Protein AF-0000000080186618 (afdb_homodimer)

pLDDT: mean 92.24, std 9.26, range [49.34, 98.56]

Foldseek 3Di:
DDLVVLLLVLLVDAALVSNLVSLCVSLVVLPFNKKKKKKWAPLDPVDIDIDMRIPAPPVLVVVCVVVVVCVVALQNVDQQVDQAKDWPDCVSQPDPSSNVNQVVCLVRQFPTWMKGWDADLLGMTMMMITGGSDNDPVVVVSRVVCRVSVNVSSVSSVVSCCVNDVCPHPPCLVPQDADPLLLQLLQVVLVVDDLCRSCVVVVHDSVVSVVSPVVLCVSSVHDDSVVSSVSCSSRNVHDDDDDD/DDLVVLLLVLLVDAALVSNLVSLCVSLVVLPFNKKKKKKWAPLDPVDIDIDMRIPQPPVLVVVCVVVVVCVVALQNVDQQVDQAKDWPDCVSQPDPSSNVNQVVCLVRQFPTWMKGWDADLLGMTMMMITGGSDNDPVVVVSRVVCRVSVNVSSVSSVVSCCVNDVCPHPPPLVPQDADPLLLQLLQVVLVVDDLCRSCVVVVHDSVVSVVSPVVLCVSSVHDDSVVSSVSCSSRVVHDDDDDD

InterPro domains:
  IPR000792 Transcription regulator LuxR, C-terminal [PF00196] (178-231)
  IPR000792 Transcription regulator LuxR, C-terminal [PR00038] (178-192)
  IPR000792 Transcription regulator LuxR, C-terminal [PR00038] (192-208)
  IPR000792 Transcription regulator LuxR, C-terminal [PR00038] (208-220)
  IPR000792 Transcription regulator LuxR, C-terminal [PS50043] (171-236)
  IPR000792 Transcription regulator LuxR, C-terminal [SM00421] (175-232)
  IPR000792 Transcription regulator LuxR, C-terminal [cd06170] (178-234)
  IPR005143 Transcription factor LuxR-like, autoinducer-binding domain [PF03472] (16-161)
  IPR016032 Signal transduction response regulator, C-terminal effector [SSF46894] (162-239)
  IPR036388 Winged helix-like DNA-binding domain superfamily [G3DSA:1.10.10.10] (177-238)
  IPR036693 Transcription factor LuxR-like, autoinducer-binding domain superfamily [G3DSA:3.30.450.80] (2-169)
  IPR036693 Transcription factor LuxR-like, autoinducer-binding domain superfamily [SSF75516] (5-165)

Secondary structure (DSSP, 8-state):
--HHHHHHGGGG--SHHHHHHHHHHHHHHTT-SEEEEEEEE-S-SSS-EEEEEE-S-HHHHHHHHHTTGGGT-HHHHHHHH-SS-EE--GGG--SHHHHHHHHHHHHTT--EEEEEEEE-TTS-EEEEEEEES--SHHHHHHHHHHHHHHHHHHHHHHHHHIIIIITTSSSTTTT----HHHHHHHHHHHTT--HHHHHHHHTS-HHHHHHHHHHHHHHHT-SSHHHHHHHHHHTTSS------/--HHHHHHGGGG--SHHHHHHHHHHHHHHTT-SEEEEEEEE-S-SSS-EEEEEE-S-HHHHHHHHHTTGGGT-HHHHHHHH-SS-EE--GGG--SHHHHHHHHHHHHTT--EEEEEEEE-TTS-EEEEEEEES--SHHHHHHHHHHHHHHHHHHHHHHHHHIIIIITTSSSTTTT----HHHHHHHHHHHTT--HHHHHHHHTS-HHHHHHHHHHHHHHHT-SSHHHHHHHHHHTTSS------

Radius of gyration: 22.99 Å; Cα contacts (8 Å, |Δi|>4): 860; chains: 2; bounding box: 60×66×50 Å

Structure (mmCIF, N/CA/C/O backbone):
data_AF-0000000080186618-model_v1
#
loop_
_entity.id
_entity.type
_entity.pdbx_description
1 polymer 'LuxR family transcriptional regulator, transcriptional activator of the bioluminescence operon'
#
loop_
_atom_site.group_PDB
_atom_site.id
_atom_site.type_symbol
_atom_site.label_atom_id
_atom_site.label_alt_id
_atom_site.label_comp_id
_atom_site.label_asym_id
_atom_site.label_entity_id
_atom_site.label_seq_id
_atom_site.pdbx_PDB_ins_code
_atom_site.Cartn_x
_atom_site.Cartn_y
_atom_site.Cartn_z
_atom_site.occupancy
_atom_site.B_iso_or_equiv
_atom_site.auth_seq_id
_atom_site.auth_comp_id
_atom_site.auth_asym_id
_atom_site.auth_atom_id
_atom_site.pdbx_PDB_model_num
ATOM 1 N N . MET A 1 1 ? -3.467 -18.281 -23.25 1 58.09 1 MET A N 1
ATOM 2 C CA . MET A 1 1 ? -3.029 -16.969 -22.75 1 58.09 1 MET A CA 1
ATOM 3 C C . MET A 1 1 ? -2.457 -17.078 -21.344 1 58.09 1 MET A C 1
ATOM 5 O O . MET A 1 1 ? -3 -17.797 -20.516 1 58.09 1 MET A O 1
ATOM 9 N N . SER A 1 2 ? -1.22 -16.469 -21.062 1 79.06 2 SER A N 1
ATOM 10 C CA . SER A 1 2 ? -0.632 -16.531 -19.734 1 79.06 2 SER A CA 1
ATOM 11 C C . SER A 1 2 ? -1.452 -15.734 -18.719 1 79.06 2 SER A C 1
ATOM 13 O O . SER A 1 2 ? -2.256 -14.883 -19.109 1 79.06 2 SER A O 1
ATOM 15 N N . ASP A 1 3 ? -1.532 -16.156 -17.516 1 83.81 3 ASP A N 1
ATOM 16 C CA . ASP A 1 3 ? -2.209 -15.406 -16.469 1 83.81 3 ASP A CA 1
ATOM 17 C C . ASP A 1 3 ? -1.822 -13.93 -16.516 1 83.81 3 ASP A C 1
ATOM 19 O O . ASP A 1 3 ? -2.678 -13.055 -16.375 1 83.81 3 ASP A O 1
ATOM 23 N N . LEU A 1 4 ? -0.646 -13.773 -16.922 1 89.56 4 LEU A N 1
ATOM 24 C CA . LEU A 1 4 ? -0.181 -12.391 -16.953 1 89.56 4 LEU A CA 1
ATOM 25 C C . LEU A 1 4 ? -0.9 -11.586 -18.031 1 89.56 4 LEU A C 1
ATOM 27 O O . LEU A 1 4 ? -1.335 -10.461 -17.797 1 89.56 4 LEU A O 1
ATOM 31 N N . SER A 1 5 ? -1.007 -12.219 -19.188 1 90.69 5 SER A N 1
ATOM 32 C CA . SER A 1 5 ? -1.693 -11.531 -20.281 1 90.69 5 SER A CA 1
ATOM 33 C C . SER A 1 5 ? -3.15 -11.258 -19.922 1 90.69 5 SER A C 1
ATOM 35 O O . SER A 1 5 ? -3.693 -10.211 -20.297 1 90.69 5 SER A O 1
ATOM 37 N N . LEU A 1 6 ? -3.699 -12.203 -19.281 1 92.62 6 LEU A N 1
ATOM 38 C CA . LEU A 1 6 ? -5.082 -12.047 -18.844 1 92.62 6 LEU A CA 1
ATOM 39 C C . LEU A 1 6 ? -5.219 -10.883 -17.875 1 92.62 6 LEU A C 1
ATOM 41 O O . LEU A 1 6 ? -6.113 -10.055 -18.016 1 92.62 6 LEU A O 1
ATOM 45 N N . PHE A 1 7 ? -4.352 -10.75 -16.906 1 96.62 7 PHE A N 1
ATOM 46 C CA . PHE A 1 7 ? -4.391 -9.672 -15.922 1 96.62 7 PHE A CA 1
ATOM 47 C C . PHE A 1 7 ? -4.051 -8.336 -16.562 1 96.62 7 PHE A C 1
ATOM 49 O O . PHE A 1 7 ? -4.672 -7.316 -16.25 1 96.62 7 PHE A O 1
ATOM 56 N N . GLU A 1 8 ? -3.15 -8.383 -17.5 1 95 8 GLU A N 1
ATOM 57 C CA . GLU A 1 8 ? -2.758 -7.168 -18.203 1 95 8 GLU A CA 1
ATOM 58 C C . GLU A 1 8 ? -3.918 -6.605 -19.031 1 95 8 GLU A C 1
ATOM 60 O O . GLU A 1 8 ? -3.996 -5.395 -19.25 1 95 8 GLU A O 1
ATOM 65 N N . SER A 1 9 ? -4.809 -7.465 -19.438 1 95.94 9 SER A N 1
ATOM 66 C CA . SER A 1 9 ? -5.949 -7.023 -20.234 1 95.94 9 SER A CA 1
ATOM 67 C C . SER A 1 9 ? -6.824 -6.055 -19.438 1 95.94 9 SER A C 1
ATOM 69 O O . SER A 1 9 ? -7.531 -5.23 -20.031 1 95.94 9 SER A O 1
ATOM 71 N N . LEU A 1 10 ? -6.812 -6.129 -18.141 1 97.75 10 LEU A N 1
ATOM 72 C CA . LEU A 1 10 ? -7.578 -5.207 -17.297 1 97.75 10 LEU A CA 1
ATOM 73 C C . LEU A 1 10 ? -7.109 -3.771 -17.5 1 97.75 10 LEU A C 1
ATOM 75 O O . LEU A 1 10 ? -7.902 -2.834 -17.406 1 97.75 10 LEU A O 1
ATOM 79 N N . LEU A 1 11 ? -5.828 -3.645 -17.797 1 96.5 11 LEU A N 1
ATOM 80 C CA . LEU A 1 11 ? -5.246 -2.318 -17.969 1 96.5 11 LEU A CA 1
ATOM 81 C C . LEU A 1 11 ? -5.727 -1.682 -19.266 1 96.5 11 LEU A C 1
ATOM 83 O O . LEU A 1 11 ? -5.582 -0.472 -19.453 1 96.5 11 LEU A O 1
ATOM 87 N N . ASN A 1 12 ? -6.281 -2.467 -20.125 1 95.94 12 ASN A N 1
ATOM 88 C CA . ASN A 1 12 ? -6.766 -1.972 -21.406 1 95.94 12 ASN A CA 1
ATOM 89 C C . ASN A 1 12 ? -8.227 -1.554 -21.328 1 95.94 12 ASN A C 1
ATOM 91 O O . ASN A 1 12 ? -8.766 -0.994 -22.297 1 95.94 12 ASN A O 1
ATOM 95 N N . CYS A 1 13 ? -8.852 -1.823 -20.266 1 96.81 13 CYS A N 1
ATOM 96 C CA . CYS A 1 13 ? -10.242 -1.401 -20.094 1 96.81 13 CYS A CA 1
ATOM 97 C C . CYS A 1 13 ? -10.352 0.119 -20.094 1 96.81 13 CYS A C 1
ATOM 99 O O . CYS A 1 13 ? -9.438 0.812 -19.656 1 96.81 13 CYS A O 1
ATOM 101 N N . ARG A 1 14 ? -11.57 0.608 -20.625 1 94.88 14 ARG A N 1
ATOM 102 C CA . ARG A 1 14 ? -11.734 2.055 -20.734 1 94.88 14 ARG A CA 1
ATOM 103 C C . ARG A 1 14 ? -12.922 2.531 -19.906 1 94.88 14 ARG A C 1
ATOM 105 O O . ARG A 1 14 ? -13.07 3.73 -19.656 1 94.88 14 ARG A O 1
ATOM 112 N N . THR A 1 15 ? -13.734 1.61 -19.5 1 95.25 15 THR A N 1
ATOM 113 C CA . THR A 1 15 ? -14.906 1.963 -18.703 1 95.25 15 THR A CA 1
ATOM 114 C C . THR A 1 15 ? -15.031 1.043 -17.484 1 95.25 15 THR A C 1
ATOM 116 O O . THR A 1 15 ? -14.453 -0.043 -17.469 1 95.25 15 THR A O 1
ATOM 119 N N . VAL A 1 16 ? -15.766 1.511 -16.516 1 96 16 VAL A N 1
ATOM 120 C CA . VAL A 1 16 ? -16.031 0.722 -15.312 1 96 16 VAL A CA 1
ATOM 121 C C . VAL A 1 16 ? -16.797 -0.548 -15.688 1 96 16 VAL A C 1
ATOM 123 O O . VAL A 1 16 ? -16.531 -1.619 -15.133 1 96 16 VAL A O 1
ATOM 126 N N . GLU A 1 17 ? -17.656 -0.453 -16.625 1 97.19 17 GLU A N 1
ATOM 127 C CA . GLU A 1 17 ? -18.438 -1.595 -17.094 1 97.19 17 GLU A CA 1
ATOM 128 C C . GLU A 1 17 ? -17.547 -2.66 -17.719 1 97.19 17 GLU A C 1
ATOM 130 O O . GLU A 1 17 ? -17.703 -3.85 -17.438 1 97.19 17 GLU A O 1
ATOM 135 N N . GLU A 1 18 ? -16.719 -2.203 -18.578 1 97.69 18 GLU A N 1
ATOM 136 C CA . GLU A 1 18 ? -15.75 -3.119 -19.203 1 97.69 18 GLU A CA 1
ATOM 137 C C . GLU A 1 18 ? -14.883 -3.797 -18.141 1 97.69 18 GLU A C 1
ATOM 139 O O . GLU A 1 18 ? -14.641 -5.004 -18.203 1 97.69 18 GLU A O 1
ATOM 144 N N . LEU A 1 19 ? -14.422 -3.008 -17.203 1 98.06 19 LEU A N 1
ATOM 145 C CA . LEU A 1 19 ? -13.594 -3.525 -16.125 1 98.06 19 LEU A CA 1
ATOM 146 C C . LEU A 1 19 ? -14.352 -4.559 -15.305 1 98.06 19 LEU A C 1
ATOM 148 O O . LEU A 1 19 ? -13.812 -5.617 -14.969 1 98.06 19 LEU A O 1
ATOM 152 N N . HIS A 1 20 ? -15.586 -4.27 -14.969 1 98.19 20 HIS A N 1
ATOM 153 C CA . HIS A 1 20 ? -16.438 -5.195 -14.227 1 98.19 20 HIS A CA 1
ATOM 154 C C . HIS A 1 20 ? -16.578 -6.523 -14.961 1 98.19 20 HIS A C 1
ATOM 156 O O . HIS A 1 20 ? -16.391 -7.59 -14.367 1 98.19 20 HIS A O 1
ATOM 162 N N . GLY A 1 21 ? -16.891 -6.441 -16.203 1 98.06 21 GLY A N 1
ATOM 163 C CA . GLY A 1 21 ? -17.062 -7.641 -17.016 1 98.06 21 GLY A CA 1
ATOM 164 C C . GLY A 1 21 ? -15.789 -8.477 -17.109 1 98.06 21 GLY A C 1
ATOM 165 O O . GLY A 1 21 ? -15.828 -9.695 -16.953 1 98.06 21 GLY A O 1
ATOM 166 N N . ASN A 1 22 ? -14.68 -7.84 -17.375 1 98.06 22 ASN A N 1
ATOM 167 C CA . ASN A 1 22 ? -13.406 -8.547 -17.5 1 98.06 22 ASN A CA 1
ATOM 168 C C . ASN A 1 22 ? -12.969 -9.148 -16.172 1 98.06 22 ASN A C 1
ATOM 170 O O . ASN A 1 22 ? -12.477 -10.273 -16.125 1 98.06 22 ASN A O 1
ATOM 174 N N . ALA A 1 23 ? -13.133 -8.391 -15.047 1 98.12 23 ALA A N 1
ATOM 175 C CA . ALA A 1 23 ? -12.773 -8.906 -13.727 1 98.12 23 ALA A CA 1
ATOM 176 C C . ALA A 1 23 ? -13.617 -10.125 -13.375 1 98.12 23 ALA A C 1
ATOM 178 O O . ALA A 1 23 ? -13.094 -11.117 -12.852 1 98.12 23 ALA A O 1
ATOM 179 N N . ALA A 1 24 ? -14.875 -10.062 -13.703 1 98.06 24 ALA A N 1
ATOM 180 C CA . ALA A 1 24 ? -15.766 -11.188 -13.461 1 98.06 24 ALA A CA 1
ATOM 181 C C . ALA A 1 24 ? -15.344 -12.406 -14.273 1 98.06 24 ALA A C 1
ATOM 183 O O . ALA A 1 24 ? -15.32 -13.531 -13.758 1 98.06 24 ALA A O 1
ATOM 184 N N . ALA A 1 25 ? -15.008 -12.188 -15.5 1 97.81 25 ALA A N 1
ATOM 185 C CA . ALA A 1 25 ? -14.586 -13.273 -16.375 1 97.81 25 ALA A CA 1
ATOM 186 C C . ALA A 1 25 ? -13.297 -13.914 -15.883 1 97.81 25 ALA A C 1
ATOM 188 O O . ALA A 1 25 ? -13.164 -15.141 -15.883 1 97.81 25 ALA A O 1
ATOM 189 N N . ILE A 1 26 ? -12.406 -13.125 -15.445 1 97.94 26 ILE A N 1
ATOM 190 C CA . ILE A 1 26 ? -11.133 -13.617 -14.938 1 97.94 26 ILE A CA 1
ATOM 191 C C . ILE A 1 26 ? -11.367 -14.414 -13.648 1 97.94 26 ILE A C 1
ATOM 193 O O . ILE A 1 26 ? -10.828 -15.516 -13.492 1 97.94 26 ILE A O 1
ATOM 197 N N . ALA A 1 27 ? -12.156 -13.859 -12.711 1 97.44 27 ALA A N 1
ATOM 198 C CA . ALA A 1 27 ? -12.492 -14.578 -11.484 1 97.44 27 ALA A CA 1
ATOM 199 C C . ALA A 1 27 ? -13.109 -15.938 -11.789 1 97.44 27 ALA A C 1
ATOM 201 O O . ALA A 1 27 ? -12.742 -16.938 -11.18 1 97.44 27 ALA A O 1
ATOM 202 N N . HIS A 1 28 ? -13.969 -15.961 -12.789 1 97.19 28 HIS A N 1
ATOM 203 C CA . HIS A 1 28 ? -14.625 -17.203 -13.188 1 97.19 28 HIS A CA 1
ATOM 204 C C . HIS A 1 28 ? -13.617 -18.203 -13.742 1 97.19 28 HIS A C 1
ATOM 206 O O . HIS A 1 28 ? -13.688 -19.391 -13.43 1 97.19 28 HIS A O 1
ATOM 212 N N . GLN A 1 29 ? -12.742 -17.719 -14.516 1 96.44 29 GLN A N 1
ATOM 213 C CA . GLN A 1 29 ? -11.719 -18.578 -15.086 1 96.44 29 GLN A CA 1
ATOM 214 C C . GLN A 1 29 ? -10.828 -19.172 -13.992 1 96.44 29 GLN A C 1
ATOM 216 O O . GLN A 1 29 ? -10.305 -20.281 -14.141 1 96.44 29 GLN A O 1
ATOM 221 N N . MET A 1 30 ? -10.711 -18.453 -12.898 1 96.12 30 MET A N 1
ATOM 222 C CA . MET A 1 30 ? -9.875 -18.891 -11.789 1 96.12 30 MET A CA 1
ATOM 223 C C . MET A 1 30 ? -10.656 -19.812 -10.852 1 96.12 30 MET A C 1
ATOM 225 O O . MET A 1 30 ? -10.125 -20.281 -9.852 1 96.12 30 MET A O 1
ATOM 229 N N . GLY A 1 31 ? -11.945 -20.031 -11.125 1 95.81 31 GLY A N 1
ATOM 230 C CA . GLY A 1 31 ? -12.734 -20.984 -10.367 1 95.81 31 GLY A CA 1
ATOM 231 C C . GLY A 1 31 ? -13.609 -20.328 -9.312 1 95.81 31 GLY A C 1
ATOM 232 O O . GLY A 1 31 ? -14.125 -21.016 -8.422 1 95.81 31 GLY A O 1
ATOM 233 N N . PHE A 1 32 ? -13.742 -19.016 -9.375 1 97.88 32 PHE A N 1
ATOM 234 C CA . PHE A 1 32 ? -14.57 -18.297 -8.414 1 97.88 32 PHE A CA 1
ATOM 235 C C . PHE A 1 32 ? -15.852 -17.797 -9.07 1 97.88 32 PHE A C 1
ATOM 237 O O . PHE A 1 32 ? -15.836 -17.375 -10.234 1 97.88 32 PHE A O 1
ATOM 244 N N . GLU A 1 33 ? -16.891 -17.766 -8.344 1 97.94 33 GLU A N 1
ATOM 245 C CA . GLU A 1 33 ? -18.172 -17.297 -8.859 1 97.94 33 GLU A CA 1
ATOM 246 C C . GLU A 1 33 ? -18.359 -15.797 -8.609 1 97.94 33 GLU A C 1
ATOM 248 O O . GLU A 1 33 ? -19.062 -15.117 -9.359 1 97.94 33 GLU A O 1
ATOM 253 N N . HIS A 1 34 ? -17.75 -15.328 -7.551 1 98 34 HIS A N 1
ATOM 254 C CA . HIS A 1 34 ? -17.969 -13.938 -7.164 1 98 34 HIS A CA 1
ATOM 255 C C . HIS A 1 34 ? -16.656 -13.242 -6.848 1 98 34 HIS A C 1
ATOM 257 O O . HIS A 1 34 ? -15.695 -13.883 -6.406 1 98 34 HIS A O 1
ATOM 263 N N . PHE A 1 35 ? -16.672 -11.969 -7.113 1 98.5 35 PHE A N 1
ATOM 264 C CA . PHE A 1 35 ? -15.594 -11.109 -6.652 1 98.5 35 PHE A CA 1
ATOM 265 C C . PHE A 1 35 ? -16.141 -9.797 -6.098 1 98.5 35 PHE A C 1
ATOM 267 O O . PHE A 1 35 ? -17.219 -9.352 -6.5 1 98.5 35 PHE A O 1
ATOM 274 N N . LEU A 1 36 ? -15.5 -9.234 -5.137 1 98.19 36 LEU A N 1
ATOM 275 C CA . LEU A 1 36 ? -15.75 -7.895 -4.629 1 98.19 36 LEU A CA 1
ATOM 276 C C . LEU A 1 36 ? -14.438 -7.145 -4.41 1 98.19 36 LEU A C 1
ATOM 278 O O . LEU A 1 36 ? -13.57 -7.605 -3.664 1 98.19 36 LEU A O 1
ATOM 282 N N . TYR A 1 37 ? -14.273 -6.109 -5.16 1 98.12 37 TYR A N 1
ATOM 283 C CA . TYR A 1 37 ? -13.164 -5.18 -4.977 1 98.12 37 TYR A CA 1
ATOM 284 C C . TYR A 1 37 ? -13.648 -3.871 -4.363 1 98.12 37 TYR A C 1
ATOM 286 O O . TYR A 1 37 ? -14.617 -3.275 -4.836 1 98.12 37 TYR A O 1
ATOM 294 N N . GLY A 1 38 ? -13.008 -3.467 -3.312 1 96.25 38 GLY A N 1
ATOM 295 C CA . GLY A 1 38 ? -13.273 -2.182 -2.684 1 96.25 38 GLY A CA 1
ATOM 296 C C . GLY A 1 38 ? -12.016 -1.371 -2.43 1 96.25 38 GLY A C 1
ATOM 297 O O . GLY A 1 38 ? -10.977 -1.923 -2.053 1 96.25 38 GLY A O 1
ATOM 298 N N . VAL A 1 39 ? -12.156 -0.025 -2.662 1 94 39 VAL A N 1
ATOM 299 C CA . VAL A 1 39 ? -11.016 0.847 -2.391 1 94 39 VAL A CA 1
ATOM 300 C C . VAL A 1 39 ? -11.492 2.094 -1.646 1 94 39 VAL A C 1
ATOM 302 O O . VAL A 1 39 ? -12.594 2.586 -1.882 1 94 39 VAL A O 1
ATOM 305 N N . GLN A 1 40 ? -10.695 2.441 -0.734 1 90.94 40 GLN A N 1
ATOM 306 C CA . GLN A 1 40 ? -10.875 3.688 0.004 1 90.94 40 GLN A CA 1
ATOM 307 C C . GLN A 1 40 ? -9.719 4.648 -0.245 1 90.94 40 GLN A C 1
ATOM 309 O O . GLN A 1 40 ? -8.555 4.246 -0.202 1 90.94 40 GLN A O 1
ATOM 314 N N . VAL A 1 41 ? -10.062 5.898 -0.574 1 87 41 VAL A N 1
ATOM 315 C CA . VAL A 1 41 ? -9.078 6.961 -0.763 1 87 41 VAL A CA 1
ATOM 316 C C . VAL A 1 41 ? -9.297 8.055 0.278 1 87 41 VAL A C 1
ATOM 318 O O . VAL A 1 41 ? -10.422 8.531 0.462 1 87 41 VAL A O 1
ATOM 321 N N . ASN A 1 42 ? -8.18 8.445 0.869 1 81.5 42 ASN A N 1
ATOM 322 C CA . ASN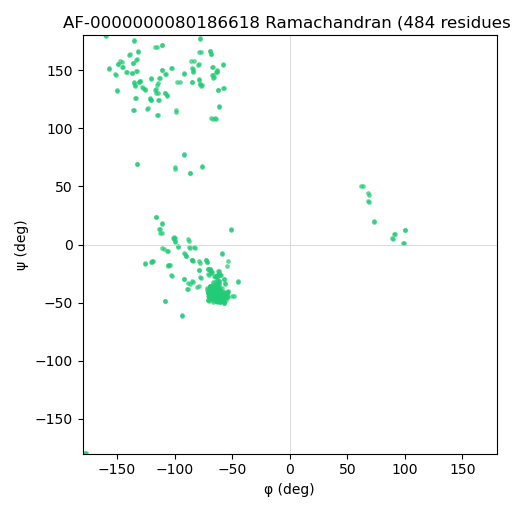 A 1 42 ? -8.273 9.383 1.985 1 81.5 42 ASN A CA 1
ATOM 323 C C . ASN A 1 42 ? -8.289 10.828 1.505 1 81.5 42 ASN A C 1
ATOM 325 O O . ASN A 1 42 ? -7.461 11.633 1.925 1 81.5 42 ASN A O 1
ATOM 329 N N . THR A 1 43 ? -9.305 11.195 0.718 1 78.94 43 THR A N 1
ATOM 330 C CA . THR A 1 43 ? -9.523 12.594 0.356 1 78.94 43 THR A CA 1
ATOM 331 C C . THR A 1 43 ? -9.836 13.43 1.594 1 78.94 43 THR A C 1
ATOM 333 O O . THR A 1 43 ? -9.539 14.625 1.63 1 78.94 43 THR A O 1
ATOM 336 N N . SER A 1 44 ? -10.445 12.805 2.523 1 82.38 44 SER A N 1
ATOM 337 C CA . SER A 1 44 ? -10.734 13.273 3.877 1 82.38 44 SER A CA 1
ATOM 338 C C . SER A 1 44 ? -10.586 12.148 4.895 1 82.38 44 SER A C 1
ATOM 340 O O . SER A 1 44 ? -10.812 10.977 4.57 1 82.38 44 SER A O 1
ATOM 342 N N . LEU A 1 45 ? -10.18 12.578 6.094 1 86.12 45 LEU A N 1
ATOM 343 C CA . LEU A 1 45 ? -10.055 11.555 7.125 1 86.12 45 LEU A CA 1
ATOM 344 C C . LEU A 1 45 ? -11.422 11.188 7.695 1 86.12 45 LEU A C 1
ATOM 346 O O . LEU A 1 45 ? -11.594 10.102 8.25 1 86.12 45 LEU A O 1
ATOM 350 N N . THR A 1 46 ? -12.375 12.047 7.57 1 85 46 THR A N 1
ATOM 351 C CA . THR A 1 46 ? -13.703 11.805 8.133 1 85 46 THR A CA 1
ATOM 352 C C . THR A 1 46 ? -14.68 11.375 7.043 1 85 46 THR A C 1
ATOM 354 O O . THR A 1 46 ? -15.703 10.75 7.336 1 85 46 THR A O 1
ATOM 357 N N . ARG A 1 47 ? -14.477 11.742 5.879 1 86.94 47 ARG A N 1
ATOM 358 C CA . ARG A 1 47 ? -15.336 11.375 4.754 1 86.94 47 ARG A CA 1
ATOM 359 C C . ARG A 1 47 ? -14.508 10.891 3.57 1 86.94 47 ARG A C 1
ATOM 361 O O . ARG A 1 47 ? -14.5 11.516 2.51 1 86.94 47 ARG A O 1
ATOM 368 N N . PRO A 1 48 ? -13.898 9.711 3.723 1 87.62 48 PRO A N 1
ATOM 369 C CA . PRO A 1 48 ? -13.109 9.188 2.607 1 87.62 48 PRO A CA 1
ATOM 370 C C . PRO A 1 48 ? -13.961 8.82 1.396 1 87.62 48 PRO A C 1
ATOM 372 O O . PRO A 1 48 ? -15.164 8.578 1.534 1 87.62 48 PRO A O 1
ATOM 375 N N . TYR A 1 49 ? -13.359 8.891 0.251 1 87.81 49 TYR A N 1
ATOM 376 C CA . TYR A 1 49 ? -14.008 8.383 -0.955 1 87.81 49 TYR A CA 1
ATOM 377 C C . TYR A 1 49 ? -13.914 6.863 -1.017 1 87.81 49 TYR A C 1
ATOM 379 O O . TYR A 1 49 ? -12.875 6.281 -0.697 1 87.81 49 TYR A O 1
ATOM 387 N N . ARG A 1 50 ? -15.008 6.254 -1.416 1 91.12 50 ARG A N 1
ATOM 388 C CA . ARG A 1 50 ? -15.047 4.801 -1.529 1 91.12 50 ARG A CA 1
ATOM 389 C C . ARG A 1 50 ? -15.617 4.371 -2.879 1 91.12 50 ARG A C 1
ATOM 391 O O . ARG A 1 50 ? -16.547 4.996 -3.391 1 91.12 50 ARG A O 1
ATOM 398 N N . PHE A 1 51 ? -15.031 3.379 -3.408 1 93.38 51 PHE A N 1
ATOM 399 C CA . PHE A 1 51 ? -15.492 2.779 -4.656 1 93.38 51 PHE A CA 1
ATOM 400 C C . PHE A 1 51 ? -15.523 1.259 -4.547 1 93.38 51 PHE A C 1
ATOM 402 O O . PHE A 1 51 ? -14.602 0.651 -3.998 1 93.38 51 PHE A O 1
ATOM 409 N N . ILE A 1 52 ? -16.609 0.653 -5.055 1 95.56 52 ILE A N 1
ATOM 410 C CA . ILE A 1 52 ? -16.766 -0.796 -5.012 1 95.56 52 ILE A CA 1
ATOM 411 C C . ILE A 1 52 ? -17.094 -1.321 -6.41 1 95.56 52 ILE A C 1
ATOM 413 O O . ILE A 1 52 ? -17.906 -0.739 -7.125 1 95.56 52 ILE A O 1
ATOM 417 N N . LEU A 1 53 ? -16.469 -2.352 -6.785 1 96.56 53 LEU A N 1
ATOM 418 C CA . LEU A 1 53 ? -16.703 -3.148 -7.98 1 96.56 53 LEU A CA 1
ATOM 419 C C . LEU A 1 53 ? -16.953 -4.609 -7.617 1 96.56 53 LEU A C 1
ATOM 421 O O . LEU A 1 53 ? -16.078 -5.281 -7.078 1 96.56 53 LEU A O 1
ATOM 425 N N . SER A 1 54 ? -18.172 -5.141 -7.918 1 96.94 54 SER A N 1
ATOM 426 C CA . SER A 1 54 ? -18.484 -6.453 -7.363 1 96.94 54 SER A CA 1
ATOM 427 C C . SER A 1 54 ? -19.562 -7.16 -8.188 1 96.94 54 SER A C 1
ATOM 429 O O . SER A 1 54 ? -20.344 -6.516 -8.883 1 96.94 54 SER A O 1
ATOM 431 N N . CYS A 1 55 ? -19.5 -8.422 -8.172 1 97.06 55 CYS A N 1
ATOM 432 C CA . CYS A 1 55 ? -20.609 -9.227 -8.664 1 97.06 55 CYS A CA 1
ATOM 433 C C . CYS A 1 55 ? -21.219 -10.07 -7.547 1 97.06 55 CYS A C 1
ATOM 435 O O . CYS A 1 55 ? -21.688 -11.18 -7.789 1 97.06 55 CYS A O 1
ATOM 437 N N . TYR A 1 56 ? -21.031 -9.625 -6.305 1 97.44 56 TYR A N 1
ATOM 438 C CA . TYR A 1 56 ? -21.734 -10.234 -5.18 1 97.44 56 TYR A CA 1
ATOM 439 C C . TYR A 1 56 ? -23.25 -10.156 -5.363 1 97.44 56 TYR A C 1
ATOM 441 O O . TYR A 1 56 ? -23.75 -9.242 -6.023 1 97.44 56 TYR A O 1
ATOM 449 N N . PRO A 1 57 ? -23.984 -11.094 -4.723 1 97 57 PRO A N 1
ATOM 450 C CA . PRO A 1 57 ? -25.438 -10.945 -4.746 1 97 57 PRO A CA 1
ATOM 451 C C . PRO A 1 57 ? -25.906 -9.609 -4.168 1 97 57 PRO A C 1
ATOM 453 O O . PRO A 1 57 ? -25.453 -9.203 -3.092 1 97 57 PRO A O 1
ATOM 456 N N . GLU A 1 58 ? -26.797 -8.992 -4.848 1 95.88 58 GLU A N 1
ATOM 457 C CA . GLU A 1 58 ? -27.25 -7.656 -4.484 1 95.88 58 GLU A CA 1
ATOM 458 C C . GLU A 1 58 ? -27.875 -7.645 -3.088 1 95.88 58 GLU A C 1
ATOM 460 O O . GLU A 1 58 ? -27.656 -6.711 -2.314 1 95.88 58 GLU A O 1
ATOM 465 N N . GLU A 1 59 ? -28.609 -8.664 -2.779 1 96 59 GLU A N 1
ATOM 466 C CA . GLU A 1 59 ? -29.25 -8.75 -1.473 1 96 59 GLU A CA 1
ATOM 467 C C . GLU A 1 59 ? -28.219 -8.773 -0.347 1 96 59 GLU A C 1
ATOM 469 O O . GLU A 1 59 ? -28.406 -8.133 0.689 1 96 59 GLU A O 1
ATOM 474 N N . TRP A 1 60 ? -27.219 -9.5 -0.597 1 97.56 60 TRP A N 1
ATOM 475 C CA . TRP A 1 60 ? -26.156 -9.562 0.406 1 97.56 60 TRP A CA 1
ATOM 476 C C . TRP A 1 60 ? -25.469 -8.211 0.56 1 97.56 60 TRP A C 1
ATOM 478 O O . TRP A 1 60 ? -25.234 -7.746 1.68 1 97.56 60 TRP A O 1
ATOM 488 N N . ARG A 1 61 ? -25.172 -7.562 -0.531 1 96.19 61 ARG A N 1
ATOM 489 C CA . ARG A 1 61 ? -24.484 -6.27 -0.485 1 96.19 61 ARG A CA 1
ATOM 490 C C . ARG A 1 61 ? -25.312 -5.25 0.292 1 96.19 61 ARG A C 1
ATOM 492 O O . ARG A 1 61 ? -24.781 -4.539 1.15 1 96.19 61 ARG A O 1
ATOM 499 N N . LYS A 1 62 ? -26.562 -5.18 0.016 1 96.25 62 LYS A N 1
ATOM 500 C CA . LYS A 1 62 ? -27.469 -4.262 0.707 1 96.25 62 LYS A CA 1
ATOM 501 C C . LYS A 1 62 ? -27.516 -4.566 2.201 1 96.25 62 LYS A C 1
ATOM 503 O O . LYS A 1 62 ? -27.438 -3.656 3.027 1 96.25 62 LYS A O 1
ATOM 508 N N . HIS A 1 63 ? -27.656 -5.824 2.467 1 97 63 HIS A N 1
ATOM 509 C CA . HIS A 1 63 ? -27.719 -6.262 3.857 1 97 63 HIS A CA 1
ATOM 510 C C . HIS A 1 63 ? -26.422 -5.953 4.598 1 97 63 HIS A C 1
ATOM 512 O O . HIS A 1 63 ? -26.453 -5.434 5.715 1 97 63 HIS A O 1
ATOM 518 N N . TYR A 1 64 ? -25.312 -6.238 3.975 1 96.56 64 TYR A N 1
ATOM 519 C CA . TYR A 1 64 ? -23.984 -6.008 4.531 1 96.56 64 TYR A CA 1
ATOM 520 C C . TYR A 1 64 ? -23.797 -4.543 4.898 1 96.56 64 TYR A C 1
ATOM 522 O O . TYR A 1 64 ? -23.312 -4.227 5.992 1 96.56 64 TYR A O 1
ATOM 530 N N . ASP A 1 65 ? -24.234 -3.643 4.031 1 93.75 65 ASP A N 1
ATOM 531 C CA . ASP A 1 65 ? -24.125 -2.205 4.254 1 93.75 65 ASP A CA 1
ATOM 532 C C . ASP A 1 65 ? -25.078 -1.75 5.359 1 93.75 65 ASP A C 1
ATOM 534 O O . ASP A 1 65 ? -24.688 -0.99 6.25 1 93.75 65 ASP A O 1
ATOM 538 N N . ALA A 1 66 ? -26.281 -2.223 5.32 1 95.5 66 ALA A N 1
ATOM 539 C CA . ALA A 1 66 ? -27.312 -1.813 6.273 1 95.5 66 ALA A CA 1
ATOM 540 C C . ALA A 1 66 ? -26.922 -2.193 7.699 1 95.5 66 ALA A C 1
ATOM 542 O O . ALA A 1 66 ? -27.203 -1.447 8.641 1 95.5 66 ALA A O 1
ATOM 543 N N . GLU A 1 67 ? -26.234 -3.297 7.82 1 95.19 67 GLU A N 1
ATOM 544 C CA . GLU A 1 67 ? -25.891 -3.803 9.141 1 95.19 67 GLU A CA 1
ATOM 545 C C . GLU A 1 67 ? -24.547 -3.244 9.617 1 95.19 67 GLU A C 1
ATOM 547 O O . GLU A 1 67 ? -24.125 -3.488 10.75 1 95.19 67 GLU A O 1
ATOM 552 N N . GLY A 1 68 ? -23.844 -2.588 8.727 1 93.75 68 GLY A N 1
ATOM 553 C CA . GLY A 1 68 ? -22.516 -2.082 9.078 1 93.75 68 GLY A CA 1
ATOM 554 C C . GLY A 1 68 ? -21.5 -3.182 9.297 1 93.75 68 GLY A C 1
ATOM 555 O O . GLY A 1 68 ? -20.672 -3.104 10.211 1 93.75 68 GLY A O 1
ATOM 556 N N . TYR A 1 69 ? -21.531 -4.246 8.539 1 95.25 69 TYR A N 1
ATOM 557 C CA . TYR A 1 69 ? -20.719 -5.434 8.75 1 95.25 69 TYR A CA 1
ATOM 558 C C . TYR A 1 69 ? -19.25 -5.125 8.492 1 95.25 69 TYR A C 1
ATOM 560 O O . TYR A 1 69 ? -18.359 -5.809 9.008 1 95.25 69 TYR A O 1
ATOM 568 N N . ALA A 1 70 ? -18.969 -4.125 7.707 1 93.5 70 ALA A N 1
ATOM 569 C CA . ALA A 1 70 ? -17.578 -3.746 7.441 1 93.5 70 ALA A CA 1
ATOM 570 C C . ALA A 1 70 ? -16.844 -3.445 8.742 1 93.5 70 ALA A C 1
ATOM 572 O O . ALA A 1 70 ? -15.633 -3.676 8.836 1 93.5 70 ALA A O 1
ATOM 573 N N . ASN A 1 71 ? -17.516 -2.986 9.734 1 90.44 71 ASN A N 1
ATOM 574 C CA . ASN A 1 71 ? -16.922 -2.58 11 1 90.44 71 ASN A CA 1
ATOM 575 C C . ASN A 1 71 ? -16.578 -3.785 11.875 1 90.44 71 ASN A C 1
ATOM 577 O O . ASN A 1 71 ? -15.82 -3.668 12.836 1 90.44 71 ASN A O 1
ATOM 581 N N . ILE A 1 72 ? -17.109 -4.922 11.562 1 93.25 72 ILE A N 1
ATOM 582 C CA . ILE A 1 72 ? -16.891 -6.059 12.453 1 93.25 72 ILE A CA 1
ATOM 583 C C . ILE A 1 72 ? -16.312 -7.23 11.672 1 93.25 72 ILE A C 1
ATOM 585 O O . ILE A 1 72 ? -15.844 -8.211 12.258 1 93.25 72 ILE A O 1
ATOM 589 N N . ASP A 1 73 ? -16.375 -7.25 10.336 1 95.88 73 ASP A N 1
ATOM 590 C CA . ASP A 1 73 ? -15.852 -8.305 9.469 1 95.88 73 ASP A CA 1
ATOM 591 C C . ASP A 1 73 ? -14.344 -8.438 9.625 1 95.88 73 ASP A C 1
ATOM 593 O O . ASP A 1 73 ? -13.586 -7.523 9.289 1 95.88 73 ASP A O 1
ATOM 597 N N . PRO A 1 74 ? -13.859 -9.594 10.055 1 95.94 74 PRO A N 1
ATOM 598 C CA . PRO A 1 74 ? -12.43 -9.75 10.289 1 95.94 74 PRO A CA 1
ATOM 599 C C . PRO A 1 74 ? -11.602 -9.711 9.008 1 95.94 74 PRO A C 1
ATOM 601 O O . PRO A 1 74 ? -10.414 -9.398 9.039 1 95.94 74 PRO A O 1
ATOM 604 N N . THR A 1 75 ? -12.242 -10.016 7.867 1 96.69 75 THR A N 1
ATOM 605 C CA . THR A 1 75 ? -11.523 -9.945 6.602 1 96.69 75 THR A CA 1
ATOM 606 C C . THR A 1 75 ? -11.18 -8.5 6.258 1 96.69 75 THR A C 1
ATOM 608 O O . THR A 1 75 ? -10.086 -8.219 5.77 1 96.69 75 THR A O 1
ATOM 611 N N . VAL A 1 76 ? -12.102 -7.621 6.598 1 95.38 76 VAL A N 1
ATOM 612 C CA . VAL A 1 76 ? -11.922 -6.199 6.324 1 95.38 76 VAL A CA 1
ATOM 613 C C . VAL A 1 76 ? -10.844 -5.629 7.246 1 95.38 76 VAL A C 1
ATOM 615 O O . VAL A 1 76 ? -9.914 -4.961 6.789 1 95.38 76 VAL A O 1
ATOM 618 N N . SER A 1 77 ? -10.938 -5.93 8.547 1 92.94 77 SER A N 1
ATOM 619 C CA . SER A 1 77 ? -9.953 -5.422 9.492 1 92.94 77 SER A CA 1
ATOM 620 C C . SER A 1 77 ? -8.562 -5.965 9.195 1 92.94 77 SER A C 1
ATOM 622 O O . SER A 1 77 ? -7.574 -5.238 9.289 1 92.94 77 SER A O 1
ATOM 624 N N . HIS A 1 78 ? -8.484 -7.227 8.836 1 94.94 78 HIS A N 1
ATOM 625 C CA . HIS A 1 78 ? -7.211 -7.844 8.484 1 94.94 78 HIS A CA 1
ATOM 626 C C . HIS A 1 78 ? -6.578 -7.148 7.285 1 94.94 78 HIS A C 1
ATOM 628 O O . HIS A 1 78 ? -5.406 -6.766 7.332 1 94.94 78 HIS A O 1
ATOM 634 N N . CYS A 1 79 ? -7.359 -6.957 6.234 1 95.19 79 CYS A N 1
ATOM 635 C CA . CYS A 1 79 ? -6.832 -6.41 4.988 1 95.19 79 CYS A CA 1
ATOM 636 C C . CYS A 1 79 ? -6.488 -4.934 5.141 1 95.19 79 CYS A C 1
ATOM 638 O O . CYS A 1 79 ? -5.613 -4.418 4.441 1 95.19 79 CYS A O 1
ATOM 640 N N . ALA A 1 80 ? -7.129 -4.273 6.066 1 90.56 80 ALA A N 1
ATOM 641 C CA . ALA A 1 80 ? -6.82 -2.871 6.332 1 90.56 80 ALA A CA 1
ATOM 642 C C . ALA A 1 80 ? -5.445 -2.725 6.977 1 90.56 80 ALA A C 1
ATOM 644 O O . ALA A 1 80 ? -4.773 -1.704 6.797 1 90.56 80 ALA A O 1
ATOM 645 N N . ARG A 1 81 ? -4.949 -3.809 7.574 1 87.88 81 ARG A N 1
ATOM 646 C CA . ARG A 1 81 ? -3.791 -3.629 8.445 1 87.88 81 ARG A CA 1
ATOM 647 C C . ARG A 1 81 ? -2.602 -4.445 7.953 1 87.88 81 ARG A C 1
ATOM 649 O O . ARG A 1 81 ? -1.471 -4.234 8.398 1 87.88 81 ARG A O 1
ATOM 656 N N . THR A 1 82 ? -2.893 -5.359 7.082 1 92.06 82 THR A N 1
ATOM 657 C CA . THR A 1 82 ? -1.825 -6.258 6.652 1 92.06 82 THR A CA 1
ATOM 658 C C . THR A 1 82 ? -1.789 -6.367 5.133 1 92.06 82 THR A C 1
ATOM 660 O O . THR A 1 82 ? -2.732 -5.957 4.453 1 92.06 82 THR A O 1
ATOM 663 N N . SER A 1 83 ? -0.668 -6.926 4.68 1 93.5 83 SER A N 1
ATOM 664 C CA . SER A 1 83 ? -0.508 -7.102 3.238 1 93.5 83 SER A CA 1
ATOM 665 C C . SER A 1 83 ? -0.685 -8.562 2.838 1 93.5 83 SER A C 1
ATOM 667 O O . SER A 1 83 ? -0.639 -8.898 1.652 1 93.5 83 SER A O 1
ATOM 669 N N . ILE A 1 84 ? -0.835 -9.438 3.795 1 96.44 84 ILE A N 1
ATOM 670 C CA . ILE A 1 84 ? -0.957 -10.852 3.461 1 96.44 84 ILE A CA 1
ATOM 671 C C . ILE A 1 84 ? -2.43 -11.211 3.291 1 96.44 84 ILE A C 1
ATOM 673 O O . ILE A 1 84 ? -3.293 -10.68 3.992 1 96.44 84 ILE A O 1
ATOM 677 N N . PRO A 1 85 ? -2.73 -12.133 2.398 1 97.31 85 PRO A N 1
ATOM 678 C CA . PRO A 1 85 ? -4.117 -12.555 2.197 1 97.31 85 PRO A CA 1
ATOM 679 C C . PRO A 1 85 ? -4.676 -13.328 3.391 1 97.31 85 PRO A C 1
ATOM 681 O O . PRO A 1 85 ? -3.916 -13.758 4.266 1 97.31 85 PRO A O 1
ATOM 684 N N . ILE A 1 86 ? -5.98 -13.43 3.387 1 97.31 86 ILE A N 1
ATOM 685 C CA . ILE A 1 86 ? -6.645 -14.18 4.449 1 97.31 86 ILE A CA 1
ATOM 686 C C . ILE A 1 86 ? -7.691 -15.109 3.846 1 97.31 86 ILE A C 1
ATOM 688 O O . ILE A 1 86 ? -8.516 -14.688 3.031 1 97.31 86 ILE A O 1
ATOM 692 N N . ILE A 1 87 ? -7.621 -16.375 4.156 1 97.19 87 ILE A N 1
ATOM 693 C CA . ILE A 1 87 ? -8.609 -17.359 3.736 1 97.19 87 ILE A CA 1
ATOM 694 C C . ILE A 1 87 ? -9.781 -17.375 4.711 1 97.19 87 ILE A C 1
ATOM 696 O O . ILE A 1 87 ? -9.586 -17.281 5.926 1 97.19 87 ILE A O 1
ATOM 700 N N . TRP A 1 88 ? -11.023 -17.5 4.18 1 97 88 TRP A N 1
ATOM 701 C CA . TRP A 1 88 ? -12.234 -17.422 4.996 1 97 88 TRP A CA 1
ATOM 702 C C . TRP A 1 88 ? -12.445 -18.719 5.781 1 97 88 TRP A C 1
ATOM 704 O O . TRP A 1 88 ? -13.453 -19.406 5.598 1 97 88 TRP A O 1
ATOM 714 N N . LYS A 1 89 ? -11.609 -19 6.719 1 94 89 LYS A N 1
ATOM 715 C CA . LYS A 1 89 ? -11.812 -20.125 7.641 1 94 89 LYS A CA 1
ATOM 716 C C . LYS A 1 89 ? -12.711 -19.719 8.805 1 94 89 LYS A C 1
ATOM 718 O O . LYS A 1 89 ? -12.703 -18.562 9.234 1 94 89 LYS A O 1
ATOM 723 N N . ASN A 1 90 ? -13.352 -20.625 9.281 1 91 90 ASN A N 1
ATOM 724 C CA . ASN A 1 90 ? -14.273 -20.344 10.375 1 91 90 ASN A CA 1
ATOM 725 C C . ASN A 1 90 ? -13.539 -19.766 11.586 1 91 90 ASN A C 1
ATOM 727 O O . ASN A 1 90 ? -14.094 -18.953 12.312 1 91 90 ASN A O 1
ATOM 731 N N . GLU A 1 91 ? -12.328 -20.062 11.719 1 92.38 91 GLU A N 1
ATOM 732 C CA . GLU A 1 91 ? -11.539 -19.703 12.891 1 92.38 91 GLU A CA 1
ATOM 733 C C . GLU A 1 91 ? -11.273 -18.203 12.93 1 92.38 91 GLU A C 1
ATOM 735 O O . GLU A 1 91 ? -10.93 -17.641 13.984 1 92.38 91 GLU A O 1
ATOM 740 N N . ILE A 1 92 ? -11.367 -17.547 11.82 1 93.5 92 ILE A N 1
ATOM 741 C CA . ILE A 1 92 ? -11.047 -16.125 11.836 1 93.5 92 ILE A CA 1
ATOM 742 C C . ILE A 1 92 ? -12.281 -15.328 12.266 1 93.5 92 ILE A C 1
ATOM 744 O O . ILE A 1 92 ? -12.172 -14.141 12.594 1 93.5 92 ILE A O 1
ATOM 748 N N . PHE A 1 93 ? -13.461 -16.047 12.258 1 94.62 93 PHE A N 1
ATOM 749 C CA . PHE A 1 93 ? -14.703 -15.414 12.68 1 94.62 93 PHE A CA 1
ATOM 750 C C . PHE A 1 93 ? -15.047 -15.789 14.109 1 94.62 93 PHE A C 1
ATOM 752 O O . PHE A 1 93 ? -16.047 -16.453 14.367 1 94.62 93 PHE A O 1
ATOM 759 N N . LYS A 1 94 ? -14.375 -15.445 15.125 1 89.62 94 LYS A N 1
ATOM 760 C CA . LYS A 1 94 ? -14.414 -15.914 16.516 1 89.62 94 LYS A CA 1
ATOM 761 C C . LYS A 1 94 ? -15.562 -15.258 17.281 1 89.62 94 LYS A C 1
ATOM 763 O O . LYS A 1 94 ? -16.266 -15.922 18.047 1 89.62 94 LYS A O 1
ATOM 768 N N . GLY A 1 95 ? -15.977 -14.055 17.156 1 91.25 95 GLY A N 1
ATOM 769 C CA . GLY A 1 95 ? -17.031 -13.359 17.875 1 91.25 95 GLY A CA 1
ATOM 770 C C . GLY A 1 95 ? -18.422 -13.617 17.297 1 91.25 95 GLY A C 1
ATOM 771 O O . GLY A 1 95 ? -18.547 -14.008 16.141 1 91.25 95 GLY A O 1
ATOM 772 N N . ARG A 1 96 ? -19.391 -13.578 18.266 1 93.75 96 ARG A N 1
ATOM 773 C CA . ARG A 1 96 ? -20.781 -13.812 17.859 1 93.75 96 ARG A CA 1
ATOM 774 C C . ARG A 1 96 ? -21.141 -12.953 16.641 1 93.75 96 ARG A C 1
ATOM 776 O O . ARG A 1 96 ? -21.734 -13.445 15.688 1 93.75 96 ARG A O 1
ATOM 783 N N . LYS A 1 97 ? -20.75 -11.766 16.719 1 94.88 97 LYS A N 1
ATOM 784 C CA . LYS A 1 97 ? -21.094 -10.852 15.633 1 94.88 97 LYS A CA 1
ATOM 785 C C . LYS A 1 97 ? -20.375 -11.227 14.344 1 94.88 97 LYS A C 1
ATOM 787 O O . LYS A 1 97 ? -20.969 -11.219 13.266 1 94.88 97 LYS A O 1
ATOM 792 N N . GLU A 1 98 ? -19.125 -11.57 14.438 1 95.88 98 GLU A N 1
ATOM 793 C CA . GLU A 1 98 ? -18.328 -11.984 13.273 1 95.88 98 GLU A CA 1
ATOM 794 C C . GLU A 1 98 ? -18.875 -13.281 12.68 1 95.88 98 GLU A C 1
ATOM 796 O O . GLU A 1 98 ? -18.922 -13.445 11.461 1 95.88 98 GLU A O 1
ATOM 801 N N . ALA A 1 99 ? -19.281 -14.156 13.586 1 96.19 99 ALA A N 1
ATOM 802 C CA . ALA A 1 99 ? -19.844 -15.43 13.133 1 96.19 99 ALA A CA 1
ATOM 803 C C . ALA A 1 99 ? -21.141 -15.211 12.359 1 96.19 99 ALA A C 1
ATOM 805 O O . ALA A 1 99 ? -21.438 -15.938 11.414 1 96.19 99 ALA A O 1
ATOM 806 N N . ARG A 1 100 ? -21.844 -14.242 12.797 1 96.5 100 ARG A N 1
ATOM 807 C CA . ARG A 1 100 ? -23.062 -13.898 12.086 1 96.5 100 ARG A CA 1
ATOM 808 C C . ARG A 1 100 ? -22.766 -13.453 10.656 1 96.5 100 ARG A C 1
ATOM 810 O O . ARG A 1 100 ? -23.484 -13.836 9.719 1 96.5 100 ARG A O 1
ATOM 817 N N . VAL A 1 101 ? -21.75 -12.625 10.469 1 96.94 101 VAL A N 1
ATOM 818 C CA . VAL A 1 101 ? -21.344 -12.18 9.133 1 96.94 101 VAL A CA 1
ATOM 819 C C . VAL A 1 101 ? -21.062 -13.391 8.25 1 96.94 101 VAL A C 1
ATOM 821 O O . VAL A 1 101 ? -21.547 -13.477 7.121 1 96.94 101 VAL A O 1
ATOM 824 N N . ARG A 1 102 ? -20.297 -14.312 8.812 1 97 102 ARG A N 1
ATOM 825 C CA . ARG A 1 102 ? -19.906 -15.508 8.078 1 97 102 ARG A CA 1
ATOM 826 C C . ARG A 1 102 ? -21.125 -16.344 7.715 1 97 102 ARG A C 1
ATOM 828 O O . ARG A 1 102 ? -21.266 -16.797 6.57 1 97 102 ARG A O 1
ATOM 835 N N . SER A 1 103 ? -21.969 -16.609 8.672 1 97 103 SER A N 1
ATOM 836 C CA . SER A 1 103 ? -23.156 -17.438 8.469 1 97 103 SER A CA 1
ATOM 837 C C . SER A 1 103 ? -24.078 -16.828 7.41 1 97 103 SER A C 1
ATOM 839 O O . SER A 1 103 ? -24.531 -17.547 6.512 1 97 103 SER A O 1
ATOM 841 N N . GLU A 1 104 ? -24.281 -15.57 7.516 1 97.56 104 GLU A N 1
ATOM 842 C CA . GLU A 1 104 ? -25.172 -14.914 6.578 1 97.56 104 GLU A CA 1
ATOM 843 C C . GLU A 1 104 ? -24.562 -14.852 5.18 1 97.56 104 GLU A C 1
ATOM 845 O O . GLU A 1 104 ? -25.281 -14.945 4.18 1 97.56 104 GLU A O 1
ATOM 850 N N . ALA A 1 105 ? -23.281 -14.648 5.066 1 97.25 105 ALA A N 1
ATOM 851 C CA . ALA A 1 105 ? -22.609 -14.703 3.773 1 97.25 105 ALA A CA 1
ATOM 852 C C . ALA A 1 105 ? -22.797 -16.062 3.117 1 97.25 105 ALA A C 1
ATOM 854 O O . ALA A 1 105 ? -23.078 -16.156 1.92 1 97.25 105 ALA A O 1
ATOM 855 N N . LYS A 1 106 ? -22.656 -17.141 3.895 1 96.62 106 LYS A N 1
ATOM 856 C CA . LYS A 1 106 ? -22.828 -18.5 3.395 1 96.62 106 LYS A CA 1
ATOM 857 C C . LYS A 1 106 ? -24.25 -18.719 2.857 1 96.62 106 LYS A C 1
ATOM 859 O O . LYS A 1 106 ? -24.438 -19.359 1.826 1 96.62 106 LYS A O 1
ATOM 864 N N . ASP A 1 107 ? -25.156 -18.156 3.578 1 96.88 107 ASP A N 1
ATOM 865 C CA . ASP A 1 107 ? -26.562 -18.281 3.174 1 96.88 107 ASP A CA 1
ATOM 866 C C . ASP A 1 107 ? -26.797 -17.641 1.806 1 96.88 107 ASP A C 1
ATOM 868 O O . ASP A 1 107 ? -27.75 -18 1.104 1 96.88 107 ASP A O 1
ATOM 872 N N . CYS A 1 108 ? -25.953 -16.766 1.476 1 97.12 108 CYS A N 1
ATOM 873 C CA . CYS A 1 108 ? -26.109 -16.062 0.209 1 97.12 108 CYS A CA 1
ATOM 874 C C . CYS A 1 108 ? -25.188 -16.641 -0.858 1 97.12 108 CYS A C 1
ATOM 876 O O . CYS A 1 108 ? -24.984 -16.031 -1.908 1 97.12 108 CYS A O 1
ATOM 878 N N . GLY A 1 109 ? -24.516 -17.734 -0.534 1 96.06 109 GLY A N 1
ATOM 879 C CA . GLY A 1 109 ? -23.719 -18.438 -1.522 1 96.06 109 GLY A CA 1
ATOM 880 C C . GLY A 1 109 ? -22.25 -18.094 -1.454 1 96.06 109 GLY A C 1
ATOM 881 O O . GLY A 1 109 ? -21.453 -18.562 -2.281 1 96.06 109 GLY A O 1
ATOM 882 N N . LEU A 1 110 ? -21.812 -17.25 -0.552 1 97.56 110 LEU A N 1
ATOM 883 C CA . LEU A 1 110 ? -20.406 -16.906 -0.325 1 97.56 110 LEU A CA 1
ATOM 884 C C . LEU A 1 110 ? -19.797 -17.812 0.737 1 97.56 110 LEU A C 1
ATOM 886 O O . LEU A 1 110 ? -19.516 -17.359 1.854 1 97.56 110 LEU A O 1
ATOM 890 N N . VAL A 1 111 ? -19.484 -18.984 0.324 1 97.44 111 VAL A N 1
ATOM 891 C CA . VAL A 1 111 ? -19.219 -20.047 1.288 1 97.44 111 VAL A CA 1
ATOM 892 C C . VAL A 1 111 ? -17.719 -20.109 1.574 1 97.44 111 VAL A C 1
ATOM 894 O O . VAL A 1 111 ? -17.297 -20.016 2.729 1 97.44 111 VAL A O 1
ATOM 897 N N . SER A 1 112 ? -16.953 -20.375 0.542 1 97.75 112 SER A N 1
ATOM 898 C CA . SER A 1 112 ? -15.508 -20.391 0.666 1 97.75 112 SER A CA 1
ATOM 899 C C . SER A 1 112 ? -14.875 -19.25 -0.127 1 97.75 112 SER A C 1
ATOM 901 O O . SER A 1 112 ? -15.406 -18.828 -1.158 1 97.75 112 SER A O 1
ATOM 903 N N . GLY A 1 113 ? -13.828 -18.703 0.417 1 97.81 113 GLY A N 1
ATOM 904 C CA . GLY A 1 113 ? -13.18 -17.609 -0.285 1 97.81 113 GLY A CA 1
ATOM 905 C C . GLY A 1 113 ? -11.938 -17.094 0.421 1 97.81 113 GLY A C 1
ATOM 906 O O . GLY A 1 113 ? -11.5 -17.672 1.417 1 97.81 113 GLY A O 1
ATOM 907 N N . ALA A 1 114 ? -11.352 -16.125 -0.164 1 98.25 114 ALA A N 1
ATOM 908 C CA . ALA A 1 114 ? -10.18 -15.445 0.386 1 98.25 114 ALA A CA 1
ATOM 909 C C . ALA A 1 114 ? -10.195 -13.961 0.023 1 98.25 114 ALA A C 1
ATOM 911 O O . ALA A 1 114 ? -10.859 -13.555 -0.933 1 98.25 114 ALA A O 1
ATOM 912 N N . SER A 1 115 ? -9.586 -13.219 0.852 1 98.31 115 SER A N 1
ATOM 913 C CA . SER A 1 115 ? -9.469 -11.781 0.626 1 98.31 115 SER A CA 1
ATOM 914 C C . SER A 1 115 ? -8.008 -11.352 0.545 1 98.31 115 SER A C 1
ATOM 916 O O . SER A 1 115 ? -7.16 -11.867 1.283 1 98.31 115 SER A O 1
ATOM 918 N N . PHE A 1 116 ? -7.738 -10.414 -0.332 1 97.94 116 PHE A N 1
ATOM 919 C CA . PHE A 1 116 ? -6.406 -9.922 -0.655 1 97.94 116 PHE A CA 1
ATOM 920 C C . PHE A 1 116 ? -6.332 -8.406 -0.493 1 97.94 116 PHE A C 1
ATOM 922 O O . PHE A 1 116 ? -7.18 -7.68 -1.017 1 97.94 116 PHE A O 1
ATOM 929 N N . SER A 1 117 ? -5.309 -7.965 0.143 1 96.31 117 SER A N 1
ATOM 930 C CA . SER A 1 117 ? -5.188 -6.539 0.418 1 96.31 117 SER A CA 1
ATOM 931 C C . SER A 1 117 ? -4.188 -5.875 -0.524 1 96.31 117 SER A C 1
ATOM 933 O O . SER A 1 117 ? -3.275 -6.531 -1.029 1 96.31 117 SER A O 1
ATOM 935 N N . ILE A 1 118 ? -4.402 -4.645 -0.756 1 95.44 118 ILE A N 1
ATOM 936 C CA . ILE A 1 118 ? -3.436 -3.834 -1.487 1 95.44 118 ILE A CA 1
ATOM 937 C C . ILE A 1 118 ? -3.521 -2.383 -1.018 1 95.44 118 ILE A C 1
ATOM 939 O O . ILE A 1 118 ? -4.613 -1.864 -0.78 1 95.44 118 ILE A O 1
ATOM 943 N N . HIS A 1 119 ? -2.408 -1.873 -0.765 1 91.56 119 HIS A N 1
ATOM 944 C CA . HIS A 1 119 ? -2.275 -0.453 -0.463 1 91.56 119 HIS A CA 1
ATOM 945 C C . HIS A 1 119 ? -1.552 0.284 -1.586 1 91.56 119 HIS A C 1
ATOM 947 O O . HIS A 1 119 ? -0.781 -0.321 -2.334 1 91.56 119 HIS A O 1
ATOM 953 N N . GLY A 1 120 ? -1.91 1.521 -1.708 1 87.19 120 GLY A N 1
ATOM 954 C CA . GLY A 1 120 ? -1.333 2.281 -2.805 1 87.19 120 GLY A CA 1
ATOM 955 C C . GLY A 1 120 ? -0.376 3.363 -2.344 1 87.19 120 GLY A C 1
ATOM 956 O O . GLY A 1 120 ? -0.257 3.623 -1.144 1 87.19 120 GLY A O 1
ATOM 957 N N . SER A 1 121 ? 0.295 3.953 -3.346 1 80.25 121 SER A N 1
ATOM 958 C CA . SER A 1 121 ? 1.314 4.965 -3.084 1 80.25 121 SER A CA 1
ATOM 959 C C . SER A 1 121 ? 0.687 6.281 -2.641 1 80.25 121 SER A C 1
ATOM 961 O O . SER A 1 121 ? 1.37 7.145 -2.09 1 80.25 121 SER A O 1
ATOM 963 N N . ARG A 1 122 ? -0.561 6.402 -2.812 1 76 122 ARG A N 1
ATOM 964 C CA . ARG A 1 122 ? -1.235 7.652 -2.475 1 76 122 ARG A CA 1
ATOM 965 C C . ARG A 1 122 ? -2.143 7.477 -1.262 1 76 122 ARG A C 1
ATOM 967 O O . ARG A 1 122 ? -3.16 8.156 -1.137 1 76 122 ARG A O 1
ATOM 974 N N . GLY A 1 123 ? -1.881 6.438 -0.546 1 76.06 123 GLY A N 1
ATOM 975 C CA . GLY A 1 123 ? -2.607 6.223 0.696 1 76.06 123 GLY A CA 1
ATOM 976 C C . GLY A 1 123 ? -3.889 5.43 0.51 1 76.06 123 GLY A C 1
ATOM 977 O O . GLY A 1 123 ? -4.684 5.297 1.442 1 76.06 123 GLY A O 1
ATOM 978 N N . GLU A 1 124 ? -4.145 4.949 -0.649 1 86.62 124 GLU A N 1
ATOM 979 C CA . GLU A 1 124 ? -5.32 4.117 -0.883 1 86.62 124 GLU A CA 1
ATOM 980 C C . GLU A 1 124 ? -5.207 2.787 -0.143 1 86.62 124 GLU A C 1
ATOM 982 O O . GLU A 1 124 ? -4.109 2.262 0.039 1 86.62 124 GLU A O 1
ATOM 987 N N . ALA A 1 125 ? -6.289 2.334 0.33 1 91.19 125 ALA A N 1
ATOM 988 C CA . ALA A 1 125 ? -6.438 0.986 0.874 1 91.19 125 ALA A CA 1
ATOM 989 C C . ALA A 1 125 ? -7.523 0.211 0.134 1 91.19 125 ALA A C 1
ATOM 991 O O . ALA A 1 125 ? -8.648 0.692 -0.009 1 91.19 125 ALA A O 1
ATOM 992 N N . ALA A 1 126 ? -7.16 -0.909 -0.336 1 95.06 126 ALA A N 1
ATOM 993 C CA . ALA A 1 126 ? -8.102 -1.688 -1.133 1 95.06 126 ALA A CA 1
ATOM 994 C C . ALA A 1 126 ? -8.016 -3.172 -0.793 1 95.06 126 ALA A C 1
ATOM 996 O O . ALA A 1 126 ? -7.062 -3.609 -0.137 1 95.06 126 ALA A O 1
ATOM 997 N N . MET A 1 127 ? -9.047 -3.914 -1.197 1 97.06 127 MET A N 1
ATOM 998 C CA . MET A 1 127 ? -9.047 -5.363 -1.025 1 97.06 127 MET A CA 1
ATOM 999 C C . MET A 1 127 ? -9.875 -6.039 -2.111 1 97.06 127 MET A C 1
ATOM 1001 O O . MET A 1 127 ? -10.852 -5.465 -2.602 1 97.06 127 MET A O 1
ATOM 1005 N N . LEU A 1 128 ? -9.5 -7.168 -2.525 1 98.31 128 LEU A N 1
ATOM 1006 C CA . LEU A 1 128 ? -10.242 -8.062 -3.412 1 98.31 128 LEU A CA 1
ATOM 1007 C C . LEU A 1 128 ? -10.648 -9.336 -2.686 1 98.31 128 LEU A C 1
ATOM 1009 O O . LEU A 1 128 ? -9.812 -10.008 -2.08 1 98.31 128 LEU A O 1
ATOM 1013 N N . SER A 1 129 ? -11.891 -9.625 -2.682 1 98.38 129 SER A N 1
ATOM 1014 C CA . SER A 1 129 ? -12.406 -10.898 -2.182 1 98.38 129 SER A CA 1
ATOM 1015 C C . SER A 1 129 ? -12.898 -11.781 -3.322 1 98.38 129 SER A C 1
ATOM 1017 O O . SER A 1 129 ? -13.625 -11.32 -4.199 1 98.38 129 SER A O 1
ATOM 1019 N N . LEU A 1 130 ? -12.477 -12.961 -3.336 1 98.56 130 LEU A N 1
ATOM 1020 C CA . LEU A 1 130 ? -12.93 -13.984 -4.27 1 98.56 130 LEU A CA 1
ATOM 1021 C C . LEU A 1 130 ? -13.648 -15.109 -3.533 1 98.56 130 LEU A C 1
ATOM 1023 O O . LEU A 1 130 ? -13.203 -15.547 -2.467 1 98.56 130 LEU A O 1
ATOM 1027 N N . SER A 1 131 ? -14.758 -15.547 -4.125 1 98 131 SER A N 1
ATOM 1028 C CA . SER A 1 131 ? -15.523 -16.531 -3.373 1 98 131 SER A CA 1
ATOM 1029 C C . SER A 1 131 ? -16.188 -17.547 -4.301 1 98 131 SER A C 1
ATOM 1031 O O . SER A 1 131 ? -16.328 -17.297 -5.5 1 98 131 SER A O 1
ATOM 1033 N N . THR A 1 132 ? -16.5 -18.719 -3.744 1 97.69 132 THR A N 1
ATOM 1034 C CA . THR A 1 132 ? -17.219 -19.797 -4.391 1 97.69 132 THR A CA 1
ATOM 1035 C C . THR A 1 132 ? -18.281 -20.375 -3.449 1 97.69 132 THR A C 1
ATOM 1037 O O . THR A 1 132 ? -18.172 -20.234 -2.229 1 97.69 132 THR A O 1
ATOM 1040 N N . SER A 1 133 ? -19.266 -20.969 -3.998 1 97.12 133 SER A N 1
ATOM 1041 C CA . SER A 1 133 ? -20.344 -21.594 -3.225 1 97.12 133 SER A CA 1
ATOM 1042 C C . SER A 1 133 ? -19.953 -22.984 -2.748 1 97.12 133 SER A C 1
ATOM 1044 O O . SER A 1 133 ? -20.672 -23.609 -1.969 1 97.12 133 SER A O 1
ATOM 1046 N N . ARG A 1 134 ? -18.812 -23.359 -3.148 1 95.69 134 ARG A N 1
ATOM 1047 C CA . ARG A 1 134 ? -18.344 -24.703 -2.793 1 95.69 134 ARG A CA 1
ATOM 1048 C C . ARG A 1 134 ? -17.875 -24.75 -1.341 1 95.69 134 ARG A C 1
ATOM 1050 O O . ARG A 1 134 ? -17.219 -23.828 -0.861 1 95.69 134 ARG A O 1
ATOM 1057 N N . GLU A 1 135 ? -18.156 -25.703 -0.533 1 90.38 135 GLU A N 1
ATOM 1058 C CA . GLU A 1 135 ? -17.734 -25.875 0.853 1 90.38 135 GLU A CA 1
ATOM 1059 C C . GLU A 1 135 ? -16.797 -27.078 1.001 1 90.38 135 GLU A C 1
ATOM 1061 O O . GLU A 1 135 ? -16.125 -27.234 2.023 1 90.38 135 GLU A O 1
ATOM 1066 N N . SER A 1 136 ? -16.297 -27.719 0.048 1 90.31 136 SER A N 1
ATOM 1067 C CA . SER A 1 136 ? -15.516 -28.938 0.074 1 90.31 136 SER A CA 1
ATOM 1068 C C . SER A 1 136 ? -14.047 -28.656 0.364 1 90.31 136 SER A C 1
ATOM 1070 O O . SER A 1 136 ? -13.594 -27.516 0.265 1 90.31 136 SER A O 1
ATOM 1072 N N . ARG A 1 137 ? -13.359 -29.625 0.833 1 91.44 137 ARG A N 1
ATOM 1073 C CA . ARG A 1 137 ? -11.906 -29.562 0.999 1 91.44 137 ARG A CA 1
ATOM 1074 C C . ARG A 1 137 ? -11.219 -29.234 -0.322 1 91.44 137 ARG A C 1
ATOM 1076 O O . ARG A 1 137 ? -10.227 -28.5 -0.346 1 91.44 137 ARG A O 1
ATOM 1083 N N . GLU A 1 138 ? -11.828 -29.719 -1.283 1 92.62 138 GLU A N 1
ATOM 1084 C CA . GLU A 1 138 ? -11.297 -29.438 -2.615 1 92.62 138 GLU A CA 1
ATOM 1085 C C . GLU A 1 138 ? -11.344 -27.953 -2.924 1 92.62 138 GLU A C 1
ATOM 1087 O O . GLU A 1 138 ? -10.422 -27.406 -3.535 1 92.62 138 GLU A O 1
ATOM 1092 N N . ALA A 1 139 ? -12.391 -27.328 -2.492 1 93.81 139 ALA A N 1
ATOM 1093 C CA . ALA A 1 139 ? -12.516 -25.891 -2.695 1 93.81 139 ALA A CA 1
ATOM 1094 C C . ALA A 1 139 ? -11.43 -25.125 -1.946 1 93.81 139 ALA A C 1
ATOM 1096 O O . ALA A 1 139 ? -10.859 -24.172 -2.471 1 93.81 139 ALA A O 1
ATOM 1097 N N . GLN A 1 140 ? -11.094 -25.578 -0.833 1 92 140 GLN A N 1
ATOM 1098 C CA . GLN A 1 140 ? -10.039 -24.953 -0.034 1 92 140 GLN A CA 1
ATOM 1099 C C . GLN A 1 140 ? -8.68 -25.125 -0.697 1 92 140 GLN A C 1
ATOM 1101 O O . GLN A 1 140 ? -7.887 -24.172 -0.745 1 92 140 GLN A O 1
ATOM 1106 N N . ASP A 1 141 ? -8.453 -26.281 -1.128 1 93.75 141 ASP A N 1
ATOM 1107 C CA . ASP A 1 141 ? -7.199 -26.547 -1.823 1 93.75 141 ASP A CA 1
ATOM 1108 C C . ASP A 1 141 ? -7.07 -25.688 -3.078 1 93.75 141 ASP A C 1
ATOM 1110 O O . ASP A 1 141 ? -5.984 -25.188 -3.395 1 93.75 141 ASP A O 1
ATOM 1114 N N . ASP A 1 142 ? -8.18 -25.547 -3.746 1 94.75 142 ASP A N 1
ATOM 1115 C CA . ASP A 1 142 ? -8.195 -24.719 -4.945 1 94.75 142 ASP A CA 1
ATOM 1116 C C . ASP A 1 142 ? -7.875 -23.266 -4.605 1 94.75 142 ASP A C 1
ATOM 1118 O O . ASP A 1 142 ? -7.117 -22.609 -5.324 1 94.75 142 ASP A O 1
ATOM 1122 N N . ILE A 1 143 ? -8.445 -22.797 -3.57 1 95.62 143 ILE A N 1
ATOM 1123 C CA . ILE A 1 143 ? -8.211 -21.422 -3.133 1 95.62 143 ILE A CA 1
ATOM 1124 C C . ILE A 1 143 ? -6.734 -21.219 -2.807 1 95.62 143 ILE A C 1
ATOM 1126 O O . ILE A 1 143 ? -6.117 -20.25 -3.248 1 95.62 143 ILE A O 1
ATOM 1130 N N . VAL A 1 144 ? -6.16 -22.156 -2.08 1 94.88 144 VAL A N 1
ATOM 1131 C CA . VAL A 1 144 ? -4.754 -22.094 -1.699 1 94.88 144 VAL A CA 1
ATOM 1132 C C . VAL A 1 144 ? -3.881 -22.078 -2.951 1 94.88 144 VAL A C 1
ATOM 1134 O O . VAL A 1 144 ? -2.926 -21.312 -3.041 1 94.88 144 VAL A O 1
ATOM 1137 N N . ALA A 1 145 ? -4.301 -22.875 -3.885 1 94.12 145 ALA A N 1
ATOM 1138 C CA . ALA A 1 145 ? -3.527 -23 -5.117 1 94.12 145 ALA A CA 1
ATOM 1139 C C . ALA A 1 145 ? -3.598 -21.719 -5.941 1 94.12 145 ALA A C 1
ATOM 1141 O O . ALA A 1 145 ? -2.713 -21.453 -6.754 1 94.12 145 ALA A O 1
ATOM 1142 N N . MET A 1 146 ? -4.605 -20.906 -5.742 1 94.94 146 MET A N 1
ATOM 1143 C CA . MET A 1 146 ? -4.844 -19.719 -6.57 1 94.94 146 MET A CA 1
ATOM 1144 C C . MET A 1 146 ? -4.328 -18.453 -5.883 1 94.94 146 MET A C 1
ATOM 1146 O O . MET A 1 146 ? -4.391 -17.375 -6.449 1 94.94 146 MET A O 1
ATOM 1150 N N . MET A 1 147 ? -3.717 -18.578 -4.723 1 95.94 147 MET A N 1
ATOM 1151 C CA . MET A 1 147 ? -3.395 -17.422 -3.887 1 95.94 147 MET A CA 1
ATOM 1152 C C . MET A 1 147 ? -2.438 -16.469 -4.609 1 95.94 147 MET A C 1
ATOM 1154 O O . MET A 1 147 ? -2.652 -15.266 -4.625 1 95.94 147 MET A O 1
ATOM 1158 N N . GLY A 1 148 ? -1.401 -17.078 -5.18 1 96.19 148 GLY A N 1
ATOM 1159 C CA . GLY A 1 148 ? -0.464 -16.25 -5.91 1 96.19 148 GLY A CA 1
ATOM 1160 C C . GLY A 1 148 ? -1.102 -15.516 -7.078 1 96.19 148 GLY A C 1
ATOM 1161 O O . GLY A 1 148 ? -0.919 -14.312 -7.234 1 96.19 148 GLY A O 1
ATOM 1162 N N . ARG A 1 149 ? -1.86 -16.234 -7.867 1 96.25 149 ARG A N 1
ATOM 1163 C CA . ARG A 1 149 ? -2.551 -15.648 -9.008 1 96.25 149 ARG A CA 1
ATOM 1164 C C . ARG A 1 149 ? -3.539 -14.578 -8.562 1 96.25 149 ARG A C 1
ATOM 1166 O O . ARG A 1 149 ? -3.648 -13.523 -9.195 1 96.25 149 ARG A O 1
ATOM 1173 N N . ALA A 1 150 ? -4.219 -14.852 -7.496 1 97.69 150 ALA A N 1
ATOM 1174 C CA . ALA A 1 150 ? -5.223 -13.914 -6.984 1 97.69 150 ALA A CA 1
ATOM 1175 C C . ALA A 1 150 ? -4.57 -12.625 -6.488 1 97.69 150 ALA A C 1
ATOM 1177 O O . ALA A 1 150 ? -5.102 -11.539 -6.695 1 97.69 150 ALA A O 1
ATOM 1178 N N . GLN A 1 151 ? -3.475 -12.797 -5.836 1 97.62 151 GLN A N 1
ATOM 1179 C CA . GLN A 1 151 ? -2.768 -11.609 -5.371 1 97.62 151 GLN A CA 1
ATOM 1180 C C . GLN A 1 151 ? -2.299 -10.75 -6.547 1 97.62 151 GLN A C 1
ATOM 1182 O O . GLN A 1 151 ? -2.402 -9.523 -6.508 1 97.62 151 GLN A O 1
ATOM 1187 N N . LEU A 1 152 ? -1.771 -11.398 -7.531 1 97.5 152 LEU A N 1
ATOM 1188 C CA . LEU A 1 152 ? -1.354 -10.672 -8.727 1 97.5 152 LEU A CA 1
ATOM 1189 C C . LEU A 1 152 ? -2.549 -10.008 -9.398 1 97.5 152 LEU A C 1
ATOM 1191 O O . LEU A 1 152 ? -2.463 -8.852 -9.828 1 97.5 152 LEU A O 1
ATOM 1195 N N . LEU A 1 153 ? -3.645 -10.711 -9.492 1 98.06 153 LEU A N 1
ATOM 1196 C CA . LEU A 1 153 ? -4.875 -10.141 -10.023 1 98.06 153 LEU A CA 1
ATOM 1197 C C . LEU A 1 153 ? -5.254 -8.867 -9.266 1 98.06 153 LEU A C 1
ATOM 1199 O O . LEU A 1 153 ? -5.652 -7.875 -9.875 1 98.06 153 LEU A O 1
ATOM 1203 N N . THR A 1 154 ? -5.145 -8.891 -7.949 1 98.06 154 THR A N 1
ATOM 1204 C CA . THR A 1 154 ? -5.477 -7.746 -7.113 1 98.06 154 THR A CA 1
ATOM 1205 C C . THR A 1 154 ? -4.652 -6.523 -7.516 1 98.06 154 THR A C 1
ATOM 1207 O O . THR A 1 154 ? -5.18 -5.414 -7.602 1 98.06 154 THR A O 1
ATOM 1210 N N . CYS A 1 155 ? -3.41 -6.711 -7.793 1 97.75 155 CYS A N 1
ATOM 1211 C CA . CYS A 1 155 ? -2.529 -5.621 -8.195 1 97.75 155 CYS A CA 1
ATOM 1212 C C . CYS A 1 155 ? -3.008 -4.988 -9.5 1 97.75 155 CYS A C 1
ATOM 1214 O O . CYS A 1 155 ? -3.131 -3.768 -9.594 1 97.75 155 CYS A O 1
ATOM 1216 N N . TYR A 1 156 ? -3.293 -5.789 -10.453 1 98 156 TYR A N 1
ATOM 1217 C CA . TYR A 1 156 ? -3.68 -5.285 -11.766 1 98 156 TYR A CA 1
ATOM 1218 C C . TYR A 1 156 ? -5.062 -4.645 -11.719 1 98 156 TYR A C 1
ATOM 1220 O O . TYR A 1 156 ? -5.305 -3.623 -12.367 1 98 156 TYR A O 1
ATOM 1228 N N . LEU A 1 157 ? -5.953 -5.301 -10.992 1 98.19 157 LEU A N 1
ATOM 1229 C CA . LEU A 1 157 ? -7.281 -4.719 -10.836 1 98.19 157 LEU A CA 1
ATOM 1230 C C . LEU A 1 157 ? -7.195 -3.352 -10.164 1 98.19 157 LEU A C 1
ATOM 1232 O O . LEU A 1 157 ? -7.848 -2.4 -10.602 1 98.19 157 LEU A O 1
ATOM 1236 N N . HIS A 1 158 ? -6.426 -3.258 -9.133 1 96.69 158 HIS A N 1
ATOM 1237 C CA . HIS A 1 158 ? -6.238 -1.985 -8.438 1 96.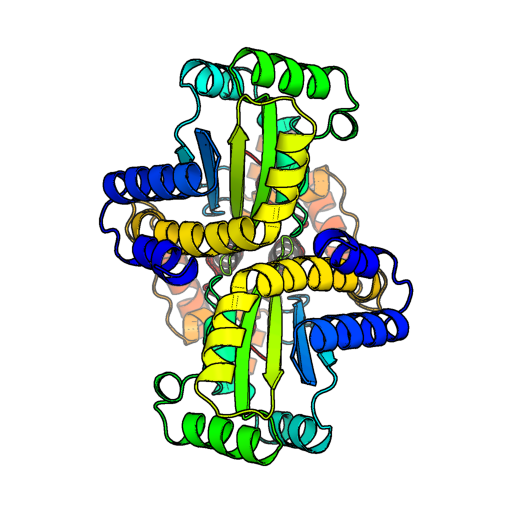69 158 HIS A CA 1
ATOM 1238 C C . HIS A 1 158 ? -5.688 -0.922 -9.383 1 96.69 158 HIS A C 1
ATOM 1240 O O . HIS A 1 158 ? -6.164 0.216 -9.391 1 96.69 158 HIS A O 1
ATOM 1246 N N . GLU A 1 159 ? -4.699 -1.284 -10.172 1 96.12 159 GLU A N 1
ATOM 1247 C CA . GLU A 1 159 ? -4.117 -0.338 -11.117 1 96.12 159 GLU A CA 1
ATOM 1248 C C . GLU A 1 159 ? -5.145 0.124 -12.141 1 96.12 159 GLU A C 1
ATOM 1250 O O . GLU A 1 159 ? -5.188 1.303 -12.5 1 96.12 159 GLU A O 1
ATOM 1255 N N . ALA A 1 160 ? -5.934 -0.775 -12.602 1 96.62 160 ALA A N 1
ATOM 1256 C CA . ALA A 1 160 ? -6.973 -0.426 -13.57 1 96.62 160 ALA A CA 1
ATOM 1257 C C . ALA A 1 160 ? -7.988 0.533 -12.953 1 96.62 160 ALA A C 1
ATOM 1259 O O . ALA A 1 160 ? -8.391 1.513 -13.586 1 96.62 160 ALA A O 1
ATOM 1260 N N . VAL A 1 161 ? -8.398 0.251 -11.734 1 95.06 161 VAL A N 1
ATOM 1261 C CA . VAL A 1 161 ? -9.352 1.11 -11.039 1 95.06 161 VAL A CA 1
ATOM 1262 C C . VAL A 1 161 ? -8.742 2.496 -10.836 1 95.06 161 VAL A C 1
ATOM 1264 O O . VAL A 1 161 ? -9.422 3.51 -11.008 1 95.06 161 VAL A O 1
ATOM 1267 N N . GLN A 1 162 ? -7.492 2.52 -10.453 1 91.12 162 GLN A N 1
ATOM 1268 C CA . GLN A 1 162 ? -6.812 3.803 -10.305 1 91.12 162 GLN A CA 1
ATOM 1269 C C . GLN A 1 162 ? -6.914 4.625 -11.586 1 91.12 162 GLN A C 1
ATOM 1271 O O . GLN A 1 162 ? -7.238 5.812 -11.547 1 91.12 162 GLN A O 1
ATOM 1276 N N . ARG A 1 163 ? -6.695 4.047 -12.648 1 89.31 163 ARG A N 1
ATOM 1277 C CA . ARG A 1 163 ? -6.652 4.727 -13.945 1 89.31 163 ARG A CA 1
ATOM 1278 C C . ARG A 1 163 ? -8.039 5.176 -14.375 1 89.31 163 ARG A C 1
ATOM 1280 O O . ARG A 1 163 ? -8.211 6.285 -14.883 1 89.31 163 ARG A O 1
ATOM 1287 N N . ILE A 1 164 ? -8.992 4.352 -14.18 1 91.44 164 ILE A N 1
ATOM 1288 C CA . ILE A 1 164 ? -10.312 4.574 -14.75 1 91.44 164 ILE A CA 1
ATOM 1289 C C . ILE A 1 164 ? -11.156 5.414 -13.789 1 91.44 164 ILE A C 1
ATOM 1291 O O . ILE A 1 164 ? -11.93 6.273 -14.219 1 91.44 164 ILE A O 1
ATOM 1295 N N . VAL A 1 165 ? -11.008 5.152 -12.516 1 89.44 165 VAL A N 1
ATOM 1296 C CA . VAL A 1 165 ? -11.938 5.711 -11.539 1 89.44 165 VAL A CA 1
ATOM 1297 C C . VAL A 1 165 ? -11.25 6.801 -10.727 1 89.44 165 VAL A C 1
ATOM 1299 O O . VAL A 1 165 ? -11.742 7.93 -10.633 1 89.44 165 VAL A O 1
ATOM 1302 N N . LEU A 1 166 ? -10.102 6.555 -10.227 1 83.62 166 LEU A N 1
ATOM 1303 C CA . LEU A 1 166 ? -9.508 7.434 -9.219 1 83.62 166 LEU A CA 1
ATOM 1304 C C . LEU A 1 166 ? -8.773 8.594 -9.883 1 83.62 166 LEU A C 1
ATOM 1306 O O . LEU A 1 166 ? -8.688 9.68 -9.312 1 83.62 166 LEU A O 1
ATOM 1310 N N . SER A 1 167 ? -8.211 8.445 -11.031 1 76.38 167 SER A N 1
ATOM 1311 C CA . SER A 1 167 ? -7.473 9.508 -11.711 1 76.38 167 SER A CA 1
ATOM 1312 C C . SER A 1 167 ? -8.398 10.359 -12.578 1 76.38 167 SER A C 1
ATOM 1314 O O . SER A 1 167 ? -8.109 11.523 -12.844 1 76.38 167 SER A O 1
ATOM 1316 N N . LYS A 1 168 ? -9.383 9.812 -13.125 1 67.81 168 LYS A N 1
ATOM 1317 C CA . LYS A 1 168 ? -10.266 10.508 -14.055 1 67.81 168 LYS A CA 1
ATOM 1318 C C . LYS A 1 168 ? -11.594 10.867 -13.398 1 67.81 168 LYS A C 1
ATOM 1320 O O . LYS A 1 168 ? -12.336 11.703 -13.914 1 67.81 168 LYS A O 1
ATOM 1325 N N . GLY A 1 169 ? -11.891 10.273 -12.359 1 59.59 169 GLY A N 1
ATOM 1326 C CA . GLY A 1 169 ? -13.203 10.438 -11.758 1 59.59 169 GLY A CA 1
ATOM 1327 C C . GLY A 1 169 ? -13.359 11.734 -10.992 1 59.59 169 GLY A C 1
ATOM 1328 O O . GLY A 1 169 ? -12.516 12.625 -11.086 1 59.59 169 GLY A O 1
ATOM 1329 N N . PRO A 1 170 ? -14.586 11.867 -10.508 1 56.19 170 PRO A N 1
ATOM 1330 C CA . PRO A 1 170 ? -14.992 13.078 -9.797 1 56.19 170 PRO A CA 1
ATOM 1331 C C . PRO A 1 170 ? -14.062 13.414 -8.625 1 56.19 170 PRO A C 1
ATOM 1333 O O . PRO A 1 170 ? -14.164 14.5 -8.047 1 56.19 170 PRO A O 1
ATOM 1336 N N . ILE A 1 171 ? -13.328 12.359 -8.258 1 58.28 171 ILE A N 1
ATOM 1337 C CA . ILE A 1 171 ? -12.453 12.695 -7.137 1 58.28 171 ILE A CA 1
ATOM 1338 C C . ILE A 1 171 ? -11.398 13.703 -7.586 1 58.28 171 ILE A C 1
ATOM 1340 O O . ILE A 1 171 ? -10.688 13.477 -8.562 1 58.28 171 ILE A O 1
ATOM 1344 N N . PRO A 1 172 ? -11.539 14.844 -7.16 1 54.16 172 PRO A N 1
ATOM 1345 C CA . PRO A 1 172 ? -10.727 16.016 -7.516 1 54.16 172 PRO A CA 1
ATOM 1346 C C . PRO A 1 172 ? -9.234 15.758 -7.375 1 54.16 172 PRO A C 1
ATOM 1348 O O . PRO A 1 172 ? -8.438 16.703 -7.352 1 54.16 172 PRO A O 1
ATOM 1351 N N . LEU A 1 173 ? -8.734 14.508 -7.223 1 56.25 173 LEU A N 1
ATOM 1352 C CA . LEU A 1 173 ? -7.301 14.391 -6.965 1 56.25 173 LEU A CA 1
ATOM 1353 C C . LEU A 1 173 ? -6.492 14.836 -8.18 1 56.25 173 LEU A C 1
ATOM 1355 O O . LEU A 1 173 ? -5.402 15.391 -8.031 1 56.25 173 LEU A O 1
ATOM 1359 N N . LYS A 1 174 ? -6.848 14.281 -9.508 1 57.16 174 LYS A N 1
ATOM 1360 C CA . LYS A 1 174 ? -6.031 14.367 -10.711 1 57.16 174 LYS A CA 1
ATOM 1361 C C . LYS A 1 174 ? -5.75 15.828 -11.078 1 57.16 174 LYS A C 1
ATOM 1363 O O . LYS A 1 174 ? -4.75 16.125 -11.734 1 57.16 174 LYS A O 1
ATOM 1368 N N . LYS A 1 175 ? -6.5 16.656 -10.281 1 63.78 175 LYS A N 1
ATOM 1369 C CA . LYS A 1 175 ? -6.336 17.984 -10.891 1 63.78 175 LYS A CA 1
ATOM 1370 C C . LYS A 1 175 ? -5.508 18.891 -9.992 1 63.78 175 LYS A C 1
ATOM 1372 O O . LYS A 1 175 ? -5.215 20.031 -10.359 1 63.78 175 LYS A O 1
ATOM 1377 N N . ILE A 1 176 ? -4.902 18.266 -8.938 1 80.12 176 ILE A N 1
ATOM 1378 C CA . ILE A 1 176 ? -4.168 19.203 -8.094 1 80.12 176 ILE A CA 1
ATOM 1379 C C . ILE A 1 176 ? -2.688 19.172 -8.453 1 80.12 176 ILE A C 1
ATOM 1381 O O . ILE A 1 176 ? -2.039 18.125 -8.375 1 80.12 176 ILE A O 1
ATOM 1385 N N . HIS A 1 177 ? -2.225 20.219 -8.945 1 86.94 177 HIS A N 1
ATOM 1386 C CA . HIS A 1 177 ? -0.817 20.344 -9.312 1 86.94 177 HIS A CA 1
ATOM 1387 C C . HIS A 1 177 ? -0.114 21.391 -8.461 1 86.94 177 HIS A C 1
ATOM 1389 O O . HIS A 1 177 ? -0.444 22.578 -8.523 1 86.94 177 HIS A O 1
ATOM 1395 N N . LEU A 1 178 ? 0.753 20.875 -7.645 1 93.75 178 LEU A N 1
ATOM 1396 C CA . LEU A 1 178 ? 1.595 21.781 -6.867 1 93.75 178 LEU A CA 1
ATOM 1397 C C . LEU A 1 178 ? 2.943 22 -7.547 1 93.75 178 LEU A C 1
ATOM 1399 O O . LEU A 1 178 ? 3.518 21.047 -8.094 1 93.75 178 LEU A O 1
ATOM 1403 N N . THR A 1 179 ? 3.393 23.188 -7.52 1 95.5 179 THR A N 1
ATOM 1404 C CA . THR A 1 179 ? 4.742 23.438 -8.016 1 95.5 179 THR A CA 1
ATOM 1405 C C . THR A 1 179 ? 5.785 22.828 -7.082 1 95.5 179 THR A C 1
ATOM 1407 O O . THR A 1 179 ? 5.473 22.484 -5.941 1 95.5 179 THR A O 1
ATOM 1410 N N . GLU A 1 180 ? 6.984 22.766 -7.57 1 94.5 180 GLU A N 1
ATOM 1411 C CA . GLU A 1 180 ? 8.062 22.188 -6.766 1 94.5 180 GLU A CA 1
ATOM 1412 C C . GLU A 1 180 ? 8.305 23.031 -5.508 1 94.5 180 GLU A C 1
ATOM 1414 O O . GLU A 1 180 ? 8.539 22.469 -4.43 1 94.5 180 GLU A O 1
ATOM 1419 N N . ARG A 1 181 ? 8.219 24.281 -5.66 1 96.38 181 ARG A N 1
ATOM 1420 C CA . ARG A 1 181 ? 8.469 25.156 -4.52 1 96.38 181 ARG A CA 1
ATOM 1421 C C . ARG A 1 181 ? 7.344 25.047 -3.496 1 96.38 181 ARG A C 1
ATOM 1423 O O . ARG A 1 181 ? 7.594 25.094 -2.289 1 96.38 181 ARG A O 1
ATOM 1430 N N . GLU A 1 182 ? 6.129 24.938 -4.004 1 96.94 182 GLU A N 1
ATOM 1431 C CA . GLU A 1 182 ? 5 24.734 -3.105 1 96.94 182 GLU A CA 1
ATOM 1432 C C . GLU A 1 182 ? 5.148 23.438 -2.318 1 96.94 182 GLU A C 1
ATOM 1434 O O . GLU A 1 182 ? 4.938 23.406 -1.104 1 96.94 182 GLU A O 1
ATOM 1439 N N . LYS A 1 183 ? 5.57 22.391 -2.977 1 95.38 183 LYS A N 1
ATOM 1440 C CA . LYS A 1 183 ? 5.789 21.094 -2.338 1 95.38 183 LYS A CA 1
ATOM 1441 C C . LYS A 1 183 ? 6.895 21.188 -1.288 1 95.38 183 LYS A C 1
ATOM 1443 O O . LYS A 1 183 ? 6.75 20.656 -0.184 1 95.38 183 LYS A O 1
ATOM 1448 N N . GLU A 1 184 ? 7.922 21.812 -1.682 1 95.56 184 GLU A N 1
ATOM 1449 C CA . GLU A 1 184 ? 9.062 21.953 -0.778 1 95.56 184 GLU A CA 1
ATOM 1450 C C . GLU A 1 184 ? 8.664 22.688 0.501 1 95.56 184 GLU A C 1
ATOM 1452 O O . GLU A 1 184 ? 9.031 22.266 1.602 1 95.56 184 GLU A O 1
ATOM 1457 N N . CYS A 1 185 ? 8 23.781 0.344 1 97.38 185 CYS A N 1
ATOM 1458 C CA . CYS A 1 185 ? 7.559 24.547 1.504 1 97.38 185 CYS A CA 1
ATOM 1459 C C . CYS A 1 185 ? 6.637 23.719 2.389 1 97.38 185 CYS A C 1
ATOM 1461 O O . CYS A 1 185 ? 6.777 23.719 3.613 1 97.38 185 CYS A O 1
ATOM 1463 N N . LEU A 1 186 ? 5.723 23 1.751 1 96.5 186 LEU A N 1
ATOM 1464 C CA . LEU A 1 186 ? 4.785 22.172 2.496 1 96.5 186 LEU A CA 1
ATOM 1465 C C . LEU A 1 186 ? 5.52 21.047 3.227 1 96.5 186 LEU A C 1
ATOM 1467 O O . LEU A 1 186 ? 5.18 20.719 4.367 1 96.5 186 LEU A O 1
ATOM 1471 N N . LEU A 1 187 ? 6.469 20.516 2.543 1 95.62 187 LEU A N 1
ATOM 1472 C CA . LEU A 1 187 ? 7.258 19.438 3.127 1 95.62 187 LEU A CA 1
ATOM 1473 C C . LEU A 1 187 ? 7.949 19.891 4.406 1 95.62 187 LEU A C 1
ATOM 1475 O O . LEU A 1 187 ? 7.871 19.234 5.438 1 95.62 187 LEU A O 1
ATOM 1479 N N . TRP A 1 188 ? 8.602 21.016 4.363 1 96.62 188 TRP A N 1
ATOM 1480 C CA . TRP A 1 188 ? 9.312 21.516 5.527 1 96.62 188 TRP A CA 1
ATOM 1481 C C . TRP A 1 188 ? 8.336 21.953 6.617 1 96.62 188 TRP A C 1
ATOM 1483 O O . TRP A 1 188 ? 8.625 21.812 7.809 1 96.62 188 TRP A O 1
ATOM 1493 N N . ALA A 1 189 ? 7.219 22.5 6.191 1 96.88 189 ALA A N 1
ATOM 1494 C CA . ALA A 1 189 ? 6.18 22.797 7.18 1 96.88 189 ALA A CA 1
ATOM 1495 C C . ALA A 1 189 ? 5.734 21.531 7.906 1 96.88 189 ALA A C 1
ATOM 1497 O O . ALA A 1 189 ? 5.559 21.531 9.125 1 96.88 189 ALA A O 1
ATOM 1498 N N . ALA A 1 190 ? 5.555 20.469 7.137 1 95.81 190 ALA A N 1
ATOM 1499 C CA . ALA A 1 190 ? 5.16 19.188 7.695 1 95.81 190 ALA A CA 1
ATOM 1500 C C . ALA A 1 190 ? 6.207 18.656 8.68 1 95.81 190 ALA A C 1
ATOM 1502 O O . ALA A 1 190 ? 5.883 17.922 9.602 1 95.81 190 ALA A O 1
ATOM 1503 N N . GLU A 1 191 ? 7.445 19.125 8.484 1 95.25 191 GLU A N 1
ATOM 1504 C CA . GLU A 1 191 ? 8.547 18.75 9.367 1 95.25 191 GLU A CA 1
ATOM 1505 C C . GLU A 1 191 ? 8.641 19.688 10.57 1 95.25 191 GLU A C 1
ATOM 1507 O O . GLU A 1 191 ? 9.609 19.625 11.336 1 95.25 191 GLU A O 1
ATOM 1512 N N . GLY A 1 192 ? 7.699 20.609 10.641 1 96.25 192 GLY A N 1
ATOM 1513 C CA . GLY A 1 192 ? 7.609 21.453 11.82 1 96.25 192 GLY A CA 1
ATOM 1514 C C . GLY A 1 192 ? 8.406 22.734 11.695 1 96.25 192 GLY A C 1
ATOM 1515 O O . GLY A 1 192 ? 8.555 23.484 12.664 1 96.25 192 GLY A O 1
ATOM 1516 N N . LYS A 1 193 ? 8.891 23 10.531 1 97.44 193 LYS A N 1
ATOM 1517 C CA . LYS A 1 193 ? 9.688 24.203 10.359 1 97.44 193 LYS A CA 1
ATOM 1518 C C . LYS A 1 193 ? 8.797 25.438 10.234 1 97.44 193 LYS A C 1
ATOM 1520 O O . LYS A 1 193 ? 7.742 25.391 9.594 1 97.44 193 LYS A O 1
ATOM 1525 N N . THR A 1 194 ? 9.25 26.578 10.828 1 96.38 194 THR A N 1
ATOM 1526 C CA . THR A 1 194 ? 8.547 27.844 10.719 1 96.38 194 THR A CA 1
ATOM 1527 C C . THR A 1 194 ? 8.82 28.5 9.359 1 96.38 194 THR A C 1
ATOM 1529 O O . THR A 1 194 ? 9.734 28.094 8.641 1 96.38 194 THR A O 1
ATOM 1532 N N . GLY A 1 195 ? 7.941 29.5 9.109 1 96.5 195 GLY A N 1
ATOM 1533 C CA . GLY A 1 195 ? 8.18 30.234 7.879 1 96.5 195 GLY A CA 1
ATOM 1534 C C . GLY A 1 195 ? 9.594 30.781 7.773 1 96.5 195 GLY A C 1
ATOM 1535 O O . GLY A 1 195 ? 10.203 30.734 6.703 1 96.5 195 GLY A O 1
ATOM 1536 N N . TRP A 1 196 ? 10.062 31.25 8.828 1 97.44 196 TRP A N 1
ATOM 1537 C CA . TRP A 1 196 ? 11.414 31.781 8.867 1 97.44 196 TRP A CA 1
ATOM 1538 C C . TRP A 1 196 ? 12.453 30.703 8.609 1 97.44 196 TRP A C 1
ATOM 1540 O O . TRP A 1 196 ? 13.383 30.891 7.82 1 97.44 196 TRP A O 1
ATOM 1550 N N . GLU A 1 197 ? 12.344 29.594 9.211 1 97.81 197 GLU A N 1
ATOM 1551 C CA . GLU A 1 197 ? 13.266 28.484 9.023 1 97.81 197 GLU A CA 1
ATOM 1552 C C . GLU A 1 197 ? 13.234 27.969 7.582 1 97.81 197 GLU A C 1
ATOM 1554 O O . GLU A 1 197 ? 14.281 27.719 6.984 1 97.81 197 GLU A O 1
ATOM 1559 N N . ILE A 1 198 ? 12 27.859 7.094 1 97.81 198 ILE A N 1
ATOM 1560 C CA . ILE A 1 198 ? 11.844 27.375 5.723 1 97.81 198 ILE A CA 1
ATOM 1561 C C . ILE A 1 198 ? 12.539 28.344 4.762 1 97.81 198 ILE A C 1
ATOM 1563 O O . ILE A 1 198 ? 13.25 27.922 3.85 1 97.81 198 ILE A O 1
ATOM 1567 N N . ALA A 1 199 ? 12.344 29.625 5.016 1 98.25 199 ALA A N 1
ATOM 1568 C CA . ALA A 1 199 ? 12.984 30.656 4.203 1 98.25 199 ALA A CA 1
ATOM 1569 C C . ALA A 1 199 ? 14.492 30.469 4.164 1 98.25 199 ALA A C 1
ATOM 1571 O O . ALA A 1 199 ? 15.109 30.547 3.098 1 98.25 199 ALA A O 1
ATOM 1572 N N . ASN A 1 200 ? 15.117 30.172 5.203 1 98.06 200 ASN A N 1
ATOM 1573 C CA . ASN A 1 200 ? 16.562 29.969 5.309 1 98.06 200 ASN A CA 1
ATOM 1574 C C . ASN A 1 200 ? 17 28.672 4.637 1 98.06 200 ASN A C 1
ATOM 1576 O O . ASN A 1 200 ? 18.031 28.625 3.977 1 98.06 200 ASN A O 1
ATOM 1580 N N . ILE A 1 201 ? 16.203 27.672 4.766 1 96.56 201 ILE A N 1
ATOM 1581 C CA . ILE A 1 201 ? 16.531 26.359 4.246 1 96.56 201 ILE A CA 1
ATOM 1582 C C . ILE A 1 201 ? 16.547 26.391 2.721 1 96.56 201 ILE A C 1
ATOM 1584 O O . ILE A 1 201 ? 17.469 25.875 2.088 1 96.56 201 ILE A O 1
ATOM 1588 N N . ILE A 1 202 ? 15.43 27.047 2.195 1 95.31 202 ILE A N 1
ATOM 1589 C CA . ILE A 1 202 ? 15.305 26.953 0.746 1 95.31 202 ILE A CA 1
ATOM 1590 C C . ILE A 1 202 ? 15.789 28.25 0.101 1 95.31 202 ILE A C 1
ATOM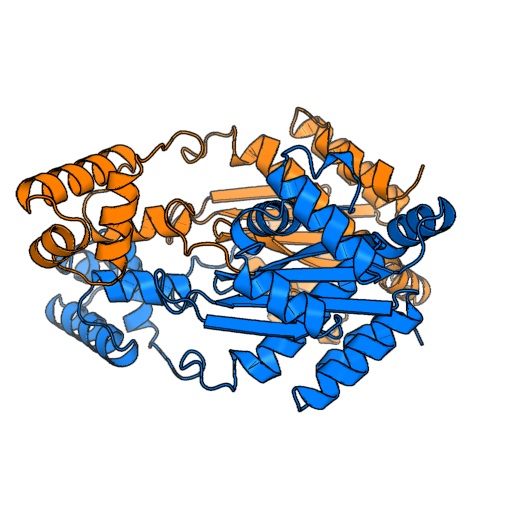 1592 O O . ILE A 1 202 ? 15.68 28.422 -1.114 1 95.31 202 ILE A O 1
ATOM 1596 N N . ARG A 1 203 ? 16.359 29.234 0.834 1 96.62 203 ARG A N 1
ATOM 1597 C CA . ARG A 1 203 ? 17.047 30.453 0.404 1 96.62 203 ARG A CA 1
ATOM 1598 C C . ARG A 1 203 ? 16.109 31.359 -0.371 1 96.62 203 ARG A C 1
ATOM 1600 O O . ARG A 1 203 ? 16.422 31.797 -1.479 1 96.62 203 ARG A O 1
ATOM 1607 N N . ILE A 1 204 ? 14.945 31.578 0.277 1 97.69 204 ILE A N 1
ATOM 1608 C CA . ILE A 1 204 ? 13.992 32.594 -0.203 1 97.69 204 ILE A CA 1
ATOM 1609 C C . ILE A 1 204 ? 13.5 33.406 0.969 1 97.69 204 ILE A C 1
ATOM 1611 O O . ILE A 1 204 ? 13.945 33.25 2.104 1 97.69 204 ILE A O 1
ATOM 1615 N N . SER A 1 205 ? 12.711 34.406 0.656 1 97.94 205 SER A N 1
ATOM 1616 C CA . SER A 1 205 ? 12.211 35.281 1.732 1 97.94 205 SER A CA 1
ATOM 1617 C C . SER A 1 205 ? 11.047 34.594 2.459 1 97.94 205 SER A C 1
ATOM 1619 O O . SER A 1 205 ? 10.352 33.75 1.893 1 97.94 205 SER A O 1
ATOM 1621 N N . GLU A 1 206 ? 10.891 35 3.654 1 97.81 206 GLU A N 1
ATOM 1622 C CA . GLU A 1 206 ? 9.75 34.469 4.414 1 97.81 206 GLU A CA 1
ATOM 1623 C C . GLU A 1 206 ? 8.43 34.844 3.736 1 97.81 206 GLU A C 1
ATOM 1625 O O . GLU A 1 206 ? 7.473 34.062 3.783 1 97.81 206 GLU A O 1
ATOM 1630 N N . ARG A 1 207 ? 8.43 35.969 3.186 1 97.94 207 ARG A N 1
ATOM 1631 C CA . ARG A 1 207 ? 7.238 36.406 2.455 1 97.94 207 ARG A CA 1
ATOM 1632 C C . ARG A 1 207 ? 6.945 35.469 1.294 1 97.94 207 ARG A C 1
ATOM 1634 O O . ARG A 1 207 ? 5.789 35.125 1.043 1 97.94 207 ARG A O 1
ATOM 1641 N N . THR A 1 208 ? 7.91 35.062 0.583 1 98.06 208 THR A N 1
ATOM 1642 C CA . THR A 1 208 ? 7.758 34.125 -0.535 1 98.06 208 THR A CA 1
ATOM 1643 C C . THR A 1 208 ? 7.312 32.75 -0.042 1 98.06 208 THR A C 1
ATOM 1645 O O . THR A 1 208 ? 6.516 32.062 -0.7 1 98.06 208 THR A O 1
ATOM 1648 N N . VAL A 1 209 ? 7.832 32.344 1.078 1 98.19 209 VAL A N 1
ATOM 1649 C C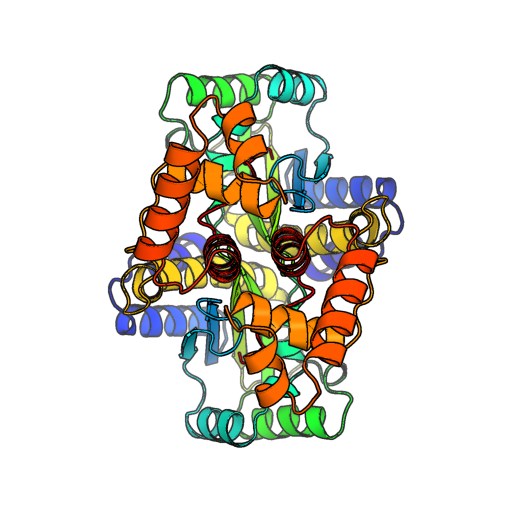A . VAL A 1 209 ? 7.379 31.094 1.68 1 98.19 209 VAL A CA 1
ATOM 1650 C C . VAL A 1 209 ? 5.871 31.156 1.924 1 98.19 209 VAL A C 1
ATOM 1652 O O . VAL A 1 209 ? 5.141 30.219 1.56 1 98.19 209 VAL A O 1
ATOM 1655 N N . THR A 1 210 ? 5.496 32.25 2.557 1 97.56 210 THR A N 1
ATOM 1656 C CA . THR A 1 210 ? 4.082 32.438 2.85 1 97.56 210 THR A CA 1
ATOM 1657 C C . THR A 1 210 ? 3.254 32.406 1.568 1 97.56 210 THR A C 1
ATOM 1659 O O . THR A 1 210 ? 2.176 31.812 1.535 1 97.56 210 THR A O 1
ATOM 1662 N N . PHE A 1 211 ? 3.779 33 0.601 1 97.94 211 PHE A N 1
ATOM 1663 C CA . PHE A 1 211 ? 3.121 33.031 -0.7 1 97.94 211 PHE A CA 1
ATOM 1664 C C . PHE A 1 211 ? 2.955 31.609 -1.235 1 97.94 211 PHE A C 1
ATOM 1666 O O . PHE A 1 211 ? 1.866 31.219 -1.668 1 97.94 211 PHE A O 1
ATOM 1673 N N . HIS A 1 212 ? 3.943 30.734 -1.226 1 98.12 212 HIS A N 1
ATOM 1674 C CA . HIS A 1 212 ? 3.893 29.375 -1.724 1 98.12 212 HIS A CA 1
ATOM 1675 C C . HIS A 1 212 ? 2.922 28.531 -0.908 1 98.12 212 HIS A C 1
ATOM 1677 O O . HIS A 1 212 ? 2.176 27.719 -1.466 1 98.12 212 HIS A O 1
ATOM 1683 N N . LEU A 1 213 ? 2.965 28.703 0.328 1 97.62 213 LEU A N 1
ATOM 1684 C CA . LEU A 1 213 ? 2.082 27.922 1.192 1 97.62 213 LEU A CA 1
ATOM 1685 C C . LEU A 1 213 ? 0.624 28.312 0.964 1 97.62 213 LEU A C 1
ATOM 1687 O O . LEU A 1 213 ? -0.255 27.438 0.961 1 97.62 213 LEU A O 1
ATOM 1691 N N . GLN A 1 214 ? 0.389 29.562 0.848 1 97.38 214 GLN A N 1
ATOM 1692 C CA . GLN A 1 214 ? -0.963 30.031 0.568 1 97.38 214 GLN A CA 1
ATOM 1693 C C . GLN A 1 214 ? -1.458 29.516 -0.778 1 97.38 214 GLN A C 1
ATOM 1695 O O . GLN A 1 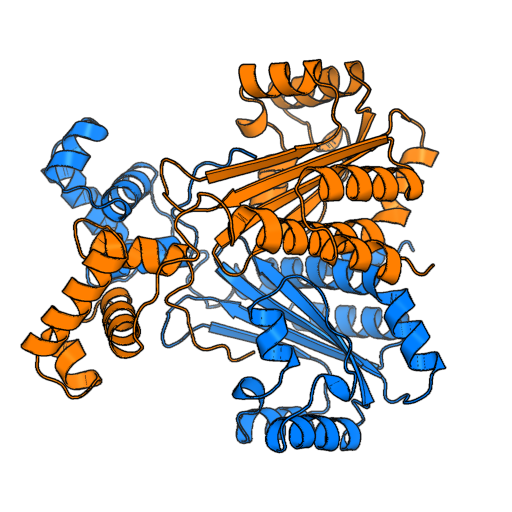214 ? -2.607 29.078 -0.899 1 97.38 214 GLN A O 1
ATOM 1700 N N . ASN A 1 215 ? -0.616 29.578 -1.743 1 97.06 215 ASN A N 1
ATOM 1701 C CA . ASN A 1 215 ? -0.963 29.062 -3.062 1 97.06 215 ASN A CA 1
ATOM 1702 C C . ASN A 1 215 ? -1.266 27.562 -3.016 1 97.06 215 ASN A C 1
ATOM 1704 O O . ASN A 1 215 ? -2.234 27.109 -3.623 1 97.06 215 ASN A O 1
ATOM 1708 N N . ALA A 1 216 ? -0.42 26.844 -2.328 1 96.44 216 ALA A N 1
ATOM 1709 C CA . ALA A 1 216 ? -0.649 25.406 -2.158 1 96.44 216 ALA A CA 1
ATOM 1710 C C . ALA A 1 216 ? -2.004 25.141 -1.509 1 96.44 216 ALA A C 1
ATOM 1712 O O . ALA A 1 216 ? -2.75 24.266 -1.951 1 96.44 216 ALA A O 1
ATOM 1713 N N . GLY A 1 217 ? -2.289 25.906 -0.491 1 95.56 217 GLY A N 1
ATOM 1714 C CA . GLY A 1 217 ? -3.57 25.766 0.182 1 95.56 217 GLY A CA 1
ATOM 1715 C C . GLY A 1 217 ? -4.758 26.016 -0.731 1 95.56 217 GLY A C 1
ATOM 1716 O O . GLY A 1 217 ? -5.742 25.266 -0.69 1 95.56 217 GLY A O 1
ATOM 1717 N N . GLN A 1 218 ? -4.691 27 -1.534 1 94.69 218 GLN A N 1
ATOM 1718 C CA . GLN A 1 218 ? -5.75 27.328 -2.482 1 94.69 218 GLN A CA 1
ATOM 1719 C C . GLN A 1 218 ? -5.953 26.188 -3.486 1 94.69 218 GLN A C 1
ATOM 1721 O O . GLN A 1 218 ? -7.086 25.781 -3.756 1 94.69 218 GLN A O 1
ATOM 1726 N N . LYS A 1 219 ? -4.875 25.719 -3.965 1 92.94 219 LYS A N 1
ATOM 1727 C CA . LYS A 1 219 ? -4.945 24.625 -4.934 1 92.94 219 LYS A CA 1
ATOM 1728 C C . LYS A 1 219 ? -5.523 23.359 -4.301 1 92.94 219 LYS A C 1
ATOM 1730 O O . LYS A 1 219 ? -6.211 22.594 -4.969 1 92.94 219 LYS A O 1
ATOM 1735 N N . LEU A 1 220 ? -5.258 23.172 -3.029 1 91.44 220 LEU A N 1
ATOM 1736 C CA . LEU A 1 220 ? -5.719 22 -2.309 1 91.44 220 LEU A CA 1
ATOM 1737 C C . LEU A 1 220 ? -7.145 22.188 -1.805 1 91.44 220 LEU A C 1
ATOM 1739 O O . LEU A 1 220 ? -7.789 21.234 -1.369 1 91.44 220 LEU A O 1
ATOM 1743 N N . GLY A 1 221 ? -7.637 23.391 -1.82 1 90.62 221 GLY A N 1
ATOM 1744 C CA . GLY A 1 221 ? -8.977 23.672 -1.341 1 90.62 221 GLY A CA 1
ATOM 1745 C C . GLY A 1 221 ? -9.125 23.516 0.16 1 90.62 221 GLY A C 1
ATOM 1746 O O . GLY A 1 221 ? -10.094 22.922 0.634 1 90.62 221 GLY A O 1
ATOM 1747 N N . VAL A 1 222 ? -8.156 24 0.848 1 93.62 222 VAL A N 1
ATOM 1748 C CA . VAL A 1 222 ? -8.133 23.797 2.291 1 93.62 222 VAL A CA 1
ATOM 1749 C C . VAL A 1 222 ? -8.266 25.141 3.014 1 93.62 222 VAL A C 1
ATOM 1751 O O . VAL A 1 222 ? -8.117 26.188 2.4 1 93.62 222 VAL A O 1
ATOM 1754 N N . VAL A 1 223 ? -8.461 25.125 4.305 1 94.56 223 VAL A N 1
ATOM 1755 C CA . VAL A 1 223 ? -8.789 26.344 5.031 1 94.56 223 VAL A CA 1
ATOM 1756 C C . VAL A 1 223 ? -7.57 26.812 5.828 1 94.56 223 VAL A C 1
ATOM 1758 O O . VAL A 1 223 ? -7.523 27.953 6.281 1 94.56 223 VAL A O 1
ATOM 1761 N N . ASN A 1 224 ? -6.629 26 6.062 1 95.38 224 ASN A N 1
ATOM 1762 C CA . ASN A 1 224 ? -5.441 26.391 6.82 1 95.38 224 ASN A CA 1
ATOM 1763 C C . ASN A 1 224 ? -4.273 25.453 6.551 1 95.38 224 ASN A C 1
ATOM 1765 O O . ASN A 1 224 ? -4.406 24.484 5.785 1 95.38 224 ASN A O 1
ATOM 1769 N N . ARG A 1 225 ? -3.131 25.688 7.164 1 94.31 225 ARG A N 1
ATOM 1770 C CA . ARG A 1 225 ? -1.885 24.969 6.898 1 94.31 225 ARG A CA 1
ATOM 1771 C C . ARG A 1 225 ? -1.963 23.531 7.383 1 94.31 225 ARG A C 1
ATOM 1773 O O . ARG A 1 225 ? -1.405 22.625 6.75 1 94.31 225 ARG A O 1
ATOM 1780 N N . GLN A 1 226 ? -2.611 23.344 8.445 1 94.81 226 GLN A N 1
ATOM 1781 C CA . GLN A 1 226 ? -2.75 21.984 8.984 1 94.81 226 GLN A CA 1
ATOM 1782 C C . GLN A 1 226 ? -3.475 21.078 8 1 94.81 226 GLN A C 1
ATOM 1784 O O . GLN A 1 226 ? -3.029 19.953 7.738 1 94.81 226 GLN A O 1
ATOM 1789 N N . GLN A 1 227 ? -4.5 21.594 7.531 1 95.19 227 GLN A N 1
ATOM 1790 C CA . GLN A 1 227 ? -5.262 20.812 6.555 1 95.19 227 GLN A CA 1
ATOM 1791 C C . GLN A 1 227 ? -4.477 20.641 5.258 1 95.19 227 GLN A C 1
ATOM 1793 O O . GLN A 1 227 ? -4.598 19.609 4.594 1 95.19 227 GLN A O 1
ATOM 1798 N N . ALA A 1 228 ? -3.74 21.609 4.887 1 95.06 228 ALA A N 1
ATOM 1799 C CA . ALA A 1 228 ? -2.912 21.516 3.689 1 95.06 228 ALA A CA 1
ATOM 1800 C C . ALA A 1 228 ? -1.915 20.359 3.809 1 95.06 228 ALA A C 1
ATOM 1802 O O . ALA A 1 228 ? -1.756 19.578 2.877 1 95.06 228 ALA A O 1
ATOM 1803 N N . ILE A 1 229 ? -1.305 20.281 4.922 1 94.12 229 ILE A N 1
ATOM 1804 C CA . ILE A 1 229 ? -0.331 19.234 5.18 1 94.12 229 ILE A CA 1
ATOM 1805 C C . ILE A 1 229 ? -1.023 17.875 5.145 1 94.12 229 ILE A C 1
ATOM 1807 O O . ILE A 1 229 ? -0.554 16.938 4.477 1 94.12 229 ILE A O 1
ATOM 1811 N N . SER A 1 230 ? -2.107 17.781 5.82 1 92.44 230 SER A N 1
ATOM 1812 C CA . SER A 1 230 ? -2.863 16.531 5.863 1 92.44 230 SER A CA 1
ATOM 1813 C C . SER A 1 230 ? -3.273 16.094 4.465 1 92.44 230 SER A C 1
ATOM 1815 O O . SER A 1 230 ? -3.049 14.938 4.086 1 92.44 230 SER A O 1
ATOM 1817 N N . ARG A 1 231 ? -3.787 16.969 3.758 1 89.25 231 ARG A N 1
ATOM 1818 C CA . ARG A 1 231 ? -4.277 16.656 2.42 1 89.25 231 ARG A CA 1
ATOM 1819 C C . ARG A 1 231 ? -3.123 16.297 1.485 1 89.25 231 ARG A C 1
ATOM 1821 O O . ARG A 1 231 ? -3.223 15.359 0.696 1 89.25 231 ARG A O 1
ATOM 1828 N N . ALA A 1 232 ? -2.1 17.062 1.52 1 90.12 232 ALA A N 1
ATOM 1829 C CA . ALA A 1 232 ? -0.949 16.828 0.652 1 90.12 232 ALA A CA 1
ATOM 1830 C C . ALA A 1 232 ? -0.333 15.453 0.929 1 90.12 232 ALA A C 1
ATOM 1832 O O . ALA A 1 232 ? 0.04 14.734 -0.001 1 90.12 232 ALA A O 1
ATOM 1833 N N . LEU A 1 233 ? -0.281 15.102 2.174 1 87.94 233 LEU A N 1
ATOM 1834 C CA . LEU A 1 233 ? 0.26 13.797 2.551 1 87.94 233 LEU A CA 1
ATOM 1835 C C . LEU A 1 233 ? -0.678 12.672 2.123 1 8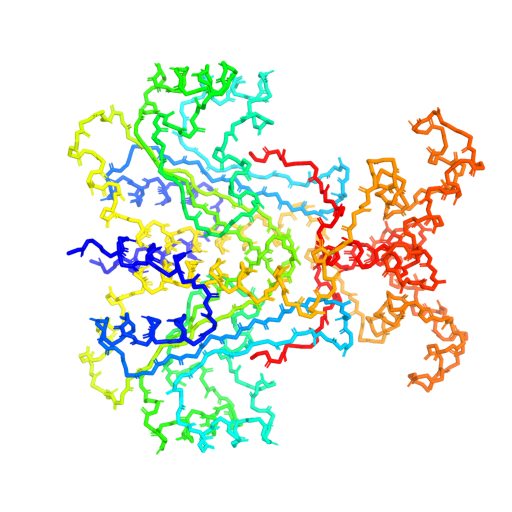7.94 233 LEU A C 1
ATOM 1837 O O . LEU A 1 233 ? -0.238 11.68 1.537 1 87.94 233 LEU A O 1
ATOM 1841 N N . SER A 1 234 ? -1.928 12.891 2.385 1 83.06 234 SER A N 1
ATOM 1842 C CA . SER A 1 234 ? -2.924 11.867 2.096 1 83.06 234 SER A CA 1
ATOM 1843 C C . SER A 1 234 ? -3.021 11.594 0.597 1 83.06 234 SER A C 1
ATOM 1845 O O . SER A 1 234 ? -3.312 10.477 0.182 1 83.06 234 SER A O 1
ATOM 1847 N N . LEU A 1 235 ? -2.691 12.609 -0.157 1 80.44 235 LEU A N 1
ATOM 1848 C CA . LEU A 1 235 ? -2.789 12.484 -1.606 1 80.44 235 LEU A CA 1
ATOM 1849 C C . LEU A 1 235 ? -1.437 12.133 -2.215 1 80.44 235 LEU A C 1
ATOM 1851 O O . LEU A 1 235 ? -1.313 12 -3.436 1 80.44 235 LEU A O 1
ATOM 1855 N N . GLY A 1 236 ? -0.449 12.047 -1.391 1 80.44 236 GLY A N 1
ATOM 1856 C CA . GLY A 1 236 ? 0.876 11.688 -1.869 1 80.44 236 GLY A CA 1
ATOM 1857 C C . GLY A 1 236 ? 1.558 12.805 -2.633 1 80.44 236 GLY A C 1
ATOM 1858 O O . GLY A 1 236 ? 2.422 12.555 -3.475 1 80.44 236 GLY A O 1
ATOM 1859 N N . LEU A 1 237 ? 1.144 13.977 -2.453 1 84.5 237 LEU A N 1
ATOM 1860 C CA . LEU A 1 237 ? 1.719 15.109 -3.174 1 84.5 237 LEU A CA 1
ATOM 1861 C C . LEU A 1 237 ? 3.057 15.523 -2.564 1 84.5 237 LEU A C 1
ATOM 1863 O O . LEU A 1 237 ? 3.875 16.156 -3.227 1 84.5 237 LEU A O 1
ATOM 1867 N N . ILE A 1 238 ? 3.182 15.266 -1.3 1 87.25 238 ILE A N 1
ATOM 1868 C CA . ILE A 1 238 ? 4.477 15.398 -0.644 1 87.25 238 ILE A CA 1
ATOM 1869 C C . ILE A 1 238 ? 4.895 14.055 -0.046 1 87.25 238 ILE A C 1
ATOM 1871 O O . ILE A 1 238 ? 4.09 13.383 0.602 1 87.25 238 ILE A O 1
ATOM 1875 N N . GLU A 1 239 ? 6.012 13.633 -0.432 1 83.44 239 GLU A N 1
ATOM 1876 C CA . GLU A 1 239 ? 6.566 12.344 -0.024 1 83.44 239 GLU A CA 1
ATOM 1877 C C . GLU A 1 239 ? 8.094 12.391 0.03 1 83.44 239 GLU A C 1
ATOM 1879 O O . GLU A 1 239 ? 8.711 13.25 -0.593 1 83.44 239 GLU A O 1
ATOM 1884 N N . PRO A 1 240 ? 8.562 11.461 0.877 1 79.31 240 PRO A N 1
ATOM 1885 C CA . PRO A 1 240 ? 10.031 11.414 0.878 1 79.31 240 PRO A CA 1
ATOM 1886 C C . PRO A 1 240 ? 10.609 11.016 -0.478 1 79.31 240 PRO A C 1
ATOM 1888 O O . PRO A 1 240 ? 9.93 10.359 -1.273 1 79.31 240 PRO A O 1
ATOM 1891 N N . GLN A 1 241 ? 11.758 11.5 -0.744 1 73.19 241 GLN A N 1
ATOM 1892 C CA . GLN A 1 241 ? 12.438 11.07 -1.962 1 73.19 241 GLN A CA 1
ATOM 1893 C C . GLN A 1 241 ? 12.727 9.57 -1.935 1 73.19 241 GLN A C 1
ATOM 1895 O O . GLN A 1 241 ? 13.07 9.023 -0.886 1 73.19 241 GLN A O 1
ATOM 1900 N N . ALA A 1 242 ? 12.383 8.984 -3.045 1 60.62 242 ALA A N 1
ATOM 1901 C CA . ALA A 1 242 ? 12.414 7.531 -3.213 1 60.62 242 ALA A CA 1
ATOM 1902 C C . ALA A 1 242 ? 13.836 7 -3.109 1 60.62 242 ALA A C 1
ATOM 1904 O O . ALA A 1 242 ? 14.773 7.602 -3.641 1 60.62 242 ALA A O 1
ATOM 1905 N N . ILE A 1 243 ? 14.289 6.27 -2.023 1 54.44 243 ILE A N 1
ATOM 1906 C CA . ILE A 1 243 ? 15.656 5.762 -2.104 1 54.44 243 ILE A CA 1
ATOM 1907 C C . ILE A 1 243 ? 15.633 4.246 -2.277 1 54.44 243 ILE A C 1
ATOM 1909 O O . ILE A 1 243 ? 16.688 3.602 -2.307 1 54.44 243 ILE A O 1
ATOM 1913 N N . VAL A 1 244 ? 14.445 3.52 -2.26 1 49.34 244 VAL A N 1
ATOM 1914 C CA . VAL A 1 244 ? 14.961 2.164 -2.395 1 49.34 244 VAL A CA 1
ATOM 1915 C C . VAL A 1 244 ? 15.523 1.962 -3.801 1 49.34 244 VAL A C 1
ATOM 1917 O O . VAL A 1 244 ? 15.07 2.6 -4.754 1 49.34 244 VAL A O 1
ATOM 1920 N N . MET B 1 1 ? 5.555 -29.328 0.206 1 58.19 1 MET B N 1
ATOM 1921 C CA . MET B 1 1 ? 5.027 -28.172 0.916 1 58.19 1 MET B CA 1
ATOM 1922 C C . MET B 1 1 ? 4.422 -27.172 -0.059 1 58.19 1 MET B C 1
ATOM 1924 O O . MET B 1 1 ? 4.98 -26.922 -1.128 1 58.19 1 MET B O 1
ATOM 1928 N N . SER B 1 2 ? 3.148 -26.656 0.208 1 79.25 2 SER B N 1
ATOM 1929 C CA . SER B 1 2 ? 2.527 -25.672 -0.682 1 79.25 2 SER B CA 1
ATOM 1930 C C . SER B 1 2 ? 3.273 -24.344 -0.652 1 79.25 2 SER B C 1
ATOM 1932 O O . SER B 1 2 ? 4.035 -24.078 0.279 1 79.25 2 SER B O 1
ATOM 1934 N N . ASP B 1 3 ? 3.352 -23.641 -1.729 1 84 3 ASP B N 1
ATOM 1935 C CA . ASP B 1 3 ? 3.959 -22.328 -1.77 1 84 3 ASP B CA 1
ATOM 1936 C C . ASP B 1 3 ? 3.492 -21.469 -0.593 1 84 3 ASP B C 1
ATOM 1938 O O . ASP B 1 3 ? 4.293 -20.766 0.025 1 84 3 ASP B O 1
ATOM 1942 N N . LEU B 1 4 ? 2.318 -21.75 -0.241 1 89.69 4 LEU B N 1
ATOM 1943 C CA . LEU B 1 4 ? 1.777 -20.938 0.843 1 89.69 4 LEU B CA 1
ATOM 1944 C C . LEU B 1 4 ? 2.477 -21.25 2.16 1 89.69 4 LEU B C 1
ATOM 1946 O O . LEU B 1 4 ? 2.84 -20.344 2.91 1 89.69 4 LEU B O 1
ATOM 1950 N N . SER B 1 5 ? 2.654 -22.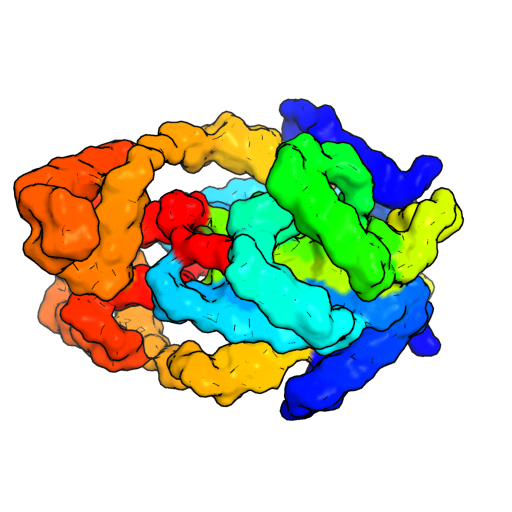547 2.389 1 90.69 5 SER B N 1
ATOM 1951 C CA . SER B 1 5 ? 3.33 -22.938 3.623 1 90.69 5 SER B CA 1
ATOM 1952 C C . SER B 1 5 ? 4.758 -22.406 3.662 1 90.69 5 SER B C 1
ATOM 1954 O O . SER B 1 5 ? 5.25 -22.016 4.723 1 90.69 5 SER B O 1
ATOM 1956 N N . LEU B 1 6 ? 5.344 -22.469 2.543 1 92.62 6 LEU B N 1
ATOM 1957 C CA . LEU B 1 6 ? 6.707 -21.953 2.432 1 92.62 6 LEU B CA 1
ATOM 1958 C C . LEU B 1 6 ? 6.75 -20.453 2.738 1 92.62 6 LEU B C 1
ATOM 1960 O O . LEU B 1 6 ? 7.598 -20 3.51 1 92.62 6 LEU B O 1
ATOM 1964 N N . PHE B 1 7 ? 5.852 -19.656 2.213 1 96.62 7 PHE B N 1
ATOM 1965 C CA . PHE B 1 7 ? 5.805 -18.219 2.445 1 96.62 7 PHE B CA 1
ATOM 1966 C C . PHE B 1 7 ? 5.414 -17.922 3.887 1 96.62 7 PHE B C 1
ATOM 1968 O O . PHE B 1 7 ? 5.969 -17.016 4.508 1 96.62 7 PHE B O 1
ATOM 1975 N N . GLU B 1 8 ? 4.539 -18.734 4.402 1 95.06 8 GLU B N 1
ATOM 1976 C CA . GLU B 1 8 ? 4.102 -18.562 5.781 1 95.06 8 GLU B CA 1
ATOM 1977 C C . GLU B 1 8 ? 5.246 -18.781 6.762 1 95.06 8 GLU B C 1
ATOM 1979 O O . GLU B 1 8 ? 5.27 -18.203 7.848 1 95.06 8 GLU B O 1
ATOM 1984 N N . SER B 1 9 ? 6.188 -19.594 6.371 1 95.94 9 SER B N 1
ATOM 1985 C CA . SER B 1 9 ? 7.324 -19.891 7.242 1 95.94 9 SER B CA 1
ATOM 1986 C C . SER B 1 9 ? 8.133 -18.625 7.531 1 95.94 9 SER B C 1
ATOM 1988 O O . SER B 1 9 ? 8.812 -18.547 8.562 1 95.94 9 SER B O 1
ATOM 1990 N N . LEU B 1 10 ? 8.102 -17.656 6.66 1 97.75 10 LEU B N 1
ATOM 1991 C CA . LEU B 1 10 ? 8.797 -16.391 6.879 1 97.75 10 LEU B CA 1
ATOM 1992 C C . LEU B 1 10 ? 8.258 -15.68 8.117 1 97.75 10 LEU B C 1
ATOM 1994 O O . LEU B 1 10 ? 9 -14.984 8.812 1 97.75 10 LEU B O 1
ATOM 1998 N N . LEU B 1 11 ? 6.98 -15.898 8.367 1 96.5 11 LEU B N 1
ATOM 1999 C CA . LEU B 1 11 ? 6.336 -15.242 9.5 1 96.5 11 LEU B CA 1
ATOM 2000 C C . LEU B 1 11 ? 6.812 -15.844 10.82 1 96.5 11 LEU B C 1
ATOM 2002 O O . LEU B 1 11 ? 6.613 -15.258 11.883 1 96.5 11 LEU B O 1
ATOM 2006 N N . ASN B 1 12 ? 7.426 -16.969 10.75 1 95.94 12 ASN B N 1
ATOM 2007 C CA . ASN B 1 12 ? 7.91 -17.641 11.945 1 95.94 12 ASN B CA 1
ATOM 2008 C C . ASN B 1 12 ? 9.352 -17.25 12.266 1 95.94 12 ASN B C 1
ATOM 2010 O O . ASN B 1 12 ? 9.883 -17.641 13.312 1 95.94 12 ASN B O 1
ATOM 2014 N N . CYS B 1 13 ? 9.961 -16.547 11.414 1 96.75 13 CYS B N 1
ATOM 2015 C CA . CYS B 1 13 ? 11.32 -16.094 11.68 1 96.75 13 CYS B CA 1
ATOM 2016 C C . CYS B 1 13 ? 11.352 -15.141 12.875 1 96.75 13 CYS B C 1
ATOM 2018 O O . CYS B 1 13 ? 10.391 -14.406 13.109 1 96.75 13 CYS B O 1
ATOM 2020 N N . ARG B 1 14 ? 12.539 -15.195 13.617 1 94.81 14 ARG B N 1
ATOM 2021 C CA . ARG B 1 14 ? 12.633 -14.375 14.82 1 94.81 14 ARG B CA 1
ATOM 2022 C C . ARG B 1 14 ? 13.773 -13.367 14.711 1 94.81 14 ARG B C 1
ATOM 2024 O O . ARG B 1 14 ? 13.859 -12.43 15.5 1 94.81 14 ARG B O 1
ATOM 2031 N N . THR B 1 15 ? 14.625 -13.578 13.75 1 95.19 15 THR B N 1
ATOM 2032 C CA . THR B 1 15 ? 15.758 -12.68 13.562 1 95.19 15 THR B CA 1
ATOM 2033 C C . THR B 1 15 ? 15.906 -12.289 12.094 1 95.19 15 THR B C 1
ATOM 2035 O O . THR B 1 15 ? 15.383 -12.977 11.211 1 95.19 15 THR B O 1
ATOM 2038 N N . VAL B 1 16 ? 16.578 -11.195 11.875 1 96.06 16 VAL B N 1
ATOM 2039 C CA . VAL B 1 16 ? 16.859 -10.727 10.523 1 96.06 16 VAL B CA 1
ATOM 2040 C C . VAL B 1 16 ? 17.703 -11.766 9.781 1 96.06 16 VAL B C 1
ATOM 2042 O O . VAL B 1 16 ? 17.484 -12.008 8.586 1 96.06 16 VAL B O 1
ATOM 2045 N N . GLU B 1 17 ? 18.578 -12.391 10.461 1 97.12 17 GLU B N 1
ATOM 2046 C CA . GLU B 1 17 ? 19.438 -13.422 9.875 1 97.12 17 GLU B CA 1
ATOM 2047 C C . GLU B 1 17 ? 18.625 -14.617 9.406 1 97.12 17 GLU B C 1
ATOM 2049 O O . GLU B 1 17 ? 18.828 -15.125 8.297 1 97.12 17 GLU B O 1
ATOM 2054 N N . GLU B 1 18 ? 17.781 -15.047 10.281 1 97.62 18 GLU B N 1
ATOM 2055 C CA . GLU B 1 18 ? 16.891 -16.141 9.914 1 97.62 18 GLU B CA 1
ATOM 2056 C C . GLU B 1 18 ? 16.031 -15.789 8.703 1 97.62 18 GLU B C 1
ATOM 2058 O O . GLU B 1 18 ? 15.852 -16.609 7.801 1 97.62 18 GLU B O 1
ATOM 2063 N N . LEU B 1 19 ? 15.492 -14.594 8.734 1 98 19 LEU B N 1
ATOM 2064 C CA . LEU B 1 19 ? 14.664 -14.117 7.637 1 98 19 LEU B CA 1
ATOM 2065 C C . LEU B 1 19 ? 15.453 -14.07 6.336 1 98 19 LEU B C 1
ATOM 2067 O O . LEU B 1 19 ? 14.969 -14.492 5.285 1 98 19 LEU B O 1
ATOM 2071 N N . HIS B 1 20 ? 16.672 -13.562 6.383 1 98.19 20 HIS B N 1
ATOM 2072 C CA . HIS B 1 20 ? 17.547 -13.508 5.219 1 98.19 20 HIS B CA 1
ATOM 2073 C C . HIS B 1 20 ? 17.781 -14.898 4.637 1 98.19 20 HIS B C 1
ATOM 2075 O O . HIS B 1 20 ? 17.641 -15.102 3.432 1 98.19 20 HIS B O 1
ATOM 2081 N N . GLY B 1 21 ? 18.109 -15.812 5.492 1 98 21 GLY B N 1
ATOM 2082 C CA . GLY B 1 21 ? 18.359 -17.172 5.051 1 98 21 GLY B CA 1
ATOM 2083 C C . GLY B 1 21 ? 17.141 -17.828 4.426 1 98 21 GLY B C 1
ATOM 2084 O O . GLY B 1 21 ? 17.234 -18.453 3.369 1 98 21 GLY B O 1
ATOM 2085 N N . ASN B 1 22 ? 16 -17.703 5.066 1 98.06 22 ASN B N 1
ATOM 2086 C CA . ASN B 1 22 ? 14.773 -18.312 4.555 1 98.06 22 ASN B CA 1
ATOM 2087 C C . ASN B 1 22 ? 14.336 -17.656 3.246 1 98.06 22 ASN B C 1
ATOM 2089 O O . ASN B 1 22 ? 13.906 -18.359 2.32 1 98.06 22 ASN B O 1
ATOM 2093 N N . ALA B 1 23 ? 14.43 -16.297 3.139 1 98.12 23 ALA B N 1
ATOM 2094 C CA . ALA B 1 23 ? 14.078 -15.602 1.908 1 98.12 23 ALA B CA 1
ATOM 2095 C C . ALA B 1 23 ? 14.969 -16.031 0.751 1 98.12 23 ALA B C 1
ATOM 2097 O O . ALA B 1 23 ? 14.492 -16.266 -0.361 1 98.12 23 ALA B O 1
ATOM 2098 N N . ALA B 1 24 ? 16.234 -16.188 1.043 1 98.06 24 ALA B N 1
ATOM 2099 C CA . ALA B 1 24 ? 17.188 -16.656 0.031 1 98.06 24 ALA B CA 1
ATOM 2100 C C . ALA B 1 24 ? 16.844 -18.078 -0.431 1 98.06 24 ALA B C 1
ATOM 2102 O O . ALA B 1 24 ? 16.859 -18.359 -1.629 1 98.06 24 ALA B O 1
ATOM 2103 N N . ALA B 1 25 ? 16.516 -18.906 0.496 1 97.81 25 ALA B N 1
ATOM 2104 C CA . ALA B 1 25 ? 16.172 -20.297 0.178 1 97.81 25 ALA B CA 1
ATOM 2105 C C . ALA B 1 25 ? 14.914 -20.375 -0.67 1 97.81 25 ALA B C 1
ATOM 2107 O O . ALA B 1 25 ? 14.844 -21.141 -1.632 1 97.81 25 ALA B O 1
ATOM 2108 N N . ILE B 1 26 ? 13.977 -19.578 -0.344 1 97.88 26 ILE B N 1
ATOM 2109 C CA . ILE B 1 26 ? 12.719 -19.562 -1.083 1 97.88 26 ILE B CA 1
ATOM 2110 C C . ILE B 1 26 ? 12.961 -19.031 -2.496 1 97.88 26 ILE B C 1
ATOM 2112 O O . ILE B 1 26 ? 12.477 -19.609 -3.473 1 97.88 26 ILE B O 1
ATOM 2116 N N . ALA B 1 27 ? 13.703 -17.906 -2.625 1 97.38 27 ALA B N 1
ATOM 2117 C CA . ALA B 1 27 ? 14.047 -17.359 -3.938 1 97.38 27 ALA B CA 1
ATOM 2118 C C . ALA B 1 27 ? 14.742 -18.422 -4.797 1 97.38 27 ALA B C 1
ATOM 2120 O O . ALA B 1 27 ? 14.414 -18.578 -5.977 1 97.38 27 ALA B O 1
ATOM 2121 N N . HIS B 1 28 ? 15.625 -19.172 -4.176 1 97.12 28 HIS B N 1
ATOM 2122 C CA . HIS B 1 28 ? 16.359 -20.219 -4.883 1 97.12 28 HIS B CA 1
ATOM 2123 C C . HIS B 1 28 ? 15.414 -21.328 -5.352 1 97.12 28 HIS B C 1
ATOM 2125 O O . HIS B 1 28 ? 15.539 -21.812 -6.477 1 97.12 28 HIS B O 1
ATOM 2131 N N . GLN B 1 29 ? 14.539 -21.672 -4.512 1 96.38 29 GLN B N 1
ATOM 2132 C CA . GLN B 1 29 ? 13.57 -22.703 -4.867 1 96.38 29 GLN B CA 1
ATOM 2133 C C . GLN B 1 29 ? 12.688 -22.25 -6.027 1 96.38 29 GLN B C 1
ATOM 2135 O O . GLN B 1 29 ? 12.227 -23.078 -6.82 1 96.38 29 GLN B O 1
ATOM 2140 N N . MET B 1 30 ? 12.508 -20.969 -6.145 1 96.12 30 MET B N 1
ATOM 2141 C CA . MET B 1 30 ? 11.664 -20.422 -7.203 1 96.12 30 MET B CA 1
ATOM 2142 C C . MET B 1 30 ? 12.477 -20.203 -8.477 1 96.12 30 MET B C 1
ATOM 2144 O O . MET B 1 30 ? 11.938 -19.734 -9.484 1 96.12 30 MET B O 1
ATOM 2148 N N . GLY B 1 31 ? 13.773 -20.484 -8.453 1 95.69 31 GLY B N 1
ATOM 2149 C CA . GLY B 1 31 ? 14.602 -20.438 -9.648 1 95.69 31 GLY B CA 1
ATOM 2150 C C . GLY B 1 31 ? 15.414 -19.172 -9.766 1 95.69 31 GLY B C 1
ATOM 2151 O O . GLY B 1 31 ? 15.945 -18.859 -10.836 1 95.69 31 GLY B O 1
ATOM 2152 N N . PHE B 1 32 ? 15.469 -18.406 -8.688 1 97.88 32 PHE B N 1
ATOM 2153 C CA . PHE B 1 32 ? 16.234 -17.156 -8.703 1 97.88 32 PHE B CA 1
ATOM 2154 C C . PHE B 1 32 ? 17.516 -17.297 -7.867 1 97.88 32 PHE B C 1
ATOM 2156 O O . PHE B 1 32 ? 17.5 -17.969 -6.836 1 97.88 32 PHE B O 1
ATOM 2163 N N . GLU B 1 33 ? 18.531 -16.656 -8.266 1 97.94 33 GLU B N 1
ATOM 2164 C CA . GLU B 1 33 ? 19.797 -16.703 -7.547 1 97.94 33 GLU B CA 1
ATOM 2165 C C . GLU B 1 33 ? 19.891 -15.57 -6.523 1 97.94 33 GLU B C 1
ATOM 2167 O O . GLU B 1 33 ? 20.578 -15.695 -5.508 1 97.94 33 GLU B O 1
ATOM 2172 N N . HIS B 1 34 ? 19.234 -14.477 -6.832 1 98 34 HIS B N 1
ATOM 2173 C CA . HIS B 1 34 ? 19.375 -13.297 -5.98 1 98 34 HIS B CA 1
ATOM 2174 C C . HIS B 1 34 ? 18.016 -12.688 -5.66 1 98 34 HIS B C 1
ATOM 2176 O O . HIS B 1 34 ? 17.078 -12.805 -6.453 1 98 34 HIS B O 1
ATOM 2182 N N . PHE B 1 35 ? 17.969 -12.102 -4.496 1 98.5 35 PHE B N 1
ATOM 2183 C CA . PHE B 1 35 ? 16.828 -11.266 -4.137 1 98.5 35 PHE B CA 1
ATOM 2184 C C . PHE B 1 35 ? 17.297 -9.992 -3.438 1 98.5 35 PHE B C 1
ATOM 2186 O O . PHE B 1 35 ? 18.359 -9.977 -2.805 1 98.5 35 PHE B O 1
ATOM 2193 N N . LEU B 1 36 ? 16.594 -8.922 -3.617 1 98.25 36 LEU B N 1
ATOM 2194 C CA . LEU B 1 36 ? 16.766 -7.68 -2.871 1 98.25 36 LEU B CA 1
ATOM 2195 C C . LEU B 1 36 ? 15.406 -7.113 -2.455 1 98.25 36 LEU B C 1
ATOM 2197 O O . LEU B 1 36 ? 14.547 -6.855 -3.303 1 98.25 36 LEU B O 1
ATOM 2201 N N . TYR B 1 37 ? 15.211 -7.074 -1.174 1 98.12 37 TYR B N 1
ATOM 2202 C CA . TYR B 1 37 ? 14.047 -6.414 -0.589 1 98.12 37 TYR B CA 1
ATOM 2203 C C . TYR B 1 37 ? 14.445 -5.102 0.071 1 98.12 37 TYR B C 1
ATOM 2205 O O . TYR B 1 37 ? 15.391 -5.055 0.859 1 98.12 37 TYR B O 1
ATOM 2213 N N . GLY B 1 38 ? 13.766 -4.059 -0.284 1 96.25 38 GLY B N 1
ATOM 2214 C CA . GLY B 1 38 ? 13.945 -2.758 0.341 1 96.25 38 GLY B CA 1
ATOM 2215 C C . GLY B 1 38 ? 12.641 -2.123 0.786 1 96.25 38 GLY B C 1
ATOM 2216 O O . GLY B 1 38 ? 11.625 -2.221 0.091 1 96.25 38 GLY B O 1
ATOM 2217 N N . VAL B 1 39 ? 12.719 -1.473 1.999 1 94.06 39 VAL B N 1
ATOM 2218 C CA . VAL B 1 39 ? 11.531 -0.78 2.484 1 94.06 39 VAL B CA 1
ATOM 2219 C C . VAL B 1 39 ? 11.914 0.598 3.018 1 94.06 39 VAL B C 1
ATOM 2221 O O . VAL B 1 39 ? 13 0.771 3.584 1 94.06 39 VAL B O 1
ATOM 2224 N N . GLN B 1 40 ? 11.094 1.496 2.695 1 90.88 40 GLN B N 1
ATOM 2225 C CA . GLN B 1 40 ? 11.18 2.852 3.229 1 90.88 40 GLN B CA 1
ATOM 2226 C C . GLN B 1 40 ? 9.977 3.182 4.105 1 90.88 40 GLN B C 1
ATOM 2228 O O . GLN B 1 40 ? 8.836 2.91 3.73 1 90.88 40 GLN B O 1
ATOM 2233 N N . VAL B 1 41 ? 10.258 3.695 5.309 1 86.88 41 VAL B N 1
ATOM 2234 C CA . VAL B 1 41 ? 9.219 4.141 6.238 1 86.88 41 VAL B CA 1
ATOM 2235 C C . VAL B 1 41 ? 9.352 5.641 6.477 1 86.88 41 VAL B C 1
ATOM 2237 O O . VAL B 1 41 ? 10.438 6.141 6.77 1 86.88 41 VAL B O 1
ATOM 2240 N N . ASN B 1 42 ? 8.203 6.285 6.398 1 81.25 42 ASN B N 1
ATOM 2241 C CA . ASN B 1 42 ? 8.203 7.746 6.461 1 81.25 42 ASN B CA 1
ATOM 2242 C C . ASN B 1 42 ? 8.156 8.242 7.902 1 81.25 42 ASN B C 1
ATOM 2244 O O . ASN B 1 42 ? 7.27 9.023 8.258 1 81.25 42 ASN B O 1
ATOM 2248 N N . THR B 1 43 ? 9.172 7.906 8.703 1 78.56 43 THR B N 1
ATOM 2249 C CA . THR B 1 43 ? 9.32 8.484 10.031 1 78.56 43 THR B CA 1
ATOM 2250 C C . THR B 1 43 ? 9.547 9.992 9.945 1 78.56 43 THR B C 1
ATOM 2252 O O . THR B 1 43 ? 9.18 10.727 10.867 1 78.56 43 THR B O 1
ATOM 2255 N N . SER B 1 44 ? 10.164 10.383 8.906 1 82.31 44 SER B N 1
ATOM 2256 C CA . SER B 1 44 ? 10.391 11.758 8.453 1 82.31 44 SER B CA 1
ATOM 2257 C C . SER B 1 44 ? 10.273 11.867 6.938 1 82.31 44 SER B C 1
ATOM 2259 O O . SER B 1 44 ? 10.578 10.914 6.219 1 82.31 44 SER B O 1
ATOM 2261 N N . LEU B 1 45 ? 9.812 13.047 6.543 1 85.88 45 LEU B N 1
ATOM 2262 C CA . LEU B 1 45 ? 9.719 13.234 5.098 1 85.88 45 LEU B CA 1
ATOM 2263 C C . LEU B 1 45 ? 11.086 13.547 4.5 1 85.88 45 LEU B C 1
ATOM 2265 O O . LEU B 1 45 ? 11.305 13.336 3.305 1 85.88 45 LEU B O 1
ATOM 2269 N N . THR B 1 46 ? 12 14.023 5.285 1 84.88 46 THR B N 1
ATOM 2270 C CA . THR B 1 46 ? 13.312 14.398 4.785 1 84.88 46 THR B CA 1
ATOM 2271 C C . THR B 1 46 ? 14.352 13.328 5.137 1 84.88 46 THR B C 1
ATOM 2273 O O . THR B 1 46 ? 15.398 13.242 4.492 1 84.88 46 THR B O 1
ATOM 2276 N N . ARG B 1 47 ? 14.148 12.617 6.137 1 86.81 47 ARG B N 1
ATOM 2277 C CA . ARG B 1 47 ? 15.055 11.555 6.562 1 86.81 47 ARG B CA 1
ATOM 2278 C C . ARG B 1 47 ? 14.297 10.273 6.867 1 86.81 47 ARG B C 1
ATOM 2280 O O . ARG B 1 47 ? 14.273 9.812 8.016 1 86.81 47 ARG B O 1
ATOM 2287 N N . PRO B 1 48 ? 13.758 9.641 5.816 1 87.5 48 PRO B N 1
ATOM 2288 C CA . PRO B 1 48 ? 13.031 8.391 6.062 1 87.5 48 PRO B CA 1
ATOM 2289 C C . PRO B 1 48 ? 13.938 7.262 6.535 1 87.5 48 PRO B C 1
ATOM 2291 O O . PRO B 1 48 ? 15.148 7.293 6.301 1 87.5 48 PRO B O 1
ATOM 2294 N N . TYR B 1 49 ? 13.367 6.363 7.27 1 87.75 49 TYR B N 1
ATOM 2295 C CA . TYR B 1 49 ? 14.07 5.133 7.621 1 87.75 49 TYR B CA 1
ATOM 2296 C C . TYR B 1 49 ? 14.062 4.148 6.457 1 87.75 49 TYR B C 1
ATOM 2298 O O . TYR B 1 49 ? 13.047 3.988 5.773 1 87.75 49 TYR B O 1
ATOM 2306 N N . ARG B 1 50 ? 15.195 3.525 6.254 1 91.12 50 ARG B N 1
ATOM 2307 C CA . ARG B 1 50 ? 15.32 2.547 5.176 1 91.12 50 ARG B CA 1
ATOM 2308 C C . ARG B 1 50 ? 15.945 1.252 5.684 1 91.12 50 ARG B C 1
ATOM 2310 O O . ARG B 1 50 ? 16.859 1.28 6.512 1 91.12 50 ARG B O 1
ATOM 2317 N N . PHE B 1 51 ? 15.422 0.196 5.207 1 93.44 51 PHE B N 1
ATOM 2318 C CA . PHE B 1 51 ? 15.953 -1.128 5.516 1 93.44 51 PHE B CA 1
ATOM 2319 C C . PHE B 1 51 ? 16.062 -1.977 4.254 1 93.44 51 PHE B C 1
ATOM 2321 O O . PHE B 1 51 ? 15.156 -1.972 3.418 1 93.44 51 PHE B O 1
ATOM 2328 N N . ILE B 1 52 ? 17.188 -2.693 4.125 1 95.56 52 ILE B N 1
ATOM 2329 C CA . ILE B 1 52 ? 17.422 -3.549 2.967 1 95.56 52 ILE B CA 1
ATOM 2330 C C . ILE B 1 52 ? 17.797 -4.953 3.428 1 95.56 52 ILE B C 1
ATOM 2332 O O . ILE B 1 52 ? 18.609 -5.113 4.348 1 95.56 52 ILE B O 1
ATOM 2336 N N . LEU B 1 53 ? 17.234 -5.914 2.842 1 96.62 53 LEU B N 1
ATOM 2337 C CA . LEU B 1 53 ? 17.547 -7.332 2.963 1 96.62 53 LEU B CA 1
ATOM 2338 C C . LEU B 1 53 ? 17.875 -7.938 1.6 1 96.62 53 LEU B C 1
ATOM 2340 O O . LEU B 1 53 ? 17.016 -7.973 0.715 1 96.62 53 LEU B O 1
ATOM 2344 N N . SER B 1 54 ? 19.125 -8.445 1.404 1 97 54 SER B N 1
ATOM 2345 C CA . SER B 1 54 ? 19.484 -8.805 0.038 1 97 54 SER B CA 1
ATOM 2346 C C . SER B 1 54 ? 20.609 -9.828 0.018 1 97 54 SER B C 1
ATOM 2348 O O . SER B 1 54 ? 21.375 -9.945 0.981 1 97 54 SER B O 1
ATOM 2350 N N . CYS B 1 55 ? 20.625 -10.602 -0.989 1 97.06 55 CYS B N 1
ATOM 2351 C CA . CYS B 1 55 ? 21.797 -11.422 -1.285 1 97.06 55 CYS B CA 1
ATOM 2352 C C . CYS B 1 55 ? 22.422 -11.031 -2.625 1 97.06 55 CYS B C 1
ATOM 2354 O O . CYS B 1 55 ? 22.953 -11.883 -3.334 1 97.06 55 CYS B O 1
ATOM 2356 N N . TYR B 1 56 ? 22.172 -9.789 -3.049 1 97.44 56 TYR B N 1
ATOM 2357 C CA . TYR B 1 56 ? 22.875 -9.242 -4.207 1 97.44 56 TYR B CA 1
ATOM 2358 C C . TYR B 1 56 ? 24.391 -9.258 -3.988 1 97.44 56 TYR B C 1
ATOM 2360 O O . TYR B 1 56 ? 24.859 -9.188 -2.852 1 97.44 56 TYR B O 1
ATOM 2368 N N . PRO B 1 57 ? 25.156 -9.289 -5.098 1 96.94 57 PRO B N 1
ATOM 2369 C CA . PRO B 1 57 ? 26.594 -9.141 -4.93 1 96.94 57 PRO B CA 1
ATOM 2370 C C . PRO B 1 57 ? 26.969 -7.84 -4.227 1 96.94 57 PRO B C 1
ATOM 2372 O O . PRO B 1 57 ? 26.469 -6.77 -4.59 1 96.94 57 PRO B O 1
ATOM 2375 N N . GLU B 1 58 ? 27.859 -7.934 -3.291 1 95.81 58 GLU B N 1
ATOM 2376 C CA . GLU B 1 58 ? 28.234 -6.793 -2.457 1 95.81 58 GLU B CA 1
ATOM 2377 C C . GLU B 1 58 ? 28.812 -5.66 -3.301 1 95.81 58 GLU B C 1
ATOM 2379 O O . GLU B 1 58 ? 28.531 -4.488 -3.055 1 95.81 58 GLU B O 1
ATOM 2384 N N . GLU B 1 59 ? 29.578 -6.012 -4.273 1 96 59 GLU B N 1
ATOM 2385 C CA . GLU B 1 59 ? 30.203 -5.012 -5.137 1 96 59 GLU B CA 1
ATOM 2386 C C . GLU B 1 59 ? 29.141 -4.199 -5.879 1 96 59 GLU B C 1
ATOM 2388 O O . GLU B 1 59 ? 29.266 -2.979 -6.02 1 96 59 GLU B O 1
ATOM 2393 N N . TRP B 1 60 ? 28.188 -4.902 -6.328 1 97.5 60 TRP B N 1
ATOM 2394 C CA . TRP B 1 60 ? 27.109 -4.211 -7.023 1 97.5 60 TRP B CA 1
ATOM 2395 C C . TRP B 1 60 ? 26.344 -3.287 -6.074 1 97.5 60 TRP B C 1
ATOM 2397 O O . TRP B 1 60 ? 26.062 -2.135 -6.414 1 97.5 60 TRP B O 1
ATOM 2407 N N . ARG B 1 61 ? 26.047 -3.762 -4.898 1 96.25 61 ARG B N 1
ATOM 2408 C CA . ARG B 1 61 ? 25.297 -2.959 -3.93 1 96.25 61 ARG B CA 1
ATOM 2409 C C . ARG B 1 61 ? 26.047 -1.675 -3.594 1 96.25 61 ARG B C 1
ATOM 2411 O O . ARG B 1 61 ? 25.453 -0.592 -3.584 1 96.25 61 ARG B O 1
ATOM 2418 N N . LYS B 1 62 ? 27.297 -1.777 -3.324 1 96.25 62 LYS B N 1
ATOM 2419 C CA . LYS B 1 62 ? 28.125 -0.62 -3.012 1 96.25 62 LYS B CA 1
ATOM 2420 C C . LYS B 1 62 ? 28.156 0.365 -4.176 1 96.25 62 LYS B C 1
ATOM 2422 O O . LYS B 1 62 ? 28 1.571 -3.982 1 96.25 62 LYS B O 1
ATOM 2427 N N . HIS B 1 63 ? 28.359 -0.197 -5.328 1 97 63 HIS B N 1
ATOM 2428 C CA . HIS B 1 63 ? 28.406 0.624 -6.535 1 97 63 HIS B CA 1
ATOM 2429 C C . HIS B 1 63 ? 27.078 1.328 -6.789 1 97 63 HIS B C 1
ATOM 2431 O O . HIS B 1 63 ? 27.062 2.527 -7.074 1 97 63 HIS B O 1
ATOM 2437 N N . TYR B 1 64 ? 26 0.592 -6.664 1 96.5 64 TYR B N 1
ATOM 2438 C CA . TYR B 1 64 ? 24.656 1.102 -6.863 1 96.5 64 TYR B CA 1
ATOM 2439 C C . TYR B 1 64 ? 24.375 2.289 -5.949 1 96.5 64 TYR B C 1
ATOM 2441 O O . TYR B 1 64 ? 23.859 3.316 -6.395 1 96.5 64 TYR B O 1
ATOM 2449 N N . ASP B 1 65 ? 24.781 2.199 -4.691 1 93.81 65 ASP B N 1
ATOM 2450 C CA . ASP B 1 65 ? 24.594 3.26 -3.707 1 93.81 65 ASP B CA 1
ATOM 2451 C C . ASP B 1 65 ? 25.484 4.457 -4.012 1 93.81 65 ASP B C 1
ATOM 2453 O O . ASP B 1 65 ? 25.047 5.605 -3.975 1 93.81 65 ASP B O 1
ATOM 2457 N N . ALA B 1 66 ? 26.719 4.195 -4.316 1 95.56 66 ALA B N 1
ATOM 2458 C CA . ALA B 1 66 ? 27.703 5.246 -4.559 1 95.56 66 ALA B CA 1
ATOM 2459 C C . ALA B 1 66 ? 27.297 6.109 -5.754 1 95.56 66 ALA B C 1
ATOM 2461 O O . ALA B 1 66 ? 27.516 7.324 -5.75 1 95.56 66 ALA B O 1
ATOM 2462 N N . GLU B 1 67 ? 26.656 5.484 -6.719 1 95.19 67 GLU B N 1
ATOM 2463 C CA . GLU B 1 67 ? 26.297 6.191 -7.945 1 95.19 67 GLU B CA 1
ATOM 2464 C C . GLU B 1 67 ? 24.922 6.836 -7.836 1 95.19 67 GLU B C 1
ATOM 2466 O O . GLU B 1 67 ? 24.5 7.555 -8.742 1 95.19 67 GLU B O 1
ATOM 2471 N N . GLY B 1 68 ? 24.203 6.504 -6.789 1 93.75 68 GLY B N 1
ATOM 2472 C CA . GLY B 1 68 ? 22.844 7.023 -6.645 1 93.75 68 GLY B CA 1
ATOM 2473 C C . GLY B 1 68 ? 21.891 6.453 -7.664 1 93.75 68 GLY B C 1
ATOM 2474 O O . GLY B 1 68 ? 21.031 7.176 -8.195 1 93.75 68 GLY B O 1
ATOM 2475 N N . TYR B 1 69 ? 22 5.207 -8.039 1 95.25 69 TYR B N 1
ATOM 2476 C CA . TYR B 1 69 ? 21.25 4.59 -9.117 1 95.25 69 TYR B CA 1
ATOM 2477 C C . TYR B 1 69 ? 19.766 4.492 -8.75 1 95.25 69 TYR B C 1
ATOM 2479 O O . TYR B 1 69 ? 18.906 4.43 -9.633 1 95.25 69 TYR B O 1
ATOM 2487 N N . ALA B 1 70 ? 19.453 4.484 -7.492 1 93.5 70 ALA B N 1
ATOM 2488 C CA . ALA B 1 70 ? 18.062 4.434 -7.07 1 93.5 70 ALA B CA 1
ATOM 2489 C C . ALA B 1 70 ? 17.266 5.598 -7.66 1 93.5 70 ALA B C 1
ATOM 2491 O O . ALA B 1 70 ? 16.078 5.469 -7.934 1 93.5 70 ALA B O 1
ATOM 2492 N N . ASN B 1 71 ? 17.891 6.699 -7.895 1 90.5 71 ASN B N 1
ATOM 2493 C CA . ASN B 1 71 ? 17.234 7.91 -8.375 1 90.5 71 ASN B CA 1
ATOM 2494 C C . ASN B 1 71 ? 16.953 7.832 -9.875 1 90.5 71 ASN B C 1
ATOM 2496 O O . ASN B 1 71 ? 16.156 8.617 -10.398 1 90.5 71 ASN B O 1
ATOM 2500 N N . ILE B 1 72 ? 17.547 6.914 -10.555 1 93.25 72 ILE B N 1
ATOM 2501 C CA . ILE B 1 72 ? 17.375 6.902 -12 1 93.25 72 ILE B CA 1
ATOM 2502 C C . ILE B 1 72 ? 16.875 5.531 -12.445 1 93.25 72 ILE B C 1
ATOM 2504 O O . ILE B 1 72 ? 16.453 5.359 -13.594 1 93.25 72 ILE B O 1
ATOM 2508 N N . ASP B 1 73 ? 16.969 4.469 -11.641 1 95.88 73 ASP B N 1
ATOM 2509 C CA . ASP B 1 73 ? 16.531 3.113 -11.938 1 95.88 73 ASP B CA 1
ATOM 2510 C C . ASP B 1 73 ? 15.023 3.07 -12.188 1 95.88 73 ASP B C 1
ATOM 2512 O O . ASP B 1 73 ? 14.227 3.332 -11.273 1 95.88 73 ASP B O 1
ATOM 2516 N N . PRO B 1 74 ? 14.602 2.672 -13.367 1 95.94 74 PRO B N 1
ATOM 2517 C CA . PRO B 1 74 ? 13.172 2.686 -13.672 1 95.94 74 PRO B CA 1
ATOM 2518 C C . PRO B 1 74 ? 12.383 1.659 -12.867 1 95.94 74 PRO B C 1
ATOM 2520 O O . PRO B 1 74 ? 11.172 1.815 -12.672 1 95.94 74 PRO B O 1
ATOM 2523 N N . THR B 1 75 ? 13.055 0.602 -12.391 1 96.69 75 THR B N 1
ATOM 2524 C CA . THR B 1 75 ? 12.367 -0.385 -11.57 1 96.69 75 THR B CA 1
ATOM 2525 C C . THR B 1 75 ? 11.953 0.223 -10.234 1 96.69 75 THR B C 1
ATOM 2527 O O . THR B 1 75 ? 10.859 -0.04 -9.734 1 96.69 75 THR B O 1
ATOM 2530 N N . VAL B 1 76 ? 12.828 1.083 -9.727 1 95.31 76 VAL B N 1
ATOM 2531 C CA . VAL B 1 76 ? 12.57 1.737 -8.453 1 95.31 76 VAL B CA 1
ATOM 2532 C C . VAL B 1 76 ? 11.445 2.756 -8.609 1 95.31 76 VAL B C 1
ATOM 2534 O O . VAL B 1 76 ? 10.492 2.764 -7.824 1 95.31 76 VAL B O 1
ATOM 2537 N N . SER B 1 77 ? 11.531 3.598 -9.648 1 93 77 SER B N 1
ATOM 2538 C CA . SER B 1 77 ? 10.5 4.605 -9.867 1 93 77 SER B CA 1
ATOM 2539 C C . SER B 1 77 ? 9.148 3.959 -10.141 1 93 77 SER B C 1
ATOM 2541 O O . SER B 1 77 ? 8.117 4.43 -9.656 1 93 77 SER B O 1
ATOM 2543 N N . HIS B 1 78 ? 9.133 2.893 -10.906 1 95.06 78 HIS B N 1
ATOM 2544 C CA . HIS B 1 78 ? 7.906 2.164 -11.203 1 95.06 78 HIS B CA 1
ATOM 2545 C C . HIS B 1 78 ? 7.27 1.619 -9.93 1 95.06 78 HIS B C 1
ATOM 2547 O O . HIS B 1 78 ? 6.082 1.834 -9.68 1 95.06 78 HIS B O 1
ATOM 2553 N N . CYS B 1 79 ? 8.062 0.953 -9.102 1 95.31 79 CYS B N 1
ATOM 2554 C CA . CYS B 1 79 ? 7.547 0.288 -7.91 1 95.31 79 CYS B CA 1
ATOM 2555 C C . CYS B 1 79 ? 7.113 1.306 -6.863 1 95.31 79 CYS B C 1
ATOM 2557 O O . CYS B 1 79 ? 6.227 1.031 -6.055 1 95.31 79 CYS B O 1
ATOM 2559 N N . ALA B 1 80 ? 7.695 2.473 -6.902 1 90.62 80 ALA B N 1
ATOM 2560 C CA . ALA B 1 80 ? 7.309 3.535 -5.98 1 90.62 80 ALA B CA 1
ATOM 2561 C C . ALA B 1 80 ? 5.91 4.059 -6.297 1 90.62 80 ALA B C 1
ATOM 2563 O O . ALA B 1 80 ? 5.191 4.512 -5.406 1 90.62 80 ALA B O 1
ATOM 2564 N N . ARG B 1 81 ? 5.453 3.834 -7.535 1 88.06 81 ARG B N 1
ATOM 2565 C CA . ARG B 1 81 ? 4.27 4.57 -7.961 1 88.06 81 ARG B CA 1
ATOM 2566 C C . ARG B 1 81 ? 3.137 3.615 -8.328 1 88.06 81 ARG B C 1
ATOM 2568 O O . ARG B 1 81 ? 1.986 4.035 -8.469 1 88.06 81 ARG B O 1
ATOM 2575 N N . THR B 1 82 ? 3.498 2.383 -8.492 1 92.19 82 THR B N 1
ATOM 2576 C CA . THR B 1 82 ? 2.49 1.437 -8.961 1 92.19 82 THR B CA 1
ATOM 2577 C C . THR B 1 82 ? 2.49 0.178 -8.102 1 92.19 82 THR B C 1
ATOM 2579 O O . THR B 1 82 ? 3.416 -0.046 -7.316 1 92.19 82 THR B O 1
ATOM 2582 N N . SER B 1 83 ? 1.418 -0.59 -8.305 1 93.62 83 SER B N 1
ATOM 2583 C CA . SER B 1 83 ? 1.296 -1.831 -7.543 1 93.62 83 SER B CA 1
ATOM 2584 C C . SER B 1 83 ? 1.565 -3.047 -8.422 1 93.62 83 SER B C 1
ATOM 2586 O O . SER B 1 83 ? 1.564 -4.18 -7.941 1 93.62 83 SER B O 1
ATOM 2588 N N . ILE B 1 84 ? 1.744 -2.834 -9.695 1 96.5 84 ILE B N 1
ATOM 2589 C CA . ILE B 1 84 ? 1.95 -3.973 -10.586 1 96.5 84 ILE B CA 1
ATOM 2590 C C . ILE B 1 84 ? 3.443 -4.25 -10.727 1 96.5 84 ILE B C 1
ATOM 2592 O O . ILE B 1 84 ? 4.258 -3.324 -10.719 1 96.5 84 ILE B O 1
ATOM 2596 N N . PRO B 1 85 ? 3.818 -5.496 -10.898 1 97.31 85 PRO B N 1
ATOM 2597 C CA . PRO B 1 85 ? 5.23 -5.844 -11.078 1 97.31 85 PRO B CA 1
ATOM 2598 C C . PRO B 1 85 ? 5.797 -5.344 -12.406 1 97.31 85 PRO B C 1
ATOM 2600 O O . PRO B 1 85 ? 5.039 -4.949 -13.289 1 97.31 85 PRO B O 1
ATOM 2603 N N . ILE B 1 86 ? 7.109 -5.348 -12.445 1 97.38 86 ILE B N 1
ATOM 2604 C CA . ILE B 1 86 ? 7.785 -4.941 -13.672 1 97.38 86 ILE B CA 1
ATOM 2605 C C . ILE B 1 86 ? 8.898 -5.934 -14 1 97.38 86 ILE B C 1
ATOM 2607 O O . ILE B 1 86 ? 9.719 -6.262 -13.141 1 97.38 86 ILE B O 1
ATOM 2611 N N . ILE B 1 87 ? 8.891 -6.484 -15.188 1 97.19 87 ILE B N 1
ATOM 2612 C CA . ILE B 1 87 ? 9.938 -7.375 -15.672 1 97.19 87 ILE B CA 1
ATOM 2613 C C . ILE B 1 87 ? 11.086 -6.555 -16.25 1 97.19 87 ILE B C 1
ATOM 2615 O O . ILE B 1 87 ? 10.859 -5.551 -16.938 1 97.19 87 ILE B O 1
ATOM 2619 N N . TRP B 1 88 ? 12.344 -6.984 -15.992 1 97 88 TRP B N 1
ATOM 2620 C CA . TRP B 1 88 ? 13.531 -6.238 -16.406 1 97 88 TRP B CA 1
ATOM 2621 C C . TRP B 1 88 ? 13.789 -6.406 -17.906 1 97 88 TRP B C 1
ATOM 2623 O O . TRP B 1 88 ? 14.836 -6.922 -18.297 1 97 88 TRP B O 1
ATOM 2633 N N . LYS B 1 89 ? 12.938 -5.895 -18.734 1 94 89 LYS B N 1
ATOM 2634 C CA . LYS B 1 89 ? 13.172 -5.855 -20.172 1 94 89 LYS B CA 1
ATOM 2635 C C . LYS B 1 89 ? 14.023 -4.648 -20.562 1 94 89 LYS B C 1
ATOM 2637 O O . LYS B 1 89 ? 13.938 -3.594 -19.922 1 94 89 LYS B O 1
ATOM 2642 N N . ASN B 1 90 ? 14.703 -4.809 -21.562 1 90.94 90 ASN B N 1
ATOM 2643 C CA . ASN B 1 90 ? 15.578 -3.727 -22 1 90.94 90 ASN B CA 1
ATOM 2644 C C . ASN B 1 90 ? 14.781 -2.461 -22.312 1 90.94 90 ASN B C 1
ATOM 2646 O O . ASN B 1 90 ? 15.273 -1.349 -22.109 1 90.94 90 ASN B O 1
ATOM 2650 N N . GLU B 1 91 ? 13.594 -2.596 -22.656 1 92.31 91 GLU B N 1
ATOM 2651 C CA . GLU B 1 91 ? 12.758 -1.491 -23.109 1 92.31 91 GLU B CA 1
ATOM 2652 C C . GLU B 1 91 ? 12.406 -0.548 -21.969 1 92.31 91 GLU B C 1
ATOM 2654 O O . GLU B 1 91 ? 12.008 0.595 -22.203 1 92.31 91 GLU B O 1
ATOM 2659 N N . ILE B 1 92 ? 12.492 -1.011 -20.766 1 93.56 92 ILE B N 1
ATOM 2660 C CA . ILE B 1 92 ? 12.102 -0.134 -19.672 1 93.56 92 ILE B CA 1
ATOM 2661 C C . ILE B 1 92 ? 13.273 0.757 -19.281 1 93.56 92 ILE B C 1
ATOM 2663 O O . ILE B 1 92 ? 13.102 1.744 -18.562 1 93.56 92 ILE B O 1
ATOM 2667 N N . PHE B 1 93 ? 14.484 0.367 -19.812 1 94.62 93 PHE B N 1
ATOM 2668 C CA . PHE B 1 93 ? 15.688 1.148 -19.547 1 94.62 93 PHE B CA 1
ATOM 2669 C C . PHE B 1 93 ? 16.016 2.057 -20.734 1 94.62 93 PHE B C 1
ATOM 2671 O O . PHE B 1 93 ? 17.047 1.894 -21.375 1 94.62 93 PHE B O 1
ATOM 2678 N N . LYS B 1 94 ? 15.289 3.012 -21.125 1 89.19 94 LYS B N 1
ATOM 2679 C CA . LYS B 1 94 ? 15.32 3.807 -22.344 1 89.19 94 LYS B CA 1
ATOM 2680 C C . LYS B 1 94 ? 16.406 4.883 -22.281 1 89.19 94 LYS B C 1
ATOM 2682 O O . LYS B 1 94 ? 17.125 5.098 -23.25 1 89.19 94 LYS B O 1
ATOM 2687 N N . GLY B 1 95 ? 16.781 5.566 -21.25 1 91.12 95 GLY B N 1
ATOM 2688 C CA . GLY B 1 95 ? 17.781 6.613 -21.109 1 91.12 95 GLY B CA 1
ATOM 2689 C C . GLY B 1 95 ? 19.188 6.078 -20.906 1 91.12 95 GLY B C 1
ATOM 2690 O O . GLY B 1 95 ? 19.375 4.93 -20.5 1 91.12 95 GLY B O 1
ATOM 2691 N N . ARG B 1 96 ? 20.141 6.93 -21.438 1 93.62 96 ARG B N 1
ATOM 2692 C CA . ARG B 1 96 ? 21.531 6.531 -21.328 1 93.62 96 ARG B CA 1
ATOM 2693 C C . ARG B 1 96 ? 21.875 6.141 -19.891 1 93.62 96 ARG B C 1
ATOM 2695 O O . ARG B 1 96 ? 22.516 5.113 -19.656 1 93.62 96 ARG B O 1
ATOM 2702 N N . LYS B 1 97 ? 21.438 6.91 -19.016 1 94.81 97 LYS B N 1
ATOM 2703 C CA . LYS B 1 97 ? 21.75 6.652 -17.609 1 94.81 97 LYS B CA 1
ATOM 2704 C C . LYS B 1 97 ? 21.078 5.371 -17.125 1 94.81 97 LYS B C 1
ATOM 2706 O O . LYS B 1 97 ? 21.703 4.562 -16.438 1 94.81 97 LYS B O 1
ATOM 2711 N N . GLU B 1 98 ? 19.844 5.152 -17.5 1 95.81 98 GLU B N 1
ATOM 2712 C CA . GLU B 1 98 ? 19.109 3.945 -17.125 1 95.81 98 GLU B CA 1
ATOM 2713 C C . GLU B 1 98 ? 19.734 2.705 -17.766 1 95.81 98 GLU B C 1
ATOM 2715 O O . GLU B 1 98 ? 19.828 1.651 -17.125 1 95.81 98 GLU B O 1
ATOM 2720 N N . ALA B 1 99 ? 20.172 2.895 -19 1 96.12 99 ALA B N 1
ATOM 2721 C CA . ALA B 1 99 ? 20.812 1.784 -19.688 1 96.12 99 ALA B CA 1
ATOM 2722 C C . ALA B 1 99 ? 22.109 1.381 -19 1 96.12 99 ALA B C 1
ATOM 2724 O O . ALA B 1 99 ? 22.469 0.202 -18.969 1 96.12 99 ALA B O 1
ATOM 2725 N N . ARG B 1 100 ? 22.75 2.367 -18.5 1 96.5 100 ARG B N 1
ATOM 2726 C CA . ARG B 1 100 ? 23.984 2.092 -17.75 1 96.5 100 ARG B CA 1
ATOM 2727 C C . ARG B 1 100 ? 23.688 1.238 -16.531 1 96.5 100 ARG B C 1
ATOM 2729 O O . ARG B 1 100 ? 24.438 0.305 -16.219 1 96.5 100 ARG B O 1
ATOM 2736 N N . VAL B 1 101 ? 22.625 1.542 -15.781 1 96.88 101 VAL B N 1
ATOM 2737 C CA . VAL B 1 101 ? 22.234 0.753 -14.617 1 96.88 101 VAL B CA 1
ATOM 2738 C C . VAL B 1 101 ? 22.031 -0.705 -15.031 1 96.88 101 VAL B C 1
ATOM 2740 O O . VAL B 1 101 ? 22.562 -1.614 -14.375 1 96.88 101 VAL B O 1
ATOM 2743 N N . ARG B 1 102 ? 21.312 -0.874 -16.125 1 96.94 102 ARG B N 1
ATOM 2744 C CA . ARG B 1 102 ? 21 -2.213 -16.609 1 96.94 102 ARG B CA 1
ATOM 2745 C C . ARG B 1 102 ? 22.266 -2.957 -17.016 1 96.94 102 ARG B C 1
ATOM 2747 O O . ARG B 1 102 ? 22.453 -4.117 -16.656 1 96.94 102 ARG B O 1
ATOM 2754 N N . SER B 1 103 ? 23.109 -2.32 -17.781 1 96.94 103 SER B N 1
ATOM 2755 C CA . SER B 1 103 ? 24.344 -2.93 -18.266 1 96.94 103 SER B CA 1
ATOM 2756 C C . SER B 1 103 ? 25.25 -3.34 -17.125 1 96.94 103 SER B C 1
ATOM 2758 O O . SER B 1 103 ? 25.781 -4.457 -17.109 1 96.94 103 SER B O 1
ATOM 2760 N N . GLU B 1 104 ? 25.391 -2.467 -16.203 1 97.56 104 GLU B N 1
ATOM 2761 C CA . GLU B 1 104 ? 26.281 -2.744 -15.07 1 97.56 104 GLU B CA 1
ATOM 2762 C C . GLU B 1 104 ? 25.703 -3.836 -14.172 1 97.56 104 GLU B C 1
ATOM 2764 O O . GLU B 1 104 ? 26.438 -4.633 -13.602 1 97.56 104 GLU B O 1
ATOM 2769 N N . ALA B 1 105 ? 24.406 -3.867 -13.984 1 97.25 105 ALA B N 1
ATOM 2770 C CA . ALA B 1 105 ? 23.766 -4.949 -13.242 1 97.25 105 ALA B CA 1
ATOM 2771 C C . ALA B 1 105 ? 24.047 -6.301 -13.898 1 97.25 105 ALA B C 1
ATOM 2773 O O . ALA B 1 105 ? 24.359 -7.277 -13.211 1 97.25 105 ALA B O 1
ATOM 2774 N N . LYS B 1 106 ? 23.938 -6.363 -15.227 1 96.56 106 LYS B N 1
ATOM 2775 C CA . LYS B 1 106 ? 24.203 -7.59 -15.977 1 96.56 106 LYS B CA 1
ATOM 2776 C C . LYS B 1 106 ? 25.641 -8.062 -15.766 1 96.56 106 LYS B C 1
ATOM 2778 O O . LYS B 1 106 ? 25.891 -9.258 -15.633 1 96.56 106 LYS B O 1
ATOM 2783 N N . ASP B 1 107 ? 26.516 -7.102 -15.758 1 96.81 107 ASP B N 1
ATOM 2784 C CA . ASP B 1 107 ? 27.922 -7.414 -15.562 1 96.81 107 ASP B CA 1
ATOM 2785 C C . ASP B 1 107 ? 28.156 -8.078 -14.203 1 96.81 107 ASP B C 1
ATOM 2787 O O . ASP B 1 107 ? 29.141 -8.805 -14.023 1 96.81 107 ASP B O 1
ATOM 2791 N N . CYS B 1 108 ? 27.281 -7.848 -13.328 1 97.06 108 CYS B N 1
ATOM 2792 C CA . CYS B 1 108 ? 27.422 -8.391 -11.984 1 97.06 108 CYS B CA 1
ATOM 2793 C C . CYS B 1 108 ? 26.562 -9.641 -11.812 1 97.06 108 CYS B C 1
ATOM 2795 O O . CYS B 1 108 ? 26.344 -10.102 -10.688 1 97.06 108 CYS B O 1
ATOM 2797 N N . GLY B 1 109 ? 25.938 -10.094 -12.883 1 96 109 GLY B N 1
ATOM 2798 C CA . GLY B 1 109 ? 25.219 -11.344 -12.844 1 96 109 GLY B CA 1
ATOM 2799 C C . GLY B 1 109 ? 23.719 -11.156 -12.656 1 96 109 GLY B C 1
ATOM 2800 O O . GLY B 1 109 ? 22.969 -12.133 -12.531 1 96 109 GLY B O 1
ATOM 2801 N N . LEU B 1 110 ? 23.219 -9.953 -12.57 1 97.5 110 LEU B N 1
ATOM 2802 C CA . LEU B 1 110 ? 21.797 -9.633 -12.477 1 97.5 110 LEU B CA 1
ATOM 2803 C C . LEU B 1 110 ? 21.203 -9.398 -13.859 1 97.5 110 LEU B C 1
ATOM 2805 O O . LEU B 1 110 ? 20.875 -8.266 -14.211 1 97.5 110 LEU B O 1
ATOM 2809 N N . VAL B 1 111 ? 20.969 -10.469 -14.523 1 97.44 111 VAL B N 1
ATOM 2810 C CA . VAL B 1 111 ? 20.719 -10.383 -15.961 1 97.44 111 VAL B CA 1
ATOM 2811 C C . VAL B 1 111 ? 19.219 -10.281 -16.234 1 97.44 111 VAL B C 1
ATOM 2813 O O . VAL B 1 111 ? 18.766 -9.344 -16.891 1 97.44 111 VAL B O 1
ATOM 2816 N N . SER B 1 112 ? 18.516 -11.297 -15.812 1 97.69 112 SER B N 1
ATOM 2817 C CA . SER B 1 112 ? 17.062 -11.289 -15.945 1 97.69 112 SER B CA 1
ATOM 2818 C C . SER B 1 112 ? 16.391 -11.234 -14.578 1 97.69 112 SER B C 1
ATOM 2820 O O . SER B 1 112 ? 16.922 -11.766 -13.602 1 97.69 112 SER B O 1
ATOM 2822 N N . GLY B 1 113 ? 15.312 -10.516 -14.516 1 97.81 113 GLY B N 1
ATOM 2823 C CA . GLY B 1 113 ? 14.617 -10.422 -13.242 1 97.81 113 GLY B CA 1
ATOM 2824 C C . GLY B 1 113 ? 13.336 -9.617 -13.312 1 97.81 113 GLY B C 1
ATOM 2825 O O . GLY B 1 113 ? 12.906 -9.227 -14.398 1 97.81 113 GLY B O 1
ATOM 2826 N N . ALA B 1 114 ? 12.711 -9.516 -12.211 1 98.25 114 ALA B N 1
ATOM 2827 C CA . ALA B 1 114 ? 11.492 -8.727 -12.047 1 98.25 114 ALA B CA 1
ATOM 2828 C C . ALA B 1 114 ? 11.438 -8.086 -10.656 1 98.25 114 ALA B C 1
ATOM 2830 O O . ALA B 1 114 ? 12.109 -8.555 -9.727 1 98.25 114 ALA B O 1
ATOM 2831 N N . SER B 1 115 ? 10.766 -7.012 -10.617 1 98.31 115 SER B N 1
ATOM 2832 C CA . SER B 1 115 ? 10.578 -6.305 -9.352 1 98.31 115 SER B CA 1
ATOM 2833 C C . SER B 1 115 ? 9.094 -6.176 -9.008 1 98.31 115 SER B C 1
ATOM 2835 O O . SER B 1 115 ? 8.266 -5.961 -9.891 1 98.31 115 SER B O 1
ATOM 2837 N N . PHE B 1 116 ? 8.805 -6.293 -7.723 1 97.94 116 PHE B N 1
ATOM 2838 C CA . PHE B 1 116 ? 7.453 -6.309 -7.172 1 97.94 116 PHE B CA 1
ATOM 2839 C C . PHE B 1 116 ? 7.293 -5.246 -6.09 1 97.94 116 PHE B C 1
ATOM 2841 O O . PHE B 1 116 ? 8.109 -5.16 -5.172 1 97.94 116 PHE B O 1
ATOM 2848 N N . SER B 1 117 ? 6.234 -4.527 -6.18 1 96.31 117 SER B N 1
ATOM 2849 C CA . SER B 1 117 ? 6.023 -3.434 -5.238 1 96.31 117 SER B CA 1
ATOM 2850 C C . SER B 1 117 ? 5.023 -3.818 -4.156 1 96.31 117 SER B C 1
ATOM 2852 O O . SER B 1 117 ? 4.16 -4.672 -4.375 1 96.31 117 SER B O 1
ATOM 2854 N N . ILE B 1 118 ? 5.18 -3.23 -3.039 1 95.5 118 ILE B N 1
ATOM 2855 C CA . ILE B 1 118 ? 4.191 -3.35 -1.973 1 95.5 118 ILE B CA 1
ATOM 2856 C C . ILE B 1 118 ? 4.191 -2.08 -1.125 1 95.5 118 ILE B C 1
ATOM 2858 O O . ILE B 1 118 ? 5.25 -1.514 -0.844 1 95.5 118 ILE B O 1
ATOM 2862 N N . HIS B 1 119 ? 3.045 -1.618 -0.901 1 91.69 119 HIS B N 1
ATOM 2863 C CA . HIS B 1 119 ? 2.83 -0.505 0.016 1 91.69 119 HIS B CA 1
ATOM 2864 C C . HIS B 1 119 ? 2.096 -0.96 1.273 1 91.69 119 HIS B C 1
ATOM 2866 O O . HIS B 1 119 ? 1.379 -1.964 1.25 1 91.69 119 HIS B O 1
ATOM 2872 N N . GLY B 1 120 ? 2.389 -0.27 2.318 1 87.25 120 GLY B N 1
ATOM 2873 C CA . GLY B 1 120 ? 1.801 -0.684 3.584 1 87.25 120 GLY B CA 1
ATOM 2874 C C . GLY B 1 120 ? 0.773 0.299 4.113 1 87.25 120 GLY B C 1
ATOM 2875 O O . GLY B 1 120 ? 0.607 1.389 3.562 1 87.25 120 GLY B O 1
ATOM 2876 N N . SER B 1 121 ? 0.098 -0.145 5.18 1 80 121 SER B N 1
ATOM 2877 C CA . SER B 1 121 ? -0.986 0.629 5.777 1 80 121 SER B CA 1
ATOM 2878 C C . SER B 1 121 ? -0.451 1.838 6.535 1 80 121 SER B C 1
ATOM 2880 O O . SER B 1 121 ? -1.2 2.768 6.84 1 80 121 SER B O 1
ATOM 2882 N N . ARG B 1 122 ? 0.794 1.862 6.77 1 75.75 122 ARG B N 1
ATOM 2883 C CA . ARG B 1 122 ? 1.383 2.949 7.547 1 75.75 122 ARG B CA 1
ATOM 2884 C C . ARG B 1 122 ? 2.264 3.834 6.668 1 75.75 122 ARG B C 1
ATOM 2886 O O . ARG B 1 122 ? 3.223 4.438 7.152 1 75.75 122 ARG B O 1
ATOM 2893 N N . GLY B 1 123 ? 2.057 3.709 5.395 1 76.25 123 GLY B N 1
ATOM 2894 C CA . GLY B 1 123 ? 2.764 4.578 4.469 1 76.25 123 GLY B CA 1
ATOM 2895 C C . GLY B 1 123 ? 4.094 4.008 4.012 1 76.25 123 GLY B C 1
ATOM 2896 O O . GLY B 1 123 ? 4.871 4.691 3.344 1 76.25 123 GLY B O 1
ATOM 2897 N N . GLU B 1 124 ? 4.41 2.816 4.395 1 86.62 124 GLU B N 1
ATOM 2898 C CA . GLU B 1 124 ? 5.641 2.182 3.926 1 86.62 124 GLU B CA 1
ATOM 2899 C C . GLU B 1 124 ? 5.586 1.919 2.422 1 86.62 124 GLU B C 1
ATOM 2901 O O . GLU B 1 124 ? 4.516 1.673 1.867 1 86.62 124 GLU B O 1
ATOM 2906 N N . ALA B 1 125 ? 6.672 2.061 1.813 1 91.19 125 ALA B N 1
ATOM 2907 C CA . ALA B 1 125 ? 6.883 1.659 0.425 1 91.19 125 ALA B CA 1
ATOM 2908 C C . ALA B 1 125 ? 8.023 0.651 0.311 1 91.19 125 ALA B C 1
ATOM 2910 O O . ALA B 1 125 ? 9.125 0.895 0.805 1 91.19 125 ALA B O 1
ATOM 2911 N N . ALA B 1 126 ? 7.723 -0.43 -0.281 1 95.06 126 ALA B N 1
ATOM 2912 C CA . ALA B 1 126 ? 8.719 -1.493 -0.371 1 95.06 126 ALA B CA 1
ATOM 2913 C C . ALA B 1 126 ? 8.703 -2.152 -1.746 1 95.06 126 ALA B C 1
ATOM 2915 O O . ALA B 1 126 ? 7.766 -1.95 -2.523 1 95.06 126 ALA B O 1
ATOM 2916 N N . MET B 1 127 ? 9.781 -2.889 -2.049 1 97.06 127 MET B N 1
ATOM 2917 C CA . MET B 1 127 ? 9.859 -3.65 -3.291 1 97.06 127 MET B CA 1
ATOM 2918 C C . MET B 1 127 ? 10.75 -4.879 -3.125 1 97.06 127 MET B C 1
ATOM 2920 O O . MET B 1 127 ? 11.695 -4.859 -2.34 1 97.06 127 MET B O 1
ATOM 2924 N N . LEU B 1 128 ? 10.445 -5.91 -3.775 1 98.31 128 LEU B N 1
ATOM 2925 C CA . LEU B 1 128 ? 11.25 -7.121 -3.902 1 98.31 128 LEU B CA 1
ATOM 2926 C C . LEU B 1 128 ? 11.711 -7.32 -5.344 1 98.31 128 LEU B C 1
ATOM 2928 O O . LEU B 1 128 ? 10.891 -7.305 -6.266 1 98.31 128 LEU B O 1
ATOM 2932 N N . SER B 1 129 ? 12.969 -7.43 -5.539 1 98.38 129 SER B N 1
ATOM 2933 C CA . SER B 1 129 ? 13.531 -7.797 -6.832 1 98.38 129 SER B CA 1
ATOM 2934 C C . SER B 1 129 ? 14.102 -9.211 -6.805 1 98.38 129 SER B C 1
ATOM 2936 O O . SER B 1 129 ? 14.828 -9.578 -5.879 1 98.38 129 SER B O 1
ATOM 2938 N N . LEU B 1 130 ? 13.742 -9.977 -7.73 1 98.56 130 LEU B N 1
ATOM 2939 C CA . LEU B 1 130 ? 14.273 -11.32 -7.941 1 98.56 130 LEU B CA 1
ATOM 2940 C C . LEU B 1 130 ? 15.039 -11.398 -9.258 1 98.56 130 LEU B C 1
ATOM 2942 O O . LEU B 1 130 ? 14.594 -10.859 -10.273 1 98.56 130 LEU B O 1
ATOM 2946 N N . SER B 1 131 ? 16.172 -12.094 -9.203 1 98 131 SER B N 1
ATOM 2947 C CA . SER B 1 131 ? 16.969 -12.07 -10.43 1 98 131 SER B CA 1
ATOM 2948 C C . SER B 1 131 ? 17.719 -13.383 -10.625 1 98 131 SER B C 1
ATOM 2950 O O . SER B 1 131 ? 17.875 -14.164 -9.68 1 98 131 SER B O 1
ATOM 2952 N N . THR B 1 132 ? 18.078 -13.648 -11.867 1 97.62 132 THR B N 1
ATOM 2953 C CA . THR B 1 132 ? 18.875 -14.789 -12.297 1 97.62 132 THR B CA 1
ATOM 2954 C C . THR B 1 132 ? 19.938 -14.352 -13.305 1 97.62 132 THR B C 1
ATOM 2956 O O . THR B 1 132 ? 19.797 -13.32 -13.961 1 97.62 132 THR B O 1
ATOM 2959 N N . SER B 1 133 ? 20.969 -15.102 -13.414 1 97.06 133 SER B N 1
ATOM 2960 C CA . SER B 1 133 ? 22.062 -14.82 -14.344 1 97.06 133 SER B CA 1
ATOM 2961 C C . SER B 1 133 ? 21.734 -15.336 -15.742 1 97.06 133 SER B C 1
ATOM 2963 O O . SER B 1 133 ? 22.469 -15.07 -16.703 1 97.06 133 SER B O 1
ATOM 2965 N N . ARG B 1 134 ? 20.625 -15.945 -15.828 1 95.56 134 ARG B N 1
ATOM 2966 C CA . ARG B 1 134 ? 20.219 -16.516 -17.109 1 95.56 134 ARG B CA 1
ATOM 2967 C C . ARG B 1 134 ? 19.734 -15.438 -18.062 1 95.56 134 ARG B C 1
ATOM 2969 O O . ARG B 1 134 ? 19.016 -14.523 -17.656 1 95.56 134 ARG B O 1
ATOM 2976 N N . GLU B 1 135 ? 20.047 -15.383 -19.312 1 90.19 135 GLU B N 1
ATOM 2977 C CA . GLU B 1 135 ? 19.594 -14.422 -20.312 1 90.19 135 GLU B CA 1
ATOM 2978 C C . GLU B 1 135 ? 18.734 -15.102 -21.375 1 90.19 135 GLU B C 1
ATOM 2980 O O . GLU B 1 135 ? 18.031 -14.422 -22.141 1 90.19 135 GLU B O 1
ATOM 2985 N N . SER B 1 136 ? 18.25 -16.25 -21.281 1 90.25 136 SER B N 1
ATOM 2986 C CA . SER B 1 136 ? 17.531 -17.047 -22.281 1 90.25 136 SER B CA 1
ATOM 2987 C C . SER B 1 136 ? 16.047 -16.719 -22.281 1 90.25 136 SER B C 1
ATOM 2989 O O . SER B 1 136 ? 15.539 -16.109 -21.328 1 90.25 136 SER B O 1
ATOM 2991 N N . ARG B 1 137 ? 15.398 -16.984 -23.344 1 91.5 137 ARG B N 1
ATOM 2992 C CA . ARG B 1 137 ? 13.945 -16.891 -23.438 1 91.5 137 ARG B CA 1
ATOM 2993 C C . ARG B 1 137 ? 13.281 -17.766 -22.375 1 91.5 137 ARG B C 1
ATOM 2995 O O . ARG B 1 137 ? 12.242 -17.375 -21.812 1 91.5 137 ARG B O 1
ATOM 3002 N N . GLU B 1 138 ? 13.938 -18.781 -22.156 1 92.5 138 GLU B N 1
ATOM 3003 C CA . GLU B 1 138 ? 13.422 -19.688 -21.125 1 92.5 138 GLU B CA 1
ATOM 3004 C C . GLU B 1 138 ? 13.398 -19 -19.75 1 92.5 138 GLU B C 1
ATOM 3006 O O . GLU B 1 138 ? 12.461 -19.188 -18.969 1 92.5 138 GLU B O 1
ATOM 3011 N N . ALA B 1 139 ? 14.391 -18.219 -19.5 1 93.75 139 ALA B N 1
ATOM 3012 C CA . ALA B 1 139 ? 14.453 -17.484 -18.25 1 93.75 139 ALA B CA 1
ATOM 3013 C C . ALA B 1 139 ? 13.305 -16.469 -18.141 1 93.75 139 ALA B C 1
ATOM 3015 O O . ALA B 1 139 ? 12.703 -16.328 -17.078 1 93.75 139 ALA B O 1
ATOM 3016 N N . GLN B 1 140 ? 12.969 -15.898 -19.188 1 91.94 140 GLN B N 1
ATOM 3017 C CA . GLN B 1 140 ? 11.875 -14.938 -19.234 1 91.94 140 GLN B CA 1
ATOM 3018 C C . GLN B 1 140 ? 10.531 -15.633 -18.984 1 91.94 140 GLN B C 1
ATOM 3020 O O . GLN B 1 140 ? 9.695 -15.125 -18.234 1 91.94 140 GLN B O 1
ATOM 3025 N N . ASP B 1 141 ? 10.383 -16.703 -19.625 1 93.69 141 ASP B N 1
ATOM 3026 C CA . ASP B 1 141 ? 9.164 -17.469 -19.438 1 93.69 141 ASP B CA 1
ATOM 3027 C C . ASP B 1 141 ? 9.016 -17.922 -18 1 93.69 141 ASP B C 1
ATOM 3029 O O . ASP B 1 141 ? 7.914 -17.922 -17.438 1 93.69 141 ASP B O 1
ATOM 3033 N N . ASP B 1 142 ? 10.133 -18.312 -17.453 1 94.62 142 ASP B N 1
ATOM 3034 C CA . ASP B 1 142 ? 10.133 -18.734 -16.047 1 94.62 142 ASP B CA 1
ATOM 3035 C C . ASP B 1 142 ? 9.727 -17.594 -15.133 1 94.62 142 ASP B C 1
ATOM 3037 O O . ASP B 1 142 ? 8.953 -17.781 -14.188 1 94.62 142 ASP B O 1
ATOM 3041 N N . ILE B 1 143 ? 10.242 -16.453 -15.391 1 95.56 143 ILE B N 1
ATOM 3042 C CA . ILE B 1 143 ? 9.93 -15.281 -14.594 1 95.56 143 ILE B CA 1
ATOM 3043 C C . ILE B 1 143 ? 8.438 -14.977 -14.68 1 95.56 143 ILE B C 1
ATOM 3045 O O . ILE B 1 143 ? 7.781 -14.75 -13.664 1 95.56 143 ILE B O 1
ATOM 3049 N N . VAL B 1 144 ? 7.902 -15.023 -15.883 1 94.81 144 VAL B N 1
ATOM 3050 C CA . VAL B 1 144 ? 6.484 -14.758 -16.109 1 94.81 144 VAL B CA 1
ATOM 3051 C C . VAL B 1 144 ? 5.641 -15.773 -15.344 1 94.81 144 VAL B C 1
ATOM 3053 O O . VAL B 1 144 ? 4.648 -15.414 -14.703 1 94.81 144 VAL B O 1
ATOM 3056 N N . ALA B 1 145 ? 6.125 -16.969 -15.375 1 94.12 145 ALA B N 1
ATOM 3057 C CA . ALA B 1 145 ? 5.391 -18.047 -14.727 1 94.12 145 ALA B CA 1
ATOM 3058 C C . ALA B 1 145 ? 5.41 -17.906 -13.211 1 94.12 145 ALA B C 1
ATOM 3060 O O . ALA B 1 145 ? 4.531 -18.406 -12.516 1 94.12 145 ALA B O 1
ATOM 3061 N N . MET B 1 146 ? 6.359 -17.188 -12.664 1 94.94 146 MET B N 1
ATOM 3062 C CA . MET B 1 146 ? 6.555 -17.094 -11.219 1 94.94 146 MET B CA 1
ATOM 3063 C C . MET B 1 146 ? 5.957 -15.797 -10.672 1 94.94 146 MET B C 1
ATOM 3065 O O . MET B 1 146 ? 5.973 -15.562 -9.461 1 94.94 146 MET B O 1
ATOM 3069 N N . MET B 1 147 ? 5.328 -14.992 -11.492 1 95.94 147 MET B N 1
ATOM 3070 C CA . MET B 1 147 ? 4.922 -13.641 -11.117 1 95.94 147 MET B CA 1
ATOM 3071 C C . MET B 1 147 ? 3.936 -13.672 -9.953 1 95.94 147 MET B C 1
ATOM 3073 O O . MET B 1 147 ? 4.086 -12.922 -8.984 1 95.94 147 MET B O 1
ATOM 3077 N N . GLY B 1 148 ? 2.943 -14.555 -10.102 1 96.19 148 GLY B N 1
ATOM 3078 C CA . GLY B 1 148 ? 1.981 -14.664 -9.023 1 96.19 148 GLY B CA 1
ATOM 3079 C C . GLY B 1 148 ? 2.607 -15.094 -7.707 1 96.19 148 GLY B C 1
ATOM 3080 O O . GLY B 1 148 ? 2.363 -14.477 -6.668 1 96.19 148 GLY B O 1
ATOM 3081 N N . ARG B 1 149 ? 3.426 -16.109 -7.758 1 96.31 149 ARG B N 1
ATOM 3082 C CA . ARG B 1 149 ? 4.109 -16.609 -6.57 1 96.31 149 ARG B CA 1
ATOM 3083 C C . ARG B 1 149 ? 5.031 -15.547 -5.98 1 96.31 149 ARG B C 1
ATOM 3085 O O . ARG B 1 149 ? 5.098 -15.383 -4.762 1 96.31 149 ARG B O 1
ATOM 3092 N N . ALA B 1 150 ? 5.699 -14.844 -6.84 1 97.69 150 ALA B N 1
ATOM 3093 C CA . ALA B 1 150 ? 6.637 -13.812 -6.402 1 97.69 150 ALA B CA 1
ATOM 3094 C C . ALA B 1 150 ? 5.902 -12.656 -5.719 1 97.69 150 ALA B C 1
ATOM 3096 O O . ALA B 1 150 ? 6.387 -12.117 -4.723 1 97.69 150 ALA B O 1
ATOM 3097 N N . GLN B 1 151 ? 4.805 -12.305 -6.289 1 97.56 151 GLN B N 1
ATOM 3098 C CA . GLN B 1 151 ? 4.023 -11.242 -5.66 1 97.56 151 GLN B CA 1
ATOM 3099 C C . GLN B 1 151 ? 3.541 -11.656 -4.277 1 97.56 151 GLN B C 1
ATOM 3101 O O . GLN B 1 151 ? 3.578 -10.867 -3.334 1 97.56 151 GLN B O 1
ATOM 3106 N N . LEU B 1 152 ? 3.076 -12.859 -4.191 1 97.5 152 LEU B N 1
ATOM 3107 C CA . LEU B 1 152 ? 2.652 -13.367 -2.893 1 97.5 152 LEU B CA 1
ATOM 3108 C C . LEU B 1 152 ? 3.824 -13.422 -1.919 1 97.5 152 LEU B C 1
ATOM 3110 O O . LEU B 1 152 ? 3.688 -13.039 -0.752 1 97.5 152 LEU B O 1
ATOM 3114 N N . LEU B 1 153 ? 4.961 -13.867 -2.377 1 98.06 153 LEU B N 1
ATOM 3115 C CA . LEU B 1 153 ? 6.172 -13.867 -1.564 1 98.06 153 LEU B CA 1
ATOM 3116 C C . LEU B 1 153 ? 6.465 -12.469 -1.028 1 98.06 153 LEU B C 1
ATOM 3118 O O . LEU B 1 153 ? 6.824 -12.305 0.14 1 98.06 153 LEU B O 1
ATOM 3122 N N . THR B 1 154 ? 6.316 -11.453 -1.868 1 98.06 154 THR B N 1
ATOM 3123 C CA . THR B 1 154 ? 6.562 -10.07 -1.479 1 98.06 154 THR B CA 1
ATOM 3124 C C . THR B 1 154 ? 5.688 -9.68 -0.292 1 98.06 154 THR B C 1
ATOM 3126 O O . THR B 1 154 ? 6.16 -9.031 0.646 1 98.06 154 THR B O 1
ATOM 3129 N N . CYS B 1 155 ? 4.461 -10.086 -0.3 1 97.81 155 CYS B N 1
ATOM 3130 C CA . CYS B 1 155 ? 3.537 -9.773 0.785 1 97.81 155 CYS B CA 1
ATOM 3131 C C . CYS B 1 155 ? 4.016 -10.383 2.1 1 97.81 155 CYS B C 1
ATOM 3133 O O . CYS B 1 155 ? 4.078 -9.695 3.119 1 97.81 155 CYS B O 1
ATOM 3135 N N . TYR B 1 156 ? 4.371 -11.602 2.07 1 98.06 156 TYR B N 1
ATOM 3136 C CA . TYR B 1 156 ? 4.766 -12.297 3.289 1 98.06 156 TYR B CA 1
ATOM 3137 C C . TYR B 1 156 ? 6.113 -11.797 3.795 1 98.06 156 TYR B C 1
ATOM 3139 O O . TYR B 1 156 ? 6.316 -11.656 5.004 1 98.06 156 TYR B O 1
ATOM 3147 N N . LEU B 1 157 ? 7.02 -11.594 2.855 1 98.19 157 LEU B N 1
ATOM 3148 C CA . LEU B 1 157 ? 8.312 -11.039 3.248 1 98.19 157 LEU B CA 1
ATOM 3149 C C . LEU B 1 157 ? 8.141 -9.672 3.902 1 98.19 157 LEU B C 1
ATOM 3151 O O . LEU B 1 157 ? 8.75 -9.391 4.938 1 98.19 157 LEU B O 1
ATOM 3155 N N . HIS B 1 158 ? 7.328 -8.836 3.322 1 96.75 158 HIS B N 1
ATOM 3156 C CA . HIS B 1 158 ? 7.062 -7.516 3.887 1 96.75 158 HIS B CA 1
ATOM 3157 C C . HIS B 1 158 ? 6.48 -7.629 5.289 1 96.75 158 HIS B C 1
ATOM 3159 O O . HIS B 1 158 ? 6.895 -6.902 6.199 1 96.75 158 HIS B O 1
ATOM 3165 N N . GLU B 1 159 ? 5.535 -8.516 5.469 1 96.12 159 GLU B N 1
ATOM 3166 C CA . GLU B 1 159 ? 4.926 -8.703 6.781 1 96.12 159 GLU B CA 1
ATOM 3167 C C . GLU B 1 159 ? 5.957 -9.172 7.805 1 96.12 159 GLU B C 1
ATOM 3169 O O . GLU B 1 159 ? 5.945 -8.727 8.953 1 96.12 159 GLU B O 1
ATOM 3174 N N . ALA B 1 160 ? 6.797 -10.055 7.406 1 96.62 160 ALA B N 1
ATOM 3175 C CA . ALA B 1 160 ? 7.84 -10.539 8.305 1 96.62 160 ALA B CA 1
ATOM 3176 C C . ALA B 1 160 ? 8.789 -9.414 8.703 1 96.62 160 ALA B C 1
ATOM 3178 O O . ALA B 1 160 ? 9.156 -9.289 9.875 1 96.62 160 ALA B O 1
ATOM 3179 N N . VAL B 1 161 ? 9.188 -8.617 7.738 1 95.06 161 VAL B N 1
ATOM 3180 C CA . VAL B 1 161 ? 10.07 -7.488 8.008 1 95.06 161 VAL B CA 1
ATOM 3181 C C . VAL B 1 161 ? 9.383 -6.508 8.953 1 95.06 161 VAL B C 1
ATOM 3183 O O . VAL B 1 161 ? 10.016 -5.977 9.867 1 95.06 161 VAL B O 1
ATOM 3186 N N . GLN B 1 162 ? 8.133 -6.258 8.703 1 91.12 162 GLN B N 1
ATOM 3187 C CA . GLN B 1 162 ? 7.383 -5.391 9.602 1 91.12 162 GLN B CA 1
ATOM 3188 C C . GLN B 1 162 ? 7.473 -5.887 11.047 1 91.12 162 GLN B C 1
ATOM 3190 O O . GLN B 1 162 ? 7.73 -5.102 11.961 1 91.12 162 GLN B O 1
ATOM 3195 N N . ARG B 1 163 ? 7.309 -7.094 11.242 1 89.25 163 ARG B N 1
ATOM 3196 C CA . ARG B 1 163 ? 7.258 -7.691 12.57 1 89.25 163 ARG B CA 1
ATOM 3197 C C . ARG B 1 163 ? 8.633 -7.688 13.234 1 89.25 163 ARG B C 1
ATOM 3199 O O . ARG B 1 163 ? 8.75 -7.41 14.43 1 89.25 163 ARG B O 1
ATOM 3206 N N . ILE B 1 164 ? 9.617 -7.969 12.484 1 91.38 164 ILE B N 1
ATOM 3207 C CA . ILE B 1 164 ? 10.938 -8.203 13.047 1 91.38 164 ILE B CA 1
ATOM 3208 C C . ILE B 1 164 ? 11.711 -6.891 13.133 1 91.38 164 ILE B C 1
ATOM 3210 O O . ILE B 1 164 ? 12.438 -6.648 14.102 1 91.38 164 ILE B O 1
ATOM 3214 N N . VAL B 1 165 ? 11.555 -6.066 12.141 1 89.38 165 VAL B N 1
ATOM 3215 C CA . VAL B 1 165 ? 12.43 -4.91 12 1 89.38 165 VAL B CA 1
ATOM 3216 C C . VAL B 1 165 ? 11.664 -3.633 12.328 1 89.38 165 VAL B C 1
ATOM 3218 O O . VAL B 1 165 ? 12.094 -2.84 13.172 1 89.38 165 VAL B O 1
ATOM 3221 N N . LEU B 1 166 ? 10.539 -3.449 11.789 1 83.56 166 LEU B N 1
ATOM 3222 C CA . LEU B 1 166 ? 9.875 -2.152 11.844 1 83.56 166 LEU B CA 1
ATOM 3223 C C . LEU B 1 166 ? 9.102 -1.988 13.141 1 83.56 166 LEU B C 1
ATOM 3225 O O . LEU B 1 166 ? 8.945 -0.872 13.648 1 83.56 166 LEU B O 1
ATOM 3229 N N . SER B 1 167 ? 8.555 -3.002 13.719 1 76.25 167 SER B N 1
ATOM 3230 C CA . SER B 1 167 ? 7.789 -2.914 14.953 1 76.25 167 SER B CA 1
ATOM 3231 C C . SER B 1 167 ? 8.695 -3.006 16.172 1 76.25 167 SER B C 1
ATOM 3233 O O . SER B 1 167 ? 8.367 -2.484 17.25 1 76.25 167 SER B O 1
ATOM 3235 N N . LYS B 1 168 ? 9.703 -3.711 16.125 1 67.19 168 LYS B N 1
ATOM 3236 C CA . LYS B 1 168 ? 10.57 -3.955 17.266 1 67.19 168 LYS B CA 1
ATOM 3237 C C . LYS B 1 168 ? 11.859 -3.135 17.172 1 67.19 168 LYS B C 1
ATOM 3239 O O . LYS B 1 168 ? 12.57 -2.963 18.172 1 67.19 168 LYS B O 1
ATOM 3244 N N . GLY B 1 169 ? 12.148 -2.688 16.078 1 59.19 169 GLY B N 1
ATOM 3245 C CA . GLY B 1 169 ? 13.438 -2.051 15.859 1 59.19 169 GLY B CA 1
ATOM 3246 C C . GLY B 1 169 ? 13.508 -0.637 16.406 1 59.19 169 GLY B C 1
ATOM 3247 O O . GLY B 1 169 ? 12.617 -0.208 17.141 1 59.19 169 GLY B O 1
ATOM 3248 N N . PRO B 1 170 ? 14.703 -0.11 16.25 1 55.84 170 PRO B N 1
ATOM 3249 C CA . PRO B 1 170 ? 15.031 1.221 16.766 1 55.84 170 PRO B CA 1
ATOM 3250 C C . PRO B 1 170 ? 14.047 2.293 16.281 1 55.84 170 PRO B C 1
ATOM 3252 O O . PRO B 1 170 ? 14.102 3.432 16.766 1 55.84 170 PRO B O 1
ATOM 3255 N N . ILE B 1 171 ? 13.297 1.855 15.266 1 57.75 171 ILE B N 1
ATOM 3256 C CA . ILE B 1 171 ? 12.383 2.906 14.836 1 57.75 171 ILE B CA 1
ATOM 3257 C C . ILE B 1 171 ? 11.336 3.154 15.914 1 57.75 171 ILE B C 1
ATOM 3259 O O . ILE B 1 171 ? 10.664 2.221 16.359 1 57.75 171 ILE B O 1
ATOM 3263 N N . PRO B 1 172 ? 11.4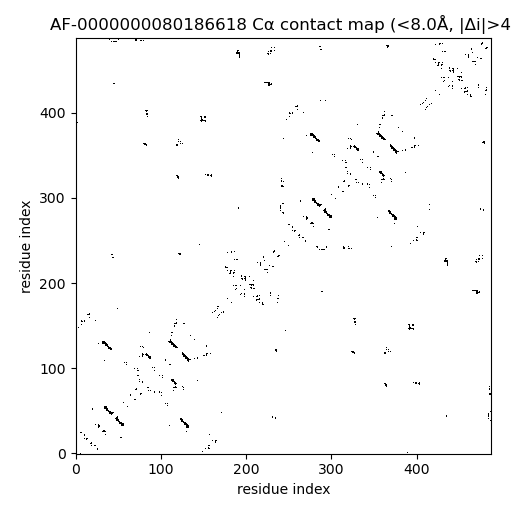45 4.238 16.531 1 54.09 172 PRO B N 1
ATOM 3264 C CA . PRO B 1 172 ? 10.625 4.664 17.672 1 54.09 172 PRO B CA 1
ATOM 3265 C C . PRO B 1 172 ? 9.125 4.535 17.391 1 54.09 172 PRO B C 1
ATOM 3267 O O . PRO B 1 172 ? 8.305 5.082 18.125 1 54.09 172 PRO B O 1
ATOM 3270 N N . LEU B 1 173 ? 8.648 3.857 16.344 1 55.88 173 LEU B N 1
ATOM 3271 C CA . LEU B 1 173 ? 7.219 3.91 16.062 1 55.88 173 LEU B CA 1
ATOM 3272 C C . LEU B 1 173 ? 6.434 3.145 17.125 1 55.88 173 LEU B C 1
ATOM 3274 O O . LEU B 1 173 ? 5.301 3.514 17.453 1 55.88 173 LEU B O 1
ATOM 3278 N N . LYS B 1 174 ? 6.879 1.795 17.484 1 57 174 LYS B N 1
ATOM 3279 C CA . LYS B 1 174 ? 6.086 0.826 18.25 1 57 174 LYS B CA 1
ATOM 3280 C C . LYS B 1 174 ? 5.707 1.374 19.625 1 57 174 LYS B C 1
ATOM 3282 O O . LYS B 1 174 ? 4.707 0.955 20.203 1 57 174 LYS B O 1
ATOM 3287 N N . LYS B 1 175 ? 6.336 2.559 19.859 1 63.88 175 LYS B N 1
ATOM 3288 C CA . LYS B 1 175 ? 6.094 2.832 21.266 1 63.88 175 LYS B CA 1
ATOM 3289 C C . LYS B 1 175 ? 5.195 4.055 21.438 1 63.88 175 LYS B C 1
ATOM 3291 O O . LYS B 1 175 ? 4.863 4.434 22.562 1 63.88 175 LYS B O 1
ATOM 3296 N N . ILE B 1 176 ? 4.562 4.492 20.297 1 80.31 176 ILE B N 1
ATOM 3297 C CA . ILE B 1 176 ? 3.77 5.695 20.516 1 80.31 176 ILE B CA 1
ATOM 3298 C C . ILE B 1 176 ? 2.301 5.316 20.703 1 80.31 176 ILE B C 1
ATOM 3300 O O . ILE B 1 176 ? 1.701 4.699 19.812 1 80.31 176 ILE B O 1
ATOM 3304 N N . HIS B 1 177 ? 1.796 5.559 21.812 1 87.44 177 HIS B N 1
ATOM 3305 C CA . HIS B 1 177 ? 0.395 5.277 22.109 1 87.44 177 HIS B CA 1
ATOM 3306 C C . HIS B 1 177 ? -0.384 6.562 22.359 1 87.44 177 HIS B C 1
ATOM 3308 O O . HIS B 1 177 ? -0.105 7.281 23.328 1 87.44 177 HIS B O 1
ATOM 3314 N N . LEU B 1 178 ? -1.256 6.836 21.438 1 94 178 LEU B N 1
ATOM 3315 C CA . LEU B 1 178 ? -2.164 7.961 21.641 1 94 178 LEU B CA 1
ATOM 3316 C C . LEU B 1 178 ? -3.508 7.488 22.172 1 94 178 LEU B C 1
ATOM 3318 O O . LEU B 1 178 ? -4.012 6.438 21.766 1 94 178 LEU B O 1
ATOM 3322 N N . THR B 1 179 ? -4.031 8.227 23.078 1 95.75 179 THR B N 1
ATOM 3323 C CA . THR B 1 179 ? -5.379 7.918 23.547 1 95.75 179 THR B CA 1
ATOM 3324 C C . THR B 1 179 ? -6.402 8.211 22.453 1 95.75 179 THR B C 1
ATOM 3326 O O . THR B 1 179 ? -6.102 8.898 21.469 1 95.75 179 THR B O 1
ATOM 3329 N N . GLU B 1 180 ? -7.59 7.723 22.672 1 94.62 180 GLU B N 1
ATOM 3330 C CA . GLU B 1 180 ? -8.648 7.938 21.688 1 94.62 180 GLU B CA 1
ATOM 3331 C C . GLU B 1 180 ? -8.969 9.422 21.547 1 94.62 180 GLU B C 1
ATOM 3333 O O . GLU B 1 180 ? -9.203 9.898 20.422 1 94.62 180 GLU B O 1
ATOM 3338 N N . ARG B 1 181 ? -8.969 10.094 22.609 1 96.44 181 ARG B N 1
ATOM 3339 C CA . ARG B 1 181 ? -9.289 11.516 22.578 1 96.44 181 ARG B CA 1
ATOM 3340 C C . ARG B 1 181 ? -8.188 12.312 21.891 1 96.44 181 ARG B C 1
ATOM 3342 O O . ARG B 1 181 ? -8.477 13.258 21.156 1 96.44 181 ARG B O 1
ATOM 3349 N N . GLU B 1 182 ? -6.953 11.914 22.156 1 97.06 182 GLU B N 1
ATOM 3350 C CA . GLU B 1 182 ? -5.836 12.547 21.453 1 97.06 182 GLU B CA 1
ATOM 3351 C C . GLU B 1 182 ? -5.93 12.344 19.953 1 97.06 182 GLU B C 1
ATOM 3353 O O . GLU B 1 182 ? -5.75 13.281 19.172 1 97.06 182 GLU B O 1
ATOM 3358 N N . LYS B 1 183 ? -6.281 11.148 19.547 1 95.5 183 LYS B N 1
ATOM 3359 C CA . LYS B 1 183 ? -6.441 10.828 18.125 1 95.5 183 LYS B CA 1
ATOM 3360 C C . LYS B 1 183 ? -7.574 11.633 17.5 1 95.5 183 LYS B C 1
ATOM 3362 O O . LYS B 1 183 ? -7.43 12.172 16.406 1 95.5 183 LYS B O 1
ATOM 3367 N N . GLU B 1 184 ? -8.633 11.672 18.203 1 95.62 184 GLU B N 1
ATOM 3368 C CA . GLU B 1 184 ? -9.797 12.398 17.703 1 95.62 184 GLU B CA 1
ATOM 3369 C C . GLU B 1 184 ? -9.477 13.875 17.484 1 95.62 184 GLU B C 1
ATOM 3371 O O . GLU B 1 184 ? -9.836 14.445 16.453 1 95.62 184 GLU B O 1
ATOM 3376 N N . CYS B 1 185 ? -8.867 14.461 18.469 1 97.44 185 CYS B N 1
ATOM 3377 C CA . CYS B 1 185 ? -8.5 15.867 18.344 1 97.44 185 CYS B CA 1
ATOM 3378 C C . CYS B 1 185 ? -7.555 16.094 17.172 1 97.44 185 CYS B C 1
ATOM 3380 O O . CYS B 1 185 ? -7.727 17.047 16.406 1 97.44 185 CYS B O 1
ATOM 3382 N N . LEU B 1 186 ? -6.586 15.195 17.047 1 96.62 186 LEU B N 1
ATOM 3383 C CA . LEU B 1 186 ? -5.625 15.312 15.953 1 96.62 186 LEU B CA 1
ATOM 3384 C C . LEU B 1 186 ? -6.312 15.141 14.602 1 96.62 186 LEU B C 1
ATOM 3386 O O . LEU B 1 186 ? -5.988 15.844 13.648 1 96.62 186 LEU B O 1
ATOM 3390 N N . LEU B 1 187 ? -7.215 14.234 14.586 1 95.69 187 LEU B N 1
ATOM 3391 C CA . LEU B 1 187 ? -7.953 13.969 13.359 1 95.69 187 LEU B CA 1
ATOM 3392 C C . LEU B 1 187 ? -8.703 15.211 12.898 1 95.69 187 LEU B C 1
ATOM 3394 O O . LEU B 1 187 ? -8.609 15.609 11.734 1 95.69 187 LEU B O 1
ATOM 3398 N N . TRP B 1 188 ? -9.414 15.836 13.773 1 96.75 188 TRP B N 1
ATOM 3399 C CA . TRP B 1 188 ? -10.188 17.016 13.422 1 96.75 188 TRP B CA 1
ATOM 3400 C C . TRP B 1 188 ? -9.266 18.188 13.109 1 96.75 188 TRP B C 1
ATOM 3402 O O . TRP B 1 188 ? -9.578 19.031 12.258 1 96.75 188 TRP B O 1
ATOM 3412 N N . ALA B 1 189 ? -8.172 18.266 13.844 1 97 189 ALA B N 1
ATOM 3413 C CA . ALA B 1 189 ? -7.188 19.281 13.492 1 97 189 ALA B CA 1
ATOM 3414 C C . ALA B 1 189 ? -6.684 19.094 12.062 1 97 189 ALA B C 1
ATOM 3416 O O . ALA B 1 189 ? -6.535 20.062 11.312 1 97 189 ALA B O 1
ATOM 3417 N N . ALA B 1 190 ? -6.43 17.844 11.719 1 95.88 190 ALA B N 1
ATOM 3418 C CA . ALA B 1 190 ? -5.969 17.5 10.375 1 95.88 190 ALA B CA 1
ATOM 3419 C C . ALA B 1 190 ? -7.008 17.891 9.328 1 95.88 190 ALA B C 1
ATOM 3421 O O . ALA B 1 190 ? -6.664 18.156 8.172 1 95.88 190 ALA B O 1
ATOM 3422 N N . GLU B 1 191 ? -8.258 17.953 9.781 1 95.38 191 GLU B N 1
ATOM 3423 C CA . GLU B 1 191 ? -9.352 18.344 8.898 1 95.38 191 GLU B CA 1
ATOM 3424 C C . GLU B 1 191 ? -9.539 19.859 8.883 1 95.38 191 GLU B C 1
ATOM 3426 O O . GLU B 1 191 ? -10.523 20.359 8.336 1 95.38 191 GLU B O 1
ATOM 3431 N N . GLY B 1 192 ? -8.648 20.547 9.578 1 96.31 192 GLY B N 1
ATOM 3432 C CA . GLY B 1 192 ? -8.641 22 9.508 1 96.31 192 GLY B CA 1
ATOM 3433 C C . GLY B 1 192 ? -9.516 22.656 10.562 1 96.31 192 GLY B C 1
ATOM 3434 O O . GLY B 1 192 ? -9.727 23.859 10.539 1 96.31 192 GLY B O 1
ATOM 3435 N N . LYS B 1 193 ? -9.984 21.875 11.477 1 97.5 193 LYS B N 1
ATOM 3436 C CA . LYS B 1 193 ? -10.844 22.438 12.516 1 97.5 193 LYS B CA 1
ATOM 3437 C C . LYS B 1 193 ? -10.023 23.156 13.578 1 97.5 193 LYS B C 1
ATOM 3439 O O . LYS B 1 193 ? -8.953 22.688 13.969 1 97.5 193 LYS B O 1
ATOM 3444 N N . THR B 1 194 ? -10.555 24.312 14.078 1 96.44 194 THR B N 1
ATOM 3445 C CA . THR B 1 194 ? -9.93 25.047 15.164 1 96.44 194 THR B CA 1
ATOM 3446 C C . THR B 1 194 ? -10.203 24.375 16.5 1 96.44 194 THR B C 1
ATOM 3448 O O . THR B 1 194 ? -11.07 23.516 16.609 1 96.44 194 THR B O 1
ATOM 3451 N N . GLY B 1 195 ? -9.375 24.859 17.469 1 96.56 195 GLY B N 1
ATOM 3452 C CA . GLY B 1 195 ? -9.625 24.344 18.812 1 96.56 195 GLY B CA 1
ATOM 3453 C C . GLY B 1 195 ? -11.07 24.516 19.266 1 96.56 195 GLY B C 1
ATOM 3454 O O . GLY B 1 195 ? -11.641 23.609 19.875 1 96.56 195 GLY B O 1
ATOM 3455 N N . TRP B 1 196 ? -11.602 25.594 18.953 1 97.44 196 TRP B N 1
ATOM 3456 C CA . TRP B 1 196 ? -12.984 25.891 19.312 1 97.44 196 TRP B CA 1
ATOM 3457 C C . TRP B 1 196 ? -13.945 24.953 18.594 1 97.44 196 TRP B C 1
ATOM 3459 O O . TRP B 1 196 ? -14.859 24.391 19.203 1 97.44 196 TRP B O 1
ATOM 3469 N N . GLU B 1 197 ? -13.781 24.75 17.359 1 97.81 197 GLU B N 1
ATOM 3470 C CA . GLU B 1 197 ? -14.625 23.844 16.578 1 97.81 197 GLU B CA 1
ATOM 3471 C C . GLU B 1 197 ? -14.523 22.406 17.078 1 97.81 197 GLU B C 1
ATOM 3473 O O . GLU B 1 197 ? -15.539 21.719 17.219 1 97.81 197 GLU B O 1
ATOM 3478 N N . ILE B 1 198 ? -13.281 22.016 17.328 1 97.81 198 ILE B N 1
ATOM 3479 C CA . ILE B 1 198 ? -13.062 20.672 17.812 1 97.81 198 ILE B CA 1
ATOM 3480 C C . ILE B 1 198 ? -13.789 20.469 19.156 1 97.81 198 ILE B C 1
ATOM 3482 O O . ILE B 1 198 ? -14.445 19.453 19.359 1 97.81 198 ILE B O 1
ATOM 3486 N N . ALA B 1 199 ? -13.68 21.484 19.984 1 98.25 199 ALA B N 1
ATOM 3487 C CA . ALA B 1 199 ? -14.352 21.453 21.281 1 98.25 199 ALA B CA 1
ATOM 3488 C C . ALA B 1 199 ? -15.852 21.203 21.109 1 98.25 199 ALA B C 1
ATOM 3490 O O . ALA B 1 199 ? -16.438 20.391 21.828 1 98.25 199 ALA B O 1
ATOM 3491 N N . ASN B 1 200 ? -16.469 21.797 20.219 1 98.06 200 ASN B N 1
ATOM 3492 C CA . ASN B 1 200 ? -17.906 21.672 19.953 1 98.06 200 ASN B CA 1
ATOM 3493 C C . ASN B 1 200 ? -18.234 20.312 19.344 1 98.06 200 ASN B C 1
ATOM 3495 O O . ASN B 1 200 ? -19.266 19.719 19.688 1 98.06 200 ASN B O 1
ATOM 3499 N N . ILE B 1 201 ? -17.391 19.859 18.5 1 96.56 201 ILE B N 1
ATOM 3500 C CA . ILE B 1 201 ? -17.641 18.609 17.781 1 96.56 201 ILE B CA 1
ATOM 3501 C C . ILE B 1 201 ? -17.609 17.438 18.766 1 96.56 201 ILE B C 1
ATOM 3503 O O . ILE B 1 201 ? -18.484 16.562 18.719 1 96.56 201 ILE B O 1
ATOM 3507 N N . ILE B 1 202 ? -16.531 17.5 19.625 1 95.38 202 ILE B N 1
ATOM 3508 C CA . ILE B 1 202 ? -16.359 16.312 20.469 1 95.38 202 ILE B CA 1
ATOM 3509 C C . ILE B 1 202 ? -16.906 16.578 21.859 1 95.38 202 ILE B C 1
ATOM 3511 O O . ILE B 1 202 ? -16.781 15.75 22.766 1 95.38 202 ILE B O 1
ATOM 3515 N N . ARG B 1 203 ? -17.547 17.75 22.156 1 96.81 203 ARG B N 1
ATOM 3516 C CA . ARG B 1 203 ? -18.297 18.125 23.359 1 96.81 203 ARG B CA 1
ATOM 3517 C C . ARG B 1 203 ? -17.391 18.141 24.578 1 96.81 203 ARG B C 1
ATOM 3519 O O . ARG B 1 203 ? -17.703 17.531 25.609 1 96.81 203 ARG B O 1
ATOM 3526 N N . ILE B 1 204 ? -16.266 18.859 24.391 1 97.69 204 ILE B N 1
ATOM 3527 C CA . ILE B 1 204 ? -15.367 19.156 25.5 1 97.69 204 ILE B CA 1
ATOM 3528 C C . ILE B 1 204 ? -14.945 20.625 25.438 1 97.69 204 ILE B C 1
ATOM 3530 O O . ILE B 1 204 ? -15.414 21.375 24.578 1 97.69 204 ILE B O 1
ATOM 3534 N N . SER B 1 205 ? -14.203 21.047 26.438 1 98 205 SER B N 1
ATOM 3535 C CA . SER B 1 205 ? -13.781 22.453 26.438 1 98 205 SER B CA 1
ATOM 3536 C C . SER B 1 205 ? -12.602 22.672 25.516 1 98 205 SER B C 1
ATOM 3538 O O . SER B 1 205 ? -11.852 21.734 25.219 1 98 205 SER B O 1
ATOM 3540 N N . GLU B 1 206 ? -12.5 23.844 25.062 1 97.75 206 GLU B N 1
ATOM 3541 C CA . GLU B 1 206 ? -11.352 24.188 24.219 1 97.75 206 GLU B CA 1
ATOM 3542 C C . GLU B 1 206 ? -10.039 23.953 24.969 1 97.75 206 GLU B C 1
ATOM 3544 O O . GLU B 1 206 ? -9.039 23.562 24.359 1 97.75 206 GLU B O 1
ATOM 3549 N N . ARG B 1 207 ? -10.086 24.25 26.203 1 97.94 207 ARG B N 1
ATOM 3550 C CA . ARG B 1 207 ? -8.906 24.016 27.016 1 97.94 207 ARG B CA 1
ATOM 3551 C C . ARG B 1 207 ? -8.523 22.531 27.031 1 97.94 207 ARG B C 1
ATOM 3553 O O . ARG B 1 207 ? -7.344 22.203 26.953 1 97.94 207 ARG B O 1
ATOM 3560 N N . THR B 1 208 ? -9.445 21.672 27.125 1 98.06 208 THR B N 1
ATOM 3561 C CA . THR B 1 208 ? -9.211 20.234 27.109 1 98.06 208 THR B CA 1
ATOM 3562 C C . THR B 1 208 ? -8.703 19.781 25.75 1 98.06 208 THR B C 1
ATOM 3564 O O . THR B 1 208 ? -7.852 18.906 25.656 1 98.06 208 THR B O 1
ATOM 3567 N N . VAL B 1 209 ? -9.227 20.375 24.703 1 98.19 209 VAL B N 1
ATOM 3568 C CA . VAL B 1 209 ? -8.719 20.094 23.359 1 98.19 209 VAL B CA 1
ATOM 3569 C C . VAL B 1 209 ? -7.227 20.406 23.297 1 98.19 209 VAL B C 1
ATOM 3571 O O . VAL B 1 209 ? -6.434 19.594 22.828 1 98.19 209 VAL B O 1
ATOM 3574 N N . THR B 1 210 ? -6.93 21.609 23.766 1 97.62 210 THR B N 1
ATOM 3575 C CA . THR B 1 210 ? -5.535 22.031 23.781 1 97.62 210 THR B CA 1
ATOM 3576 C C . THR B 1 210 ? -4.672 21.062 24.578 1 97.62 210 THR B C 1
ATOM 3578 O O . THR B 1 210 ? -3.561 20.719 24.156 1 97.62 210 THR B O 1
ATOM 3581 N N . PHE B 1 211 ? -5.207 20.656 25.641 1 97.94 211 PHE B N 1
ATOM 3582 C CA . PHE B 1 211 ? -4.516 19.688 26.484 1 97.94 211 PHE B CA 1
ATOM 3583 C C . PHE B 1 211 ? -4.25 18.391 25.719 1 97.94 211 PHE B C 1
ATOM 3585 O O . PHE B 1 211 ? -3.127 17.891 25.719 1 97.94 211 PHE B O 1
ATOM 3592 N N . HIS B 1 212 ? -5.188 17.812 25.016 1 98.19 212 HIS B N 1
ATOM 3593 C CA . HIS B 1 212 ? -5.043 16.578 24.25 1 98.19 212 HIS B CA 1
ATOM 3594 C C . HIS B 1 212 ? -4.047 16.734 23.109 1 98.19 212 HIS B C 1
ATOM 3596 O O . HIS B 1 212 ? -3.236 15.844 22.859 1 98.19 212 HIS B O 1
ATOM 3602 N N . LEU B 1 213 ? -4.133 17.812 22.484 1 97.69 213 LEU B N 1
ATOM 3603 C CA . LEU B 1 213 ? -3.23 18.047 21.359 1 97.69 213 LEU B CA 1
ATOM 3604 C C . LEU B 1 213 ? -1.791 18.203 21.844 1 97.69 213 LEU B C 1
ATOM 3606 O O . LEU B 1 213 ? -0.863 17.703 21.203 1 97.69 213 LEU B O 1
ATOM 3610 N N . GLN B 1 214 ? -1.628 18.906 22.906 1 97.44 214 GLN B N 1
ATOM 3611 C CA . GLN B 1 214 ? -0.299 19.047 23.484 1 97.44 214 GLN B CA 1
ATOM 3612 C C . GLN B 1 214 ? 0.262 17.703 23.938 1 97.44 214 GLN B C 1
ATOM 3614 O O . GLN B 1 214 ? 1.437 17.406 23.703 1 97.44 214 GLN B O 1
ATOM 3619 N N . ASN B 1 215 ? -0.553 16.938 24.562 1 97.19 215 ASN B N 1
ATOM 3620 C CA . ASN B 1 215 ? -0.141 15.617 25 1 97.19 215 ASN B CA 1
ATOM 3621 C C . ASN B 1 215 ? 0.248 14.734 23.812 1 97.19 215 ASN B C 1
ATOM 3623 O O . ASN B 1 215 ? 1.257 14.031 23.859 1 97.19 215 ASN B O 1
ATOM 3627 N N . ALA B 1 216 ? -0.573 14.773 22.797 1 96.56 216 ALA B N 1
ATOM 3628 C CA . ALA B 1 216 ? -0.266 14.023 21.578 1 96.56 216 ALA B CA 1
ATOM 3629 C C . ALA B 1 216 ? 1.085 14.445 21 1 96.56 216 ALA B C 1
ATOM 3631 O O . ALA B 1 216 ? 1.892 13.594 20.625 1 96.56 216 ALA B O 1
ATOM 3632 N N . GLY B 1 217 ? 1.298 15.742 20.969 1 95.75 217 GLY B N 1
ATOM 3633 C CA . GLY B 1 217 ? 2.566 16.25 20.469 1 95.75 217 GLY B CA 1
ATOM 3634 C C . GLY B 1 217 ? 3.76 15.758 21.266 1 95.75 217 GLY B C 1
ATOM 3635 O O . GLY B 1 217 ? 4.785 15.383 20.703 1 95.75 217 GLY B O 1
ATOM 3636 N N . GLN B 1 218 ? 3.656 15.734 22.547 1 94.81 218 GLN B N 1
ATOM 3637 C CA . GLN B 1 218 ? 4.723 15.258 23.422 1 94.81 218 GLN B CA 1
ATOM 3638 C C . GLN B 1 218 ? 5.02 13.781 23.172 1 94.81 218 GLN B C 1
ATOM 3640 O O . GLN B 1 218 ? 6.18 13.391 23.047 1 94.81 218 GLN B O 1
ATOM 3645 N N . LYS B 1 219 ? 3.982 13.047 23.047 1 93.19 219 LYS B N 1
ATOM 3646 C CA . LYS B 1 219 ? 4.145 11.617 22.812 1 93.19 219 LYS B CA 1
ATOM 3647 C C . LYS B 1 219 ? 4.777 11.359 21.453 1 93.19 219 LYS B C 1
ATOM 3649 O O . LYS B 1 219 ? 5.535 10.398 21.281 1 93.19 219 LYS B O 1
ATOM 3654 N N . LEU B 1 220 ? 4.48 12.227 20.516 1 91.56 220 LEU B N 1
ATOM 3655 C CA . LEU B 1 220 ? 4.988 12.078 19.156 1 91.56 220 LEU B CA 1
ATOM 3656 C C . LEU B 1 220 ? 6.387 12.672 19.031 1 91.56 220 LEU B C 1
ATOM 3658 O O . LEU B 1 220 ? 7.07 12.453 18.031 1 91.56 220 LEU B O 1
ATOM 3662 N N . GLY B 1 221 ? 6.805 13.43 19.984 1 90.81 221 GLY B N 1
ATOM 3663 C CA . GLY B 1 221 ? 8.109 14.062 19.953 1 90.81 221 GLY B CA 1
ATOM 3664 C C . GLY B 1 221 ? 8.227 15.133 18.891 1 90.81 221 GLY B C 1
ATOM 3665 O O . GLY B 1 221 ? 9.219 15.18 18.141 1 90.81 221 GLY B O 1
ATOM 3666 N N . VAL B 1 222 ? 7.227 15.93 18.812 1 93.81 222 VAL B N 1
ATOM 3667 C CA . VAL B 1 222 ? 7.184 16.922 17.734 1 93.81 222 VAL B CA 1
ATOM 3668 C C . VAL B 1 222 ? 7.215 18.328 18.328 1 93.81 222 VAL B C 1
ATOM 3670 O O . VAL B 1 222 ? 7.023 18.5 19.531 1 93.81 222 VAL B O 1
ATOM 3673 N N . VAL B 1 223 ? 7.379 19.328 17.516 1 94.62 223 VAL B N 1
ATOM 3674 C CA . VAL B 1 223 ? 7.617 20.688 18.016 1 94.62 223 VAL B CA 1
ATOM 3675 C C . VAL B 1 223 ? 6.359 21.531 17.844 1 94.62 223 VAL B C 1
ATOM 3677 O O . VAL B 1 223 ? 6.234 22.594 18.453 1 94.62 223 VAL B O 1
ATOM 3680 N N . ASN B 1 224 ? 5.449 21.141 17.047 1 95.38 224 ASN B N 1
ATOM 3681 C CA . ASN B 1 224 ? 4.223 21.906 16.844 1 95.38 224 ASN B CA 1
ATOM 3682 C C . ASN B 1 224 ? 3.117 21.047 16.25 1 95.38 224 ASN B C 1
ATOM 3684 O O . ASN B 1 224 ? 3.324 19.859 15.984 1 95.38 224 ASN B O 1
ATOM 3688 N N . ARG B 1 225 ? 1.954 21.609 16.016 1 94.38 225 ARG B N 1
ATOM 3689 C CA . ARG B 1 225 ? 0.756 20.891 15.602 1 94.38 225 ARG B CA 1
ATOM 3690 C C . ARG B 1 225 ? 0.903 20.359 14.172 1 94.38 225 ARG B C 1
ATOM 3692 O O . ARG B 1 225 ? 0.417 19.281 13.852 1 94.38 225 ARG B O 1
ATOM 3699 N N . GLN B 1 226 ? 1.529 21.109 13.375 1 94.81 226 GLN B N 1
ATOM 3700 C CA . GLN B 1 226 ? 1.729 20.688 11.992 1 94.81 226 GLN B CA 1
ATOM 3701 C C . GLN B 1 226 ? 2.531 19.406 11.914 1 94.81 226 GLN B C 1
ATOM 3703 O O . GLN B 1 226 ? 2.158 18.469 11.195 1 94.81 226 GLN B O 1
ATOM 3708 N N . GLN B 1 227 ? 3.529 19.422 12.641 1 95.19 227 GLN B N 1
ATOM 3709 C CA . GLN B 1 227 ? 4.363 18.219 12.68 1 95.19 227 GLN B CA 1
ATOM 3710 C C . GLN B 1 227 ? 3.627 17.047 13.328 1 95.19 227 GLN B C 1
ATOM 3712 O O . GLN B 1 227 ? 3.824 15.898 12.945 1 95.19 227 GLN B O 1
ATOM 3717 N N . ALA B 1 228 ? 2.848 17.328 14.297 1 95.12 228 ALA B N 1
ATOM 3718 C CA . ALA B 1 228 ? 2.061 16.297 14.945 1 95.12 228 ALA B CA 1
ATOM 3719 C C . ALA B 1 228 ? 1.129 15.602 13.953 1 95.12 228 ALA B C 1
ATOM 3721 O O . ALA B 1 228 ? 1.041 14.375 13.914 1 95.12 228 ALA B O 1
ATOM 3722 N N . ILE B 1 229 ? 0.494 16.391 13.172 1 94.19 229 ILE B N 1
ATOM 3723 C CA . ILE B 1 229 ? -0.422 15.867 12.164 1 94.19 229 ILE B CA 1
ATOM 3724 C C . ILE B 1 229 ? 0.35 15.023 11.148 1 94.19 229 ILE B C 1
ATOM 3726 O O . ILE B 1 229 ? -0.045 13.898 10.836 1 94.19 229 ILE B O 1
ATOM 3730 N N . SER B 1 230 ? 1.419 15.57 10.688 1 92.44 230 SER B N 1
ATOM 3731 C CA . SER B 1 230 ? 2.248 14.867 9.711 1 92.44 230 SER B CA 1
ATOM 3732 C C . SER B 1 230 ? 2.717 13.516 10.25 1 92.44 230 SER B C 1
ATOM 3734 O O . SER B 1 230 ? 2.572 12.492 9.586 1 92.44 230 SER B O 1
ATOM 3736 N N . ARG B 1 231 ? 3.189 13.539 11.398 1 89.38 231 ARG B N 1
ATOM 3737 C CA . ARG B 1 231 ? 3.73 12.328 12.008 1 89.38 231 ARG B CA 1
ATOM 3738 C C . ARG B 1 231 ? 2.625 11.32 12.289 1 89.38 231 ARG B C 1
ATOM 3740 O O . ARG B 1 231 ? 2.803 10.117 12.055 1 89.38 231 ARG B O 1
ATOM 3747 N N . ALA B 1 232 ? 1.566 11.766 12.828 1 90.38 232 ALA B N 1
ATOM 3748 C CA . ALA B 1 232 ? 0.455 10.875 13.148 1 90.38 232 ALA B CA 1
ATOM 3749 C C . ALA B 1 232 ? -0.084 10.195 11.891 1 90.38 232 ALA B C 1
ATOM 3751 O O . ALA B 1 232 ? -0.391 9.008 11.906 1 90.38 232 ALA B O 1
ATOM 3752 N N . LEU B 1 233 ? -0.145 10.938 10.836 1 88.06 233 LEU B N 1
ATOM 3753 C CA . LEU B 1 233 ? -0.615 10.383 9.57 1 88.06 233 LEU B CA 1
ATOM 3754 C C . LEU B 1 233 ? 0.398 9.398 8.992 1 88.06 233 LEU B C 1
ATOM 3756 O O . LEU B 1 233 ? 0.031 8.297 8.57 1 88.06 233 LEU B O 1
ATOM 3760 N N . SER B 1 234 ? 1.63 9.805 9.039 1 82.94 234 SER B N 1
ATOM 3761 C CA . SER B 1 234 ? 2.691 8.992 8.461 1 82.94 234 SER B CA 1
ATOM 3762 C C . SER B 1 234 ? 2.832 7.66 9.203 1 82.94 234 SER B C 1
ATOM 3764 O O . SER B 1 234 ? 3.197 6.648 8.602 1 82.94 234 SER B O 1
ATOM 3766 N N . LEU B 1 235 ? 2.443 7.699 10.453 1 80.31 235 LEU B N 1
ATOM 3767 C CA . LEU B 1 235 ? 2.576 6.496 11.266 1 80.31 235 LEU B CA 1
ATOM 3768 C C . LEU B 1 235 ? 1.26 5.73 11.32 1 80.31 235 LEU B C 1
ATOM 3770 O O . LEU B 1 235 ? 1.166 4.695 11.984 1 80.31 235 LEU B O 1
ATOM 3774 N N . GLY B 1 236 ? 0.27 6.254 10.695 1 80.56 236 GLY B N 1
ATOM 3775 C CA . GLY B 1 236 ? -1.021 5.586 10.664 1 80.56 236 GLY B CA 1
ATOM 3776 C C . GLY B 1 236 ? -1.765 5.664 11.984 1 80.56 236 GLY B C 1
ATOM 3777 O O . GLY B 1 236 ? -2.604 4.809 12.281 1 80.56 236 GLY B O 1
ATOM 3778 N N . LEU B 1 237 ? -1.418 6.555 12.805 1 84.81 237 LEU B N 1
ATOM 3779 C CA . LEU B 1 237 ? -2.055 6.676 14.109 1 84.81 237 LEU B CA 1
ATOM 3780 C C . LEU B 1 237 ? -3.424 7.34 13.984 1 84.81 237 LEU B C 1
ATOM 3782 O O . LEU B 1 237 ? -4.273 7.18 14.867 1 84.81 237 LEU B O 1
ATOM 3786 N N . ILE B 1 238 ? -3.551 8.156 12.992 1 87.5 238 ILE B N 1
ATOM 3787 C CA . ILE B 1 238 ? -4.859 8.68 12.625 1 87.5 238 ILE B CA 1
ATOM 3788 C C . ILE B 1 238 ? -5.184 8.297 11.18 1 87.5 238 ILE B C 1
ATOM 3790 O O . ILE B 1 238 ? -4.344 8.438 10.289 1 87.5 238 ILE B O 1
ATOM 3794 N N . GLU B 1 239 ? -6.266 7.672 11.039 1 83.75 239 GLU B N 1
ATOM 3795 C CA . GLU B 1 239 ? -6.727 7.172 9.75 1 83.75 239 GLU B CA 1
ATOM 3796 C C . GLU B 1 239 ? -8.25 7.152 9.672 1 83.75 239 GLU B C 1
ATOM 3798 O O . GLU B 1 239 ? -8.93 7.16 10.703 1 83.75 239 GLU B O 1
ATOM 3803 N N . PRO B 1 240 ? -8.68 7.215 8.398 1 79.88 240 PRO B N 1
ATOM 3804 C CA . PRO B 1 240 ? -10.133 7.098 8.281 1 79.88 240 PRO B CA 1
ATOM 3805 C C . PRO B 1 240 ? -10.656 5.75 8.773 1 79.88 240 PRO B C 1
ATOM 3807 O O . PRO B 1 240 ? -9.922 4.758 8.773 1 79.88 240 PRO B O 1
ATOM 3810 N N . GLN B 1 241 ? -11.836 5.781 9.266 1 73.38 241 GLN B N 1
ATOM 3811 C CA . GLN B 1 241 ? -12.469 4.52 9.648 1 73.38 241 GLN B CA 1
ATOM 3812 C C . GLN B 1 241 ? -12.656 3.617 8.43 1 73.38 241 GLN B C 1
ATOM 3814 O O . GLN B 1 241 ? -12.992 4.094 7.344 1 73.38 241 GLN B O 1
ATOM 3819 N N . ALA B 1 242 ? -12.266 2.389 8.641 1 61.28 242 ALA B N 1
ATOM 3820 C CA . ALA B 1 242 ? -12.242 1.38 7.582 1 61.28 242 ALA B CA 1
ATOM 3821 C C . ALA B 1 242 ? -13.648 1.071 7.082 1 61.28 242 ALA B C 1
ATOM 3823 O O . ALA B 1 242 ? -14.586 0.959 7.875 1 61.28 242 ALA B O 1
ATOM 3824 N N . ILE B 1 243 ? -14.094 1.465 5.84 1 54.62 243 ILE B N 1
ATOM 3825 C CA . ILE B 1 243 ? -15.43 1.011 5.477 1 54.62 243 ILE B CA 1
ATOM 3826 C C . ILE B 1 243 ? -15.336 -0.018 4.352 1 54.62 243 ILE B C 1
ATOM 3828 O O . ILE B 1 243 ? -16.359 -0.466 3.826 1 54.62 243 ILE B O 1
ATOM 3832 N N . VAL B 1 244 ? -14.109 -0.329 3.809 1 50.41 244 VAL B N 1
ATOM 3833 C CA . VAL B 1 244 ? -14.461 -1.374 2.854 1 50.41 244 VAL B CA 1
ATOM 3834 C C . VAL B 1 244 ? -14.664 -2.697 3.586 1 50.41 244 VAL B C 1
ATOM 3836 O O . VAL B 1 244 ? -14.078 -2.922 4.648 1 50.41 244 VAL B O 1
#

Organism: NCBI:txid1233

Nearest PDB structures (foldseek):
  7r3g-assembly1_B  TM=8.424E-01  e=8.271E-18  Pseudomonas aeruginosa PAO1
  6v7w-assembly1_B  TM=6.320E-01  e=1.950E-16  Pseudomonas aeruginosa UCBPP-PA14
  6mwz-assembly1_A  TM=9.365E-01  e=7.699E-12  Pseudomonas aeruginosa UCBPP-PA14
  3jpu-assembly3_D  TM=9.346E-01  e=2.207E-11  Pseudomonas aeruginosa
  6mvn-assembly1_A  TM=9.413E-01  e=4.684E-11  Pseudomonas aeruginosa UCBPP-PA14

Sequence (488 aa):
MSDLSLFESLLNCRTVEELHGNAAAIAHQMGFEHFLYGVQVNTSLTRPYRFILSCYPEEWRKHYDAEGYANIDPTVSHCARTSIPIIWKNEIFKGRKEARVRSEAKDCGLVSGASFSIHGSRGEAAMLSLSTSRESREAQDDIVAMMGRAQLLTCYLHEAVQRIVLSKGPIPLKKIHLTEREKECLLWAAEGKTGWEIANIIRISERTVTFHLQNAGQKLGVVNRQQAISRALSLGLIEPQAIVMSDLSLFESLLNCRTVEELHGNAAAIAHQMGFEHFLYGVQVNTSLTRPYRFILSCYPEEWRKHYDAEGYANIDPTVSHCARTSIPIIWKNEIFKGRKEARVRSEAKDCGLVSGASFSIHGSRGEAAMLSLSTSRESREAQDDIVAMMGRAQLLTCYLHEAVQRIVLSKGPIPLKKIHLTEREKECLLWAAEGKTGWEIANIIRISERTVTFHLQNAGQKLGVVNRQQAISRALSLGLIEPQAIV

Solvent-accessible surface area (backbone atoms only — not comparable to full-atom values): 25393 Å² total; per-residue (Å²): 131,56,71,62,58,59,41,53,50,44,62,68,44,84,44,73,66,53,38,52,53,51,52,50,50,50,40,43,74,74,69,23,77,28,39,39,35,31,37,37,36,46,82,28,63,87,64,51,46,73,51,75,51,68,63,58,57,64,68,54,54,53,50,40,59,75,68,48,40,39,76,57,34,50,69,36,56,46,30,60,67,36,52,49,65,47,68,63,48,71,79,69,33,76,47,75,70,27,35,47,54,53,53,55,37,35,76,68,43,48,46,31,39,37,36,33,27,46,32,39,67,38,57,30,43,28,36,35,34,41,22,24,65,49,80,49,71,65,46,52,53,50,50,63,71,39,45,23,54,51,45,41,41,44,26,31,52,50,51,29,43,41,60,59,45,53,48,63,32,88,51,70,62,66,73,57,77,71,51,71,64,27,35,50,52,44,47,41,34,34,70,45,44,48,57,63,53,44,11,63,74,72,71,51,50,44,68,55,42,51,50,30,47,52,50,44,20,61,67,67,70,43,89,41,68,44,16,33,44,43,45,34,46,29,59,41,68,44,69,49,79,73,66,86,130,55,71,63,56,59,40,52,50,43,62,68,44,83,44,71,65,52,37,51,52,52,52,50,51,52,40,41,73,74,70,22,78,29,39,39,35,31,38,37,36,47,82,29,61,87,64,51,46,73,51,75,52,68,62,58,58,65,69,55,55,54,48,41,60,75,68,48,40,42,76,57,33,51,69,39,56,47,32,62,67,38,51,51,65,46,69,63,47,72,77,69,35,75,47,75,70,28,36,48,54,53,53,54,36,35,74,67,44,49,46,30,40,37,38,34,27,46,34,40,70,37,59,30,43,28,36,35,34,40,23,24,65,48,79,49,70,66,47,52,52,49,52,62,71,37,45,24,52,50,44,41,41,46,27,31,51,51,51,28,44,40,61,60,44,52,48,64,32,88,50,73,63,66,72,58,79,71,52,71,65,27,36,51,53,44,46,40,34,32,71,44,44,47,56,63,54,44,11,64,74,72,72,51,51,42,68,55,43,51,49,31,47,50,52,43,20,60,64,67,70,44,88,40,69,42,17,33,44,43,46,34,45,31,62,42,68,44,69,49,79,71,68,84